Protein 3BY6 (pdb70)

Foldseek 3Di:
DPDDDDDPDPVLVVVLVVLLVCLLVVVADAFAADDALVVCCVVVVNPSVSSVVSLVVCVVVPQWDADVPPHITGHNPSVVSNVVVVVVVVVVVVVVVVVCVVVVNDPVVVVVVVVVVVD/DDDDDDDDQVLVVVLVVLLVCLLVVVADAFAADDALVVVCVVVVHDSVSPVSNLVVCVVVQQWDADVPPHITGHNPSVVSNVVVVVVVVVVVVVVVVVCVVVPNDPVRVVVVVVVVVD/DPPDDDDDDDDPLVVVLVVLLVCLLVVVFDAFAADDDLVVCCVVVVHPSVSSVSNLVVCVVVQQWDQDVPPHITGHNPSVVSNVVVVVVVVVVVVVVLVVVVVVPQDVVNVVVVVVVVVD/DPDDDDDPDQVLVVVLVVLLVCLLVVVADAFAFDDQLVVVCVVVVHDSVSSVSNLVVCVVVVQWDQDPPPGITGHNPSVVSNVVVVVVVVVVVVVVVVVCVVVVDDPVVVVVVVVVVVVDD/DDDDDDDDDPPLVVVLVVVLVCLLVVVADAFAADDALVVCCVVVVHDSVSSVVNVVVCVVVQQKAADPPPHITGHNPSVVSNVVVVVVVVVVVCVVLVVDCVVNDDDVVVVVVVVVVVVVVVVD

Secondary structure (DSSP, 8-state):
-PPPPPPPPPHHHHHHHHHHHHHHTTSS-TTPEEPPHHHHHHHHT--HHHHHHHHHHHHHTTSEEEETTTEEEE-S-HHHHHHHHHHHHHHHHHHHHHHHHHTT--HHHHHHHHHHHH-/----PPPPPHHHHHHHHHHHHHHTTSS-TTPEEPPHHHHHHHHT--HHHHHHHHHHHHHTTSEEEETTTEEEE-S-HHHHHHHHHHHHHHHHHHHHHHHHHTT--HHHHHHHHHHHH-/--SPPPPPPPPHHHHHHHHHHHHHHTTSS-TTPBPPPHHHHHHHHT--HHHHHHHHHHHHHTTSEEEETTTEEEE-S-HHHHHHHHHHHHHHHHHHHHHHHHHTT--HHHHHHHHHHHH-/--PPPP----HHHHHHHHHHHHHHTTSS-TTPEEPPHHHHHHHHT--HHHHHHHHHHHHHTTSEEEETTTEEEE-S-HHHHHHHHHHHHHHHHHHHHHHHHHTT--HHHHHHHHHHHHT--/-PPP---PPPHHHHHHHHHHHHHHTTSS-TTPEEPPHHHHHHHTT--HHHHHHHHHHHHHTTSEEEETTTEEEE-S-HHHHHHHHHHHHHHHHHHHHHHHHTTT--HHHHHHHHHHHHHHHHH-

B-factor: mean 49.29, std 12.26, range [20.0, 86.79]

Sequence (602 aa):
QAMAITQKRPVYLQLVDRIKNEVATDVLSANDQLPSVRETALQEKINPNTVAKAYKELEAQKVIRTIPGKGTFITGNTASVKNSNQNRLLADLSQVIAELIKSGVKGERIKKIVNDILGAMAITQKRPVYLQLVDRIKNEVATDVLSANDQLPSVRETALQEKINPNTVAKAYKELEAQKVIRTIPGKGTFITGNTASVKNSNQNRLLADLSQVIAELIKSGVKGERIKKIVNDILGFQAMAITQKRPVYLQLVDRIKNEVATDVLSANDQLPSVRETALQEKINPNTVAKAYKELEAQKVIRTIPGKGTFITGNTASVKNSNQNRLLADLSQVIAELIKSGVKGERIKKIVNDILGQAMAITQKRPVYLQLVDRIKNEVATDVLSANDQLPSVRETALQEKINPNTVAKAYKELEAQKVIRTIPGKGTFITGNTASVKNSNQNRLLADLSQVIAELIKSGVKGERIKKIVNDILGGKQAMAITQKRPVYLQLVDRIKNEVATDVLSANDQLPSVRETALQEKINPNTVAKAYKELEAQKVIRTIPGKGTFITGNTASVKNSNQNRLLADLSQVIAELIKSGVKGERIKKIVNDILGGKNAE

InterPro domains:
  IPR000524 Transcription regulator HTH, GntR [PF00392] (10-72)
  IPR000524 Transcription regulator HTH, GntR [PS50949] (7-75)
  IPR000524 Transcription regulator HTH, GntR [SM00345] (13-72)
  IPR000524 Transcription regulator HTH, GntR [cd07377] (8-73)
  IPR036388 Winged helix-like DNA-binding domain superfamily [G3DSA:1.10.10.10] (1-74)
  IPR036390 Winged helix DNA-binding domain superfamily [SSF46785] (3-76)

Organism: Oenococcus oeni (strain ATCC BAA-331 / PSU-1) (NCBI:txid203123)

CATH classification: 1.10.10.10 (+1 more: 1.10.287.100)

Nearest PDB structures (foldseek):
  3by6-assembly3_C  TM=9.643E-01  e=1.400E-19  Oenococcus oeni PSU-1
  4r1h-assembly1_B  TM=8.173E-01  e=7.525E-10  Listeria monocytogenes EGD-e
  3neu-assembly1_A-2  TM=8.366E-01  e=7.215E-09  Listeria innocua
  4ham-assembly1_A-2  TM=6.621E-01  e=4.239E-09  Listeria monocytogenes EGD-e
  3tqn-assembly2_B  TM=8.151E-01  e=7.575E-07  Coxiella burnetii

Solvent-accessible surface area: 38820 Å² total; per-residue (Å²): 197,36,20,89,50,88,122,82,104,62,35,40,36,11,4,1,52,84,8,55,51,40,0,6,34,84,104,28,40,42,84,54,117,7,41,48,47,160,69,7,10,108,93,26,161,13,86,67,110,29,0,45,112,0,14,162,53,0,61,67,72,129,3,4,105,73,51,128,94,140,34,17,26,0,8,45,70,19,49,31,10,73,13,60,12,32,26,107,2,12,61,56,0,23,117,10,4,58,51,0,90,132,27,62,4,158,20,112,97,0,78,147,7,2,69,49,29,38,70,161,169,86,128,132,146,152,108,64,59,58,38,81,5,2,56,125,12,52,65,40,0,19,79,82,104,34,52,18,32,54,112,8,60,58,46,201,105,7,6,144,124,52,183,35,95,70,111,22,0,48,96,0,11,162,54,0,55,68,70,136,3,4,100,65,44,137,86,113,30,16,36,0,3,1,35,8,4,31,11,51,10,62,19,82,25,119,82,49,62,73,90,35,115,71,62,36,103,62,92,168,82,61,43,144,44,92,124,14,155,116,82,58,103,108,137,149,96,246,176,78,159,92,112,129,148,148,112,66,55,55,40,77,8,3,56,118,10,65,82,30,0,18,76,86,101,31,56,16,38,53,109,12,44,50,34,128,72,8,10,103,109,57,174,32,83,48,73,18,0,27,106,0,13,161,62,0,63,62,70,140,4,3,107,77,49,48,25,152,30,15,31,0,16,10,22,12,9,26,13,69,9,60,34,90,26,133,77,49,62,67,91,43,112,72,61,55,113,65,96,184,82,47,13,148,30,125,142,12,137,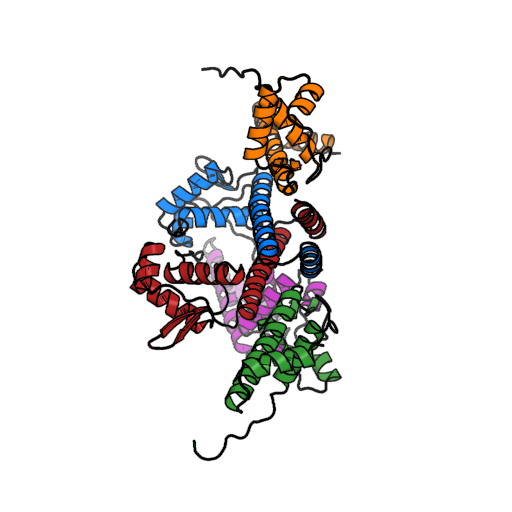112,63,54,86,100,136,144,103,226,44,23,86,54,86,120,79,111,63,33,51,36,13,0,2,59,85,10,57,46,44,0,7,33,88,100,35,43,42,93,55,106,9,64,60,49,198,98,9,8,148,79,16,175,21,89,66,107,26,0,42,108,0,18,155,52,0,63,73,69,146,4,4,117,67,82,121,100,157,24,19,45,1,3,37,56,18,50,33,12,75,14,57,13,21,23,101,2,0,56,50,0,33,120,11,1,59,56,0,83,153,13,66,15,174,22,145,91,0,79,134,8,2,50,45,23,28,52,39,172,238,101,157,94,112,134,153,158,116,65,55,55,36,85,10,3,59,153,11,65,60,50,0,14,74,86,104,28,50,34,79,53,102,5,42,38,29,134,80,4,11,154,113,73,198,37,80,45,86,14,0,27,98,0,15,157,51,0,72,75,67,155,5,4,82,77,65,49,26,159,29,16,21,0,7,44,104,39,65,81,8,52,81,73,18,93,91,117,84,108,53,70,88,63,120,82,52,44,107,76,88,170,90,58,39,169,38,150,156,12,139,116,56,53,95,94,103,106,38,40,119,131,94,159

Structure (mmCIF, N/CA/C/O backbone):
data_3BY6
#
_entry.id   3BY6
#
_cell.length_a   83.434
_cell.length_b   103.893
_cell.length_c   131.393
_cell.angle_alpha   90.00
_cell.angle_beta   102.85
_cell.angle_gamma   90.00
#
_symmetry.space_group_name_H-M   'C 1 2 1'
#
loop_
_entity.id
_entity.type
_entity.pdbx_description
1 polymer 'Predicted transcriptional regulator'
2 non-polymer 'CALCIUM ION'
3 water water
#
loop_
_atom_site.group_PDB
_atom_site.id
_atom_site.type_symbol
_atom_site.label_atom_id
_atom_site.label_alt_id
_atom_site.label_comp_id
_atom_site.label_asym_id
_atom_site.label_entity_id
_atom_site.label_seq_id
_atom_site.pdbx_PDB_ins_code
_atom_site.Cartn_x
_atom_site.Cartn_y
_atom_site.Cartn_z
_atom_site.occupancy
_atom_site.B_iso_or_equiv
_atom_site.auth_seq_id
_atom_site.auth_comp_id
_atom_site.auth_asym_id
_atom_site.auth_atom_id
_atom_site.pdbx_PDB_model_num
ATOM 1 N N . GLN A 1 2 ? 2.372 85.802 36.126 1.00 52.45 -1 GLN A N 1
ATOM 2 C CA . GLN A 1 2 ? 3.448 85.260 37.009 1.00 51.48 -1 GLN A CA 1
ATOM 3 C C . GLN A 1 2 ? 3.233 83.802 37.461 1.00 50.80 -1 GLN A C 1
ATOM 4 O O . GLN A 1 2 ? 4.167 83.187 38.012 1.00 50.89 -1 GLN A O 1
ATOM 10 N N . ALA A 1 3 ? 2.027 83.252 37.256 1.00 49.07 0 ALA A N 1
ATOM 11 C CA . ALA A 1 3 ? 1.746 81.865 37.624 1.00 48.08 0 ALA A CA 1
ATOM 12 C C . ALA A 1 3 ? 2.663 80.952 36.789 1.00 48.04 0 ALA A C 1
ATOM 13 O O . ALA A 1 3 ? 3.109 81.340 35.708 1.00 48.02 0 ALA A O 1
ATOM 15 N N . MET A 1 4 ? 2.983 79.769 37.303 1.00 47.49 1 MET A N 1
ATOM 16 C CA . MET A 1 4 ? 3.963 78.920 36.644 1.00 46.89 1 MET A CA 1
ATOM 17 C C . MET A 1 4 ? 3.388 78.415 35.336 1.00 47.91 1 MET A C 1
ATOM 18 O O . MET A 1 4 ? 2.163 78.243 35.201 1.00 47.76 1 MET A O 1
ATOM 23 N N . ALA A 1 5 ? 4.288 78.176 34.382 1.00 48.61 2 ALA A N 1
ATOM 24 C CA . ALA A 1 5 ? 3.932 77.577 33.095 1.00 48.80 2 ALA A CA 1
ATOM 25 C C . ALA A 1 5 ? 3.838 76.069 33.303 1.00 48.90 2 ALA A C 1
ATOM 26 O O . ALA A 1 5 ? 4.661 75.482 33.987 1.00 50.07 2 ALA A O 1
ATOM 28 N N . ILE A 1 6 ? 2.806 75.450 32.767 1.00 48.58 3 ILE A N 1
ATOM 29 C CA . ILE A 1 6 ? 2.643 74.021 32.877 1.00 48.26 3 ILE A CA 1
ATOM 30 C C . ILE A 1 6 ? 3.049 73.418 31.528 1.00 48.32 3 ILE A C 1
ATOM 31 O O . ILE A 1 6 ? 2.627 73.891 30.475 1.00 48.23 3 ILE A O 1
ATOM 36 N N . THR A 1 7 ? 3.876 72.380 31.561 1.00 48.28 4 THR A N 1
ATOM 37 C CA . THR A 1 7 ? 4.287 71.701 30.342 1.00 48.00 4 THR A CA 1
ATOM 38 C C . THR A 1 7 ? 3.263 70.607 30.050 1.00 48.03 4 THR A C 1
ATOM 39 O O . THR A 1 7 ? 2.906 69.806 30.927 1.00 47.93 4 THR A O 1
ATOM 43 N N . GLN A 1 8 ? 2.771 70.587 28.812 1.00 48.79 5 GLN A N 1
ATOM 44 C CA . GLN A 1 8 ? 1.758 69.633 28.420 1.00 48.54 5 GLN A CA 1
ATOM 45 C C . GLN A 1 8 ? 2.425 68.388 27.834 1.00 48.17 5 GLN A C 1
ATOM 46 O O . GLN A 1 8 ? 3.631 68.382 27.564 1.00 46.32 5 GLN A O 1
ATOM 52 N N . LYS A 1 9 ? 1.624 67.336 27.650 1.00 48.30 6 LYS A N 1
ATOM 53 C CA . LYS A 1 9 ? 2.033 66.165 26.851 1.00 48.30 6 LYS A CA 1
ATOM 54 C C . LYS A 1 9 ? 2.670 66.649 25.532 1.00 47.83 6 LYS A C 1
ATOM 55 O O . LYS A 1 9 ? 2.220 67.635 24.932 1.00 47.31 6 LYS A O 1
ATOM 61 N N . ARG A 1 10 ? 3.767 66.012 25.123 1.00 46.92 7 ARG A N 1
ATOM 62 C CA . ARG A 1 10 ? 4.311 66.275 23.806 1.00 46.34 7 ARG A CA 1
ATOM 63 C C . ARG A 1 10 ? 3.365 65.576 22.813 1.00 45.00 7 ARG A C 1
ATOM 64 O O . ARG A 1 10 ? 3.055 64.408 23.006 1.00 45.16 7 ARG A O 1
ATOM 72 N N . PRO A 1 11 ? 2.915 66.271 21.752 1.00 44.76 8 PRO A N 1
ATOM 73 C CA . PRO A 1 11 ? 1.882 65.577 20.930 1.00 43.70 8 PRO A CA 1
ATOM 74 C C . PRO A 1 11 ? 2.433 64.244 20.430 1.00 42.31 8 PRO A C 1
ATOM 75 O O . PRO A 1 11 ? 3.629 64.127 20.155 1.00 41.89 8 PRO A O 1
ATOM 79 N N . VAL A 1 12 ? 1.581 63.232 20.382 1.00 40.70 9 VAL A N 1
ATOM 80 C CA . VAL A 1 12 ? 2.024 61.900 19.999 1.00 39.88 9 VAL A CA 1
ATOM 81 C C . VAL A 1 12 ? 2.712 61.915 18.631 1.00 38.92 9 VAL A C 1
ATOM 82 O O . VAL A 1 12 ? 3.666 61.186 18.423 1.00 38.75 9 VAL A O 1
ATOM 86 N N . TYR A 1 13 ? 2.253 62.766 17.716 1.00 38.13 10 TYR A N 1
ATOM 87 C CA . TYR A 1 13 ? 2.801 62.761 16.357 1.00 37.49 10 TYR A CA 1
ATOM 88 C C . TYR A 1 13 ? 4.226 63.298 16.349 1.00 36.68 10 TYR A C 1
ATOM 89 O O . TYR A 1 13 ? 5.038 62.947 15.461 1.00 35.24 10 TYR A O 1
ATOM 98 N N . LEU A 1 14 ? 4.518 64.177 17.319 1.00 36.54 11 LEU A N 1
ATOM 99 C CA . LEU A 1 14 ? 5.884 64.716 17.463 1.00 36.64 11 LEU A CA 1
ATOM 100 C C . LEU A 1 14 ? 6.793 63.739 18.189 1.00 35.49 11 LEU A C 1
ATOM 101 O O . LEU A 1 14 ? 7.976 63.714 17.938 1.00 34.76 11 LEU A O 1
ATOM 106 N N . GLN A 1 15 ? 6.232 62.907 19.049 1.00 36.03 12 GLN A N 1
ATOM 107 C CA . GLN A 1 15 ? 6.992 61.809 19.663 1.00 36.70 12 GLN A CA 1
ATOM 108 C C . GLN A 1 15 ? 7.467 60.773 18.619 1.00 36.47 12 GLN A C 1
ATOM 109 O O . GLN A 1 15 ? 8.563 60.188 18.708 1.00 35.59 12 GLN A O 1
ATOM 115 N N . LEU A 1 16 ? 6.626 60.553 17.618 1.00 35.48 13 LEU A N 1
ATOM 116 C CA . LEU A 1 16 ? 6.958 59.607 16.549 1.00 35.30 13 LEU A CA 1
ATOM 117 C C . LEU A 1 16 ? 7.962 60.246 15.605 1.00 35.01 13 LEU A C 1
ATOM 118 O O . LEU A 1 16 ? 8.893 59.600 15.164 1.00 35.02 13 LEU A O 1
ATOM 123 N N . VAL A 1 17 ? 7.787 61.524 15.307 1.00 36.07 14 VAL A N 1
ATOM 124 C CA . VAL A 1 17 ? 8.810 62.276 14.549 1.00 36.26 14 VAL A CA 1
ATOM 125 C C . VAL A 1 17 ? 10.142 62.118 15.274 1.00 37.14 14 VAL A C 1
ATOM 126 O O . VAL A 1 17 ? 11.150 61.734 14.660 1.00 36.79 14 VAL A O 1
ATOM 130 N N . ASP A 1 18 ? 10.141 62.356 16.590 1.00 37.66 15 ASP A N 1
ATOM 131 C CA . ASP A 1 18 ? 11.374 62.241 17.378 1.00 38.05 15 ASP A CA 1
ATOM 132 C C . ASP A 1 18 ? 12.045 60.872 17.235 1.00 38.96 15 ASP A C 1
ATOM 133 O O . ASP A 1 18 ? 13.252 60.778 17.028 1.00 38.95 15 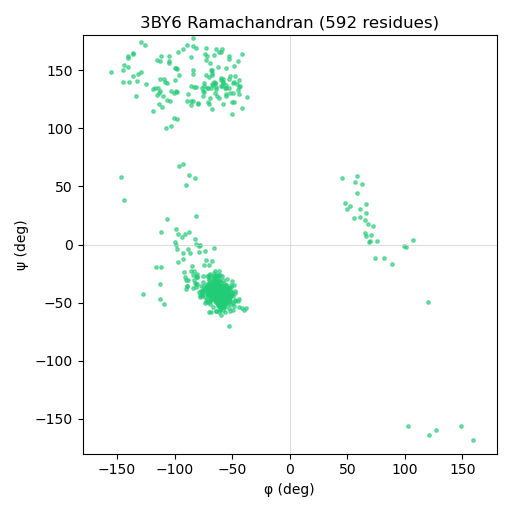ASP A O 1
ATOM 138 N N . ARG A 1 19 ? 11.240 59.823 17.382 1.00 39.62 16 ARG A N 1
ATOM 139 C CA . ARG A 1 19 ? 11.685 58.428 17.269 1.00 41.06 16 ARG A CA 1
ATOM 140 C C . ARG A 1 19 ? 12.308 58.116 15.926 1.00 40.00 16 ARG A C 1
ATOM 141 O O . ARG A 1 19 ? 13.426 57.618 15.856 1.00 40.21 16 ARG A O 1
ATOM 149 N N . ILE A 1 20 ? 11.612 58.429 14.849 1.00 39.07 17 ILE A N 1
ATOM 150 C CA . ILE A 1 20 ? 12.154 58.148 13.519 1.00 38.68 17 ILE A CA 1
ATOM 151 C C . ILE A 1 20 ? 13.419 58.942 13.260 1.00 39.50 17 ILE A C 1
ATOM 152 O O . ILE A 1 20 ? 14.388 58.420 12.713 1.00 38.34 17 ILE A O 1
ATOM 157 N N . LYS A 1 21 ? 13.409 60.195 13.697 1.00 40.79 18 LYS A N 1
ATOM 158 C CA . LYS A 1 21 ? 14.546 61.103 13.515 1.00 42.57 18 LYS A CA 1
ATOM 159 C C . LYS A 1 21 ? 15.775 60.594 14.218 1.00 43.82 18 LYS A C 1
ATOM 160 O O . LYS A 1 21 ? 16.873 60.696 13.677 1.00 45.55 18 LYS A O 1
ATOM 166 N N . ASN A 1 22 ? 15.587 60.055 15.433 1.00 44.11 19 ASN A N 1
ATOM 167 C CA . ASN A 1 22 ? 16.692 59.567 16.240 1.00 44.51 19 ASN A CA 1
ATOM 168 C C . ASN A 1 22 ? 17.202 58.245 15.707 1.00 44.06 19 ASN A C 1
ATOM 169 O O . ASN A 1 22 ? 18.410 57.984 15.661 1.00 44.57 19 ASN A O 1
ATOM 174 N N . GLU A 1 23 ? 16.276 57.409 15.286 1.00 42.96 20 GLU A N 1
ATOM 175 C CA . GLU A 1 23 ? 16.641 56.219 14.591 1.00 42.99 20 GLU A CA 1
ATOM 176 C C . GLU A 1 23 ? 17.462 56.463 13.350 1.00 43.15 20 GLU A C 1
ATOM 177 O O . GLU A 1 23 ? 18.377 55.688 13.082 1.00 43.53 20 GLU A O 1
ATOM 183 N N . VAL A 1 24 ? 17.134 57.506 12.577 1.00 43.23 21 VAL A N 1
ATOM 184 C CA . VAL A 1 24 ? 18.008 57.930 11.464 1.00 43.56 21 VAL A CA 1
ATOM 185 C C . VAL A 1 24 ? 19.383 58.394 11.953 1.00 44.90 21 VAL A C 1
ATOM 186 O O . VAL A 1 24 ? 20.403 57.956 11.424 1.00 45.28 21 VAL A O 1
ATOM 190 N N . ALA A 1 25 ? 19.402 59.271 12.958 1.00 46.28 22 ALA A N 1
ATOM 191 C CA . ALA A 1 25 ? 20.656 59.766 13.553 1.00 47.42 22 ALA A CA 1
ATOM 192 C C . ALA A 1 25 ? 21.560 58.660 14.116 1.00 48.56 22 ALA A C 1
ATOM 193 O O . ALA A 1 25 ? 22.780 58.768 14.053 1.00 50.61 22 ALA A O 1
ATOM 195 N N . THR A 1 26 ? 20.979 57.604 14.677 1.00 49.06 23 THR A N 1
ATOM 196 C CA . THR A 1 26 ? 21.760 56.515 15.253 1.00 48.89 23 THR A CA 1
ATOM 197 C C . THR A 1 26 ? 21.962 55.294 14.326 1.00 49.58 23 THR A C 1
ATOM 198 O O . THR A 1 26 ? 22.463 54.262 14.777 1.00 50.29 23 THR A O 1
ATOM 202 N N . ASP A 1 27 ? 21.573 55.433 13.051 1.00 50.20 24 ASP A N 1
ATOM 203 C CA . ASP A 1 27 ? 21.666 54.410 11.982 1.00 49.25 24 ASP A CA 1
ATOM 204 C C . ASP A 1 27 ? 20.899 53.145 12.239 1.00 47.82 24 ASP A C 1
ATOM 205 O O . ASP A 1 27 ? 21.201 52.137 11.658 1.00 47.25 24 ASP A O 1
ATOM 210 N N . VAL A 1 28 ? 19.876 53.184 13.075 1.00 47.04 25 VAL A N 1
ATOM 211 C CA . VAL A 1 28 ? 18.896 52.122 13.030 1.00 46.21 25 VAL A CA 1
ATOM 212 C C . VAL A 1 28 ? 18.266 52.197 11.619 1.00 46.38 25 VAL A C 1
ATOM 213 O O . VAL A 1 28 ? 18.190 51.162 10.904 1.00 46.42 25 VAL A O 1
ATOM 217 N N . LEU A 1 29 ? 17.894 53.419 11.198 1.00 44.85 26 LEU A N 1
ATOM 218 C CA . LEU A 1 29 ? 17.385 53.657 9.835 1.00 44.19 26 LEU A CA 1
ATOM 219 C C . LEU A 1 29 ? 18.433 54.375 8.993 1.00 44.14 26 LEU A C 1
ATOM 220 O O . LEU A 1 29 ? 18.903 55.437 9.353 1.00 44.08 26 LEU A O 1
ATOM 225 N N . SER A 1 30 ? 18.783 53.774 7.859 1.00 44.17 27 SER A N 1
ATOM 226 C CA . SER A 1 30 ? 19.806 54.301 6.967 1.00 44.05 27 SER A CA 1
ATOM 227 C C . SER A 1 30 ? 19.177 55.103 5.839 1.00 43.21 27 SER A C 1
ATOM 228 O O . SER A 1 30 ? 17.965 55.046 5.616 1.00 42.97 27 SER A O 1
ATOM 231 N N . ALA A 1 31 ? 20.026 55.858 5.157 1.00 42.02 28 ALA A N 1
ATOM 232 C CA . ALA A 1 31 ? 19.654 56.611 3.986 1.00 41.50 28 ALA A CA 1
ATOM 233 C C . ALA A 1 31 ? 19.015 55.702 2.930 1.00 41.79 28 ALA A C 1
ATOM 234 O O . ALA A 1 31 ? 19.553 54.660 2.545 1.00 41.90 28 ALA A O 1
ATOM 236 N N . ASN A 1 32 ? 17.841 56.124 2.483 1.00 41.73 29 ASN A N 1
ATOM 237 C CA . ASN A 1 32 ? 17.092 55.491 1.406 1.00 41.23 29 ASN A CA 1
ATOM 238 C C . ASN A 1 32 ? 16.392 54.214 1.811 1.00 40.95 29 ASN A C 1
ATOM 239 O O . ASN A 1 32 ? 15.731 53.627 0.984 1.00 40.57 29 ASN A O 1
ATOM 244 N N . ASP A 1 33 ? 16.464 53.839 3.084 1.00 40.80 30 ASP A N 1
ATOM 245 C CA . ASP A 1 33 ? 15.702 52.712 3.588 1.00 41.41 30 ASP A CA 1
ATOM 246 C C . ASP A 1 33 ? 14.202 52.986 3.376 1.00 41.72 30 ASP A C 1
ATOM 247 O O . ASP A 1 33 ? 13.736 54.108 3.594 1.00 41.27 30 ASP A O 1
ATOM 252 N N . GLN A 1 34 ? 13.451 51.954 3.023 1.00 41.68 31 GLN A N 1
ATOM 253 C CA . GLN A 1 34 ? 12.005 52.055 2.954 1.00 43.19 31 GLN A CA 1
ATOM 254 C C . GLN A 1 34 ? 11.504 52.124 4.369 1.00 41.60 31 GLN A C 1
ATOM 255 O O . GLN A 1 34 ? 11.946 51.396 5.220 1.00 42.71 31 GLN A O 1
ATOM 261 N N . LEU A 1 35 ? 10.586 53.033 4.613 1.00 39.82 32 LEU A N 1
ATOM 262 C CA . LEU A 1 35 ? 9.978 53.204 5.881 1.00 38.56 32 LEU A CA 1
ATOM 263 C C . LEU A 1 35 ? 8.647 52.473 5.756 1.00 37.65 32 LEU A C 1
ATOM 264 O O . LEU A 1 35 ? 8.140 52.327 4.653 1.00 37.95 32 LEU A O 1
ATOM 269 N N . PRO A 1 36 ? 8.097 51.945 6.860 1.00 36.45 33 PRO A N 1
ATOM 270 C CA . PRO A 1 36 ? 6.779 51.324 6.683 1.00 35.79 33 PRO A CA 1
ATOM 271 C C . PRO A 1 36 ? 5.714 52.343 6.256 1.00 35.02 33 PRO A C 1
ATOM 272 O O . PRO A 1 36 ? 5.927 53.546 6.372 1.00 35.73 33 PRO A O 1
ATOM 276 N N . SER A 1 37 ? 4.554 51.857 5.830 1.00 34.20 34 SER A N 1
ATOM 277 C CA . SER A 1 37 ? 3.468 52.714 5.444 1.00 32.23 34 SER A CA 1
ATOM 278 C C . SER A 1 37 ? 2.844 53.344 6.682 1.00 32.10 34 SER A C 1
ATOM 279 O O . SER A 1 37 ? 3.128 52.922 7.823 1.00 31.83 34 SER A O 1
ATOM 282 N N . VAL A 1 38 ? 1.979 54.333 6.478 1.00 31.25 35 VAL A N 1
ATOM 283 C CA . VAL A 1 38 ? 1.210 54.913 7.569 1.00 30.91 35 VAL A CA 1
ATOM 284 C C . VAL A 1 38 ? 0.447 53.791 8.242 1.00 30.85 35 VAL A C 1
ATOM 285 O O . VAL A 1 38 ? 0.460 53.701 9.463 1.00 29.55 35 VAL A O 1
ATOM 289 N N . ARG A 1 39 ? -0.240 52.940 7.456 1.00 31.46 36 ARG A N 1
ATOM 290 C CA . ARG A 1 39 ? -0.953 51.778 8.015 1.00 32.09 36 ARG A CA 1
ATOM 291 C C . ARG A 1 39 ? -0.059 50.876 8.936 1.00 32.28 36 ARG A C 1
ATOM 292 O O . ARG A 1 39 ? -0.411 50.606 10.082 1.00 29.65 36 ARG A O 1
ATOM 300 N N . GLU A 1 40 ? 1.051 50.380 8.374 1.00 32.33 37 GLU A N 1
ATOM 301 C CA . GLU A 1 40 ? 1.976 49.520 9.073 1.00 33.99 37 GLU A CA 1
ATOM 302 C C . GLU A 1 40 ? 2.506 50.176 10.345 1.00 34.04 37 GLU A C 1
ATOM 303 O O . GLU A 1 40 ? 2.534 49.555 11.420 1.00 35.22 37 GLU A O 1
ATOM 309 N N . THR A 1 41 ? 2.931 51.426 10.250 1.00 34.40 38 THR A N 1
ATOM 310 C CA . THR A 1 41 ? 3.319 52.167 11.442 1.00 33.86 38 THR A CA 1
ATOM 311 C C . THR A 1 41 ? 2.174 52.281 12.454 1.00 34.13 38 THR A C 1
ATOM 312 O O . THR A 1 41 ? 2.360 51.992 13.630 1.00 35.34 38 THR A O 1
ATOM 316 N N . ALA A 1 42 ? 0.998 52.686 12.026 1.00 33.97 39 ALA A N 1
ATOM 317 C CA . ALA A 1 42 ? -0.141 52.807 12.936 1.00 34.57 39 ALA A CA 1
ATOM 318 C C . ALA A 1 42 ? -0.389 51.459 13.641 1.00 36.40 39 ALA A C 1
ATOM 319 O O . ALA A 1 42 ? -0.710 51.427 14.820 1.00 36.57 39 ALA A O 1
ATOM 321 N N . LEU A 1 43 ? -0.181 50.361 12.915 1.00 37.97 40 LEU A N 1
ATOM 322 C CA . LEU A 1 43 ? -0.514 49.004 13.367 1.00 39.16 40 LEU A CA 1
ATOM 323 C C . LEU A 1 43 ? 0.558 48.509 14.339 1.00 41.40 40 LEU A C 1
ATOM 324 O O . LEU A 1 43 ? 0.218 47.993 15.391 1.00 42.30 40 LEU A O 1
ATOM 329 N N . GLN A 1 44 ? 1.835 48.722 13.995 1.00 42.98 41 GLN A N 1
ATOM 330 C CA . GLN A 1 44 ? 2.983 48.399 14.841 1.00 44.67 41 GLN A CA 1
ATOM 331 C C . GLN A 1 44 ? 3.122 49.262 16.108 1.00 44.47 41 GLN A C 1
ATOM 332 O O . GLN A 1 44 ? 3.564 48.787 17.160 1.00 44.71 41 GLN A O 1
ATOM 338 N N . GLU A 1 45 ? 2.793 50.540 16.020 1.00 44.24 42 GLU A N 1
ATOM 339 C CA . GLU A 1 45 ? 2.961 51.411 17.156 1.00 43.97 42 GLU A CA 1
ATOM 340 C C . GLU A 1 45 ? 1.688 51.670 17.926 1.00 43.96 42 GLU A C 1
ATOM 341 O O . GLU A 1 45 ? 1.713 52.404 18.887 1.00 44.35 42 GLU A O 1
ATOM 347 N N . LYS A 1 46 ? 0.583 51.074 17.537 1.00 44.75 43 LYS A N 1
ATOM 348 C CA . LYS A 1 46 ? -0.737 51.423 18.093 1.00 45.54 43 LYS A CA 1
ATOM 349 C C . LYS A 1 46 ? -0.979 52.934 18.196 1.00 45.44 43 LYS A C 1
ATOM 350 O O . LYS A 1 46 ? -1.251 53.461 19.291 1.00 46.03 43 LYS A O 1
ATOM 356 N N . ILE A 1 47 ? -0.878 53.625 17.056 1.00 44.83 44 ILE A N 1
ATOM 357 C CA . ILE A 1 47 ? -1.109 55.068 16.940 1.00 44.49 44 ILE A CA 1
ATOM 358 C C . ILE A 1 47 ? -2.164 55.223 15.857 1.00 44.38 44 ILE A C 1
ATOM 359 O O . ILE A 1 47 ? -2.097 54.497 14.875 1.00 44.74 44 ILE A O 1
ATOM 364 N N . ASN A 1 48 ? -3.154 56.104 16.039 1.00 44.37 45 ASN A N 1
ATOM 365 C CA . ASN A 1 48 ? -4.148 56.442 14.983 1.00 43.93 45 ASN A CA 1
ATOM 366 C C . ASN A 1 48 ? -3.429 56.834 13.675 1.00 42.82 45 ASN A C 1
ATOM 367 O O . ASN A 1 48 ? -2.500 57.652 13.703 1.00 42.81 45 ASN A O 1
ATOM 372 N N . PRO A 1 49 ? -3.827 56.244 12.523 1.00 41.77 46 PRO A N 1
ATOM 373 C CA . PRO A 1 49 ? -3.200 56.562 11.241 1.00 40.59 46 PRO A CA 1
ATOM 374 C C . PRO A 1 49 ? -3.092 58.034 10.889 1.00 39.71 46 PRO A C 1
ATOM 375 O O . PRO A 1 49 ? -2.116 58.415 10.273 1.00 39.48 46 PRO A O 1
ATOM 379 N N . ASN A 1 50 ? -4.095 58.829 11.255 1.00 38.61 47 ASN A N 1
ATOM 380 C CA . ASN A 1 50 ? -4.065 60.265 11.105 1.00 38.57 47 ASN A CA 1
ATOM 381 C C . ASN A 1 50 ? -2.870 60.902 11.820 1.00 37.24 47 ASN A C 1
ATOM 382 O O . ASN A 1 50 ? -2.218 61.796 11.283 1.00 36.74 47 ASN A O 1
ATOM 387 N N . THR A 1 51 ? -2.609 60.462 13.048 1.00 36.70 48 THR A N 1
ATOM 388 C CA . THR A 1 51 ? -1.449 60.917 13.795 1.00 35.89 48 THR A CA 1
ATOM 389 C C . THR A 1 51 ? -0.197 60.456 13.080 1.00 34.82 48 THR A C 1
ATOM 390 O O . THR A 1 51 ? 0.728 61.227 12.938 1.00 35.44 48 THR A O 1
ATOM 394 N N . VAL A 1 52 ? -0.143 59.209 12.621 1.00 33.68 49 VAL A N 1
ATOM 395 C CA . VAL A 1 52 ? 1.055 58.755 11.834 1.00 32.84 49 VAL A CA 1
ATOM 396 C C . VAL A 1 52 ? 1.269 59.595 10.546 1.00 32.53 49 VAL A C 1
ATOM 397 O O . VAL A 1 52 ? 2.395 59.893 10.169 1.00 32.85 49 VAL A O 1
ATOM 401 N N . ALA A 1 53 ? 0.186 59.970 9.888 1.00 32.15 50 ALA A N 1
ATOM 402 C CA . ALA A 1 53 ? 0.240 60.726 8.650 1.00 32.36 50 ALA A CA 1
ATOM 403 C C . ALA A 1 53 ? 0.715 62.134 8.960 1.00 33.21 50 ALA A C 1
ATOM 404 O O . ALA A 1 53 ? 1.516 62.726 8.234 1.00 33.14 50 ALA A O 1
ATOM 406 N N . LYS A 1 54 ? 0.230 62.658 10.076 1.00 34.33 51 LYS A N 1
ATOM 407 C CA . LYS A 1 54 ? 0.724 63.929 10.616 1.00 34.83 51 LYS A CA 1
ATOM 408 C C . LYS A 1 54 ? 2.218 63.860 10.965 1.00 34.33 51 LYS A C 1
ATOM 409 O O . LYS A 1 54 ? 2.988 64.681 10.528 1.00 33.71 51 LYS A O 1
ATOM 415 N N . ALA A 1 55 ? 2.643 62.854 11.720 1.00 33.96 52 ALA A N 1
ATOM 416 C CA . ALA A 1 55 ? 4.073 62.568 11.805 1.00 33.96 52 ALA A CA 1
ATOM 417 C C . ALA A 1 55 ? 4.858 62.589 10.489 1.00 34.24 52 ALA A C 1
ATOM 418 O O . ALA A 1 55 ? 5.875 63.258 10.380 1.00 34.87 52 ALA A O 1
ATOM 420 N N . TYR A 1 56 ? 4.413 61.832 9.491 1.00 35.41 53 TYR A N 1
ATOM 421 C CA . TYR A 1 56 ? 5.144 61.608 8.245 1.00 35.40 53 TYR A CA 1
ATOM 422 C C . TYR A 1 56 ? 5.245 62.920 7.425 1.00 35.85 53 TYR A C 1
ATOM 423 O O . TYR A 1 56 ? 6.279 63.238 6.788 1.00 33.39 53 TYR A O 1
ATOM 432 N N . LYS A 1 57 ? 4.162 63.676 7.469 1.00 36.42 54 LYS A N 1
ATOM 433 C CA . LYS A 1 57 ? 4.142 65.022 6.925 1.00 39.64 54 LYS A CA 1
ATOM 434 C C . LYS A 1 57 ? 5.176 65.929 7.579 1.00 38.88 54 LYS A C 1
ATOM 435 O O . LYS A 1 57 ? 5.994 66.522 6.897 1.00 39.19 54 LYS A O 1
ATOM 441 N N . GLU A 1 58 ? 5.156 66.016 8.898 1.00 38.86 55 GLU A N 1
ATOM 442 C CA . GLU A 1 58 ? 6.204 66.743 9.619 1.00 39.18 55 GLU A CA 1
ATOM 443 C C . GLU A 1 58 ? 7.630 66.293 9.239 1.00 38.68 55 GLU A C 1
ATOM 444 O O . GLU A 1 58 ? 8.447 67.126 8.819 1.00 39.63 55 GLU A O 1
ATOM 450 N N . LEU A 1 59 ? 7.906 64.991 9.352 1.00 37.39 56 LEU A N 1
ATOM 451 C CA . LEU A 1 59 ? 9.193 64.410 8.944 1.00 36.43 56 LEU A CA 1
ATOM 452 C C . LEU A 1 59 ? 9.588 64.771 7.516 1.00 36.99 56 LEU A C 1
ATOM 453 O O . LEU A 1 59 ? 10.780 64.985 7.208 1.00 36.76 56 LEU A O 1
ATOM 458 N N . GLU A 1 60 ? 8.613 64.832 6.619 1.00 37.21 57 GLU A N 1
ATOM 459 C CA . GLU A 1 60 ? 8.930 65.211 5.257 1.00 39.41 57 GLU A CA 1
ATOM 460 C C . GLU A 1 60 ? 9.307 66.710 5.126 1.00 40.12 57 GLU A C 1
ATOM 461 O O . GLU A 1 60 ? 10.284 67.046 4.449 1.00 39.77 57 GLU A O 1
ATOM 467 N N . ALA A 1 61 ? 8.544 67.571 5.813 1.00 41.06 58 ALA A N 1
ATOM 468 C CA . ALA A 1 61 ? 8.820 69.010 5.951 1.00 41.04 58 ALA A CA 1
ATOM 469 C C . ALA A 1 61 ? 10.230 69.261 6.478 1.00 41.20 58 ALA A C 1
ATOM 470 O O . ALA A 1 61 ? 10.941 70.137 6.006 1.00 42.26 58 ALA A O 1
ATOM 472 N N . GLN A 1 62 ? 10.652 68.482 7.458 1.00 41.29 59 GLN A N 1
ATOM 473 C CA . GLN A 1 62 ? 12.017 68.565 7.983 1.00 40.45 59 GLN A CA 1
ATOM 474 C C . GLN A 1 62 ? 13.067 67.834 7.165 1.00 40.29 59 GLN A C 1
ATOM 475 O O . GLN A 1 62 ? 14.232 67.806 7.573 1.00 40.12 59 GLN A O 1
ATOM 481 N N . LYS A 1 63 ? 12.634 67.208 6.054 1.00 40.21 60 LYS A N 1
ATOM 482 C CA . LYS A 1 63 ? 13.460 66.472 5.080 1.00 40.05 60 LYS A CA 1
ATOM 483 C C . LYS A 1 63 ? 14.090 65.214 5.649 1.00 39.24 60 LYS A C 1
ATOM 484 O O . LYS A 1 63 ? 15.214 64.848 5.295 1.00 39.57 60 LYS A O 1
ATOM 490 N N . VAL A 1 64 ? 13.381 64.542 6.542 1.00 38.33 61 VAL A N 1
ATOM 49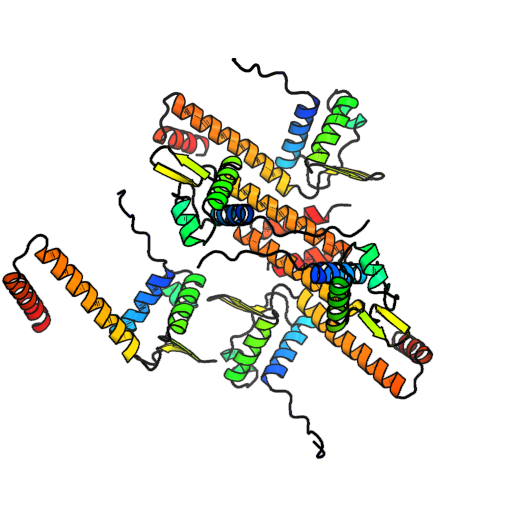1 C CA . VAL A 1 64 ? 13.906 63.312 7.109 1.00 37.28 61 VAL A CA 1
ATOM 492 C C . VAL A 1 64 ? 13.437 62.123 6.251 1.00 37.59 61 VAL A C 1
ATOM 493 O O . VAL A 1 64 ? 14.082 61.063 6.176 1.00 37.63 61 VAL A O 1
ATOM 497 N N . ILE A 1 65 ? 12.290 62.303 5.623 1.00 37.35 62 ILE A N 1
ATOM 498 C CA . ILE A 1 65 ? 11.753 61.295 4.734 1.00 36.39 62 ILE A CA 1
ATOM 499 C C . ILE A 1 65 ? 11.216 61.919 3.456 1.00 37.15 62 ILE A C 1
ATOM 500 O O . ILE A 1 65 ? 11.030 63.134 3.370 1.00 36.04 62 ILE A O 1
ATOM 505 N N . ARG A 1 66 ? 11.016 61.059 2.456 1.00 38.43 63 ARG A N 1
ATOM 506 C CA . ARG A 1 66 ? 10.349 61.423 1.211 1.00 39.88 63 ARG A CA 1
ATOM 507 C C . ARG A 1 66 ? 9.497 60.285 0.654 1.00 39.15 63 ARG A C 1
ATOM 508 O O . ARG A 1 66 ? 9.761 59.122 0.879 1.00 37.40 63 ARG A O 1
ATOM 516 N N . THR A 1 67 ? 8.497 60.652 -0.124 1.00 39.58 64 THR A N 1
ATOM 517 C CA . THR A 1 67 ? 7.660 59.682 -0.798 1.00 40.36 64 THR A CA 1
ATOM 518 C C . THR A 1 67 ? 7.949 59.613 -2.299 1.00 40.01 64 THR A C 1
ATOM 519 O O . THR A 1 67 ? 8.178 60.630 -2.955 1.00 40.97 64 THR A O 1
ATOM 523 N N . ILE A 1 68 ? 7.957 58.397 -2.830 1.00 39.37 65 ILE A N 1
ATOM 524 C CA . ILE A 1 68 ? 8.099 58.166 -4.262 1.00 38.68 65 ILE A CA 1
ATOM 525 C C . ILE A 1 68 ? 6.763 57.579 -4.713 1.00 37.58 65 ILE A C 1
ATOM 526 O O . ILE A 1 68 ? 6.336 56.561 -4.184 1.00 36.01 65 ILE A O 1
ATOM 531 N N . PRO A 1 69 ? 6.084 58.255 -5.654 1.00 37.23 66 PRO A N 1
ATOM 532 C CA . PRO A 1 69 ? 4.795 57.827 -6.198 1.00 36.35 66 PRO A CA 1
ATOM 533 C C . PRO A 1 69 ? 4.809 56.360 -6.601 1.00 35.35 66 PRO A C 1
ATOM 534 O O . PRO A 1 69 ? 5.664 55.956 -7.361 1.00 34.18 66 PRO A O 1
ATOM 538 N N . GLY A 1 70 ? 3.909 55.567 -6.031 1.00 34.75 67 GLY A N 1
ATOM 539 C CA . GLY A 1 70 ? 3.869 54.141 -6.327 1.00 35.97 67 GLY A CA 1
ATOM 540 C C . GLY A 1 70 ? 4.839 53.204 -5.595 1.00 36.53 67 GLY A C 1
ATOM 541 O O . GLY A 1 70 ? 4.686 51.985 -5.636 1.00 36.56 67 GLY A O 1
ATOM 542 N N . LYS A 1 71 ? 5.809 53.783 -4.906 1.00 37.42 68 LYS A N 1
ATOM 543 C CA . LYS A 1 71 ? 6.924 53.045 -4.313 1.00 38.32 68 LYS A CA 1
ATOM 544 C C . LYS A 1 71 ? 6.939 53.142 -2.786 1.00 37.07 68 LYS A C 1
ATOM 545 O O . LYS A 1 71 ? 7.578 52.309 -2.131 1.00 38.61 68 LYS A O 1
ATOM 551 N N . GLY A 1 72 ? 6.262 54.139 -2.220 1.00 34.49 69 GLY A N 1
ATOM 552 C CA . GLY A 1 72 ? 6.231 54.332 -0.770 1.00 34.50 69 GLY A CA 1
ATOM 553 C C . GLY A 1 72 ? 7.115 55.453 -0.183 1.00 33.45 69 GLY A C 1
ATOM 554 O O . GLY A 1 72 ? 7.532 56.398 -0.868 1.00 32.36 69 GLY A O 1
ATOM 555 N N . THR A 1 73 ? 7.444 55.292 1.092 1.00 33.85 70 THR A N 1
ATOM 556 C CA . THR A 1 73 ? 8.105 56.309 1.893 1.00 33.76 70 THR A CA 1
ATOM 557 C C . THR A 1 73 ? 9.454 55.787 2.319 1.00 34.73 70 THR A C 1
ATOM 558 O O . THR A 1 73 ? 9.548 54.637 2.747 1.00 35.37 70 THR A O 1
ATOM 562 N N . PHE A 1 74 ? 10.466 56.651 2.175 1.00 34.16 71 PHE A N 1
ATOM 563 C CA . PHE A 1 74 ? 11.874 56.348 2.289 1.00 34.61 71 PHE A CA 1
ATOM 564 C C . PHE A 1 74 ? 12.570 57.364 3.203 1.00 34.99 71 PHE A C 1
ATOM 565 O O . PHE A 1 74 ? 12.174 58.531 3.295 1.00 34.49 71 PHE A O 1
ATOM 573 N N . ILE A 1 75 ? 13.578 56.894 3.921 1.00 34.46 72 ILE A N 1
ATOM 574 C CA . ILE A 1 75 ? 14.481 57.794 4.643 1.00 34.00 72 ILE A CA 1
ATOM 575 C C . ILE A 1 75 ? 15.173 58.597 3.546 1.00 33.49 72 ILE A C 1
ATOM 576 O O . ILE A 1 75 ? 15.481 58.075 2.511 1.00 32.21 72 ILE A O 1
ATOM 581 N N . THR A 1 76 ? 15.286 59.895 3.742 1.00 34.94 73 THR A N 1
ATOM 582 C CA . THR A 1 76 ? 16.080 60.772 2.891 1.00 35.32 73 THR A CA 1
ATOM 583 C C . THR A 1 76 ? 17.463 60.186 2.572 1.00 36.07 73 THR A C 1
ATOM 584 O O . THR A 1 76 ? 17.970 59.309 3.271 1.00 34.37 73 THR A O 1
ATOM 588 N N . GLY A 1 77 ? 18.041 60.674 1.482 1.00 36.77 74 GLY A N 1
ATOM 589 C CA . GLY A 1 77 ? 19.442 60.460 1.176 1.00 38.27 74 GLY A CA 1
ATOM 590 C C . GLY A 1 77 ? 20.293 61.492 1.866 1.00 39.22 74 GLY A C 1
ATOM 591 O O . GLY A 1 77 ? 21.494 61.301 2.012 1.00 39.39 74 GLY A O 1
ATOM 592 N N . ASN A 1 78 ? 19.659 62.593 2.292 1.00 40.49 75 ASN A N 1
ATOM 593 C CA . ASN A 1 78 ? 20.340 63.707 2.966 1.00 41.23 75 ASN A CA 1
ATOM 594 C C . ASN A 1 78 ? 20.398 63.448 4.483 1.00 41.38 75 ASN A C 1
ATOM 595 O O . ASN A 1 78 ? 19.903 64.241 5.312 1.00 40.38 75 ASN A O 1
ATOM 600 N N . THR A 1 79 ? 21.033 62.345 4.816 1.00 41.96 76 THR A N 1
ATOM 601 C CA . THR A 1 79 ? 21.043 61.783 6.146 1.00 43.19 76 THR A CA 1
ATOM 602 C C . THR A 1 79 ? 22.115 62.453 7.079 1.00 43.56 76 THR A C 1
ATOM 603 O O . THR A 1 79 ? 21.926 62.602 8.301 1.00 44.36 76 THR A O 1
ATOM 607 N N . ALA A 1 80 ? 23.218 62.918 6.505 1.00 43.14 77 ALA A N 1
ATOM 608 C CA . ALA A 1 80 ? 24.215 63.663 7.266 1.00 42.12 77 ALA A CA 1
ATOM 609 C C . ALA A 1 80 ? 23.598 64.943 7.825 1.00 42.15 77 ALA A C 1
ATOM 610 O O . ALA A 1 80 ? 23.929 65.359 8.925 1.00 42.29 77 ALA A O 1
ATOM 612 N N . SER A 1 81 ? 22.690 65.571 7.076 1.00 42.29 78 SER A N 1
ATOM 613 C CA . SER A 1 81 ? 22.027 66.771 7.575 1.00 42.35 78 SER A CA 1
ATOM 614 C C . SER A 1 81 ? 21.112 66.479 8.776 1.00 42.14 78 SER A C 1
ATOM 615 O O . SER A 1 81 ? 21.010 67.306 9.697 1.00 43.11 78 SER A O 1
ATOM 618 N N . VAL A 1 82 ? 20.493 65.297 8.794 1.00 41.12 79 VAL A N 1
ATOM 619 C CA . VAL A 1 82 ? 19.639 64.871 9.921 1.00 39.95 79 VAL A CA 1
ATOM 620 C C . VAL A 1 82 ? 20.453 64.636 11.223 1.00 40.12 79 VAL A C 1
ATOM 621 O O . VAL A 1 82 ? 20.012 64.983 12.315 1.00 39.79 79 VAL A O 1
ATOM 625 N N . LYS A 1 83 ? 21.600 63.989 11.075 1.00 40.72 80 LYS A N 1
ATOM 626 C CA . LYS A 1 83 ? 22.535 63.734 12.141 1.00 42.41 80 LYS A CA 1
ATOM 627 C C . LYS A 1 83 ? 23.053 65.043 12.774 1.00 43.00 80 LYS A C 1
ATOM 628 O O . LYS A 1 83 ? 23.154 65.130 14.010 1.00 41.70 80 LYS A O 1
ATOM 634 N N . ASN A 1 84 ? 23.375 66.043 11.929 1.00 43.00 81 ASN A N 1
ATOM 635 C CA . ASN A 1 84 ? 23.882 67.332 12.422 1.00 43.11 81 ASN A CA 1
ATOM 636 C C . ASN A 1 84 ? 22.813 68.083 13.168 1.00 43.06 81 ASN A C 1
ATOM 637 O O . ASN A 1 84 ? 23.076 68.666 14.202 1.00 43.04 81 ASN A O 1
ATOM 642 N N . SER A 1 85 ? 21.602 68.098 12.629 1.00 43.04 82 SER A N 1
ATOM 643 C CA . SER A 1 85 ? 20.495 68.710 13.357 1.00 43.28 82 SER A CA 1
ATOM 644 C C . SER A 1 85 ? 20.250 67.998 14.710 1.00 43.39 82 SER A C 1
ATOM 645 O O . SER A 1 85 ? 19.810 68.623 15.684 1.00 42.66 82 SER A O 1
ATOM 648 N N . ASN A 1 86 ? 20.513 66.693 14.750 1.00 43.62 83 ASN A N 1
ATOM 649 C CA . ASN A 1 86 ? 20.301 65.916 15.980 1.00 43.71 83 ASN A CA 1
ATOM 650 C C . ASN A 1 86 ? 21.308 66.306 17.046 1.00 43.04 83 ASN A C 1
ATOM 651 O O . ASN A 1 86 ? 20.949 66.627 18.187 1.00 42.96 83 ASN A O 1
ATOM 656 N N . GLN A 1 87 ? 22.578 66.288 16.645 1.00 42.49 84 GLN A N 1
ATOM 657 C CA . GLN A 1 87 ? 23.673 66.815 17.471 1.00 41.85 84 GLN A CA 1
ATOM 658 C C . GLN A 1 87 ? 23.413 68.201 17.980 1.00 40.57 84 GLN A C 1
ATOM 659 O O . GLN A 1 87 ? 23.821 68.520 19.095 1.00 40.69 84 GLN A O 1
ATOM 665 N N . ASN A 1 88 ? 22.746 69.031 17.193 1.00 39.16 85 ASN A N 1
ATOM 666 C CA . ASN A 1 88 ? 22.445 70.398 17.632 1.00 39.38 85 ASN A CA 1
ATOM 667 C C . ASN A 1 88 ? 21.409 70.429 18.726 1.00 39.59 85 ASN A C 1
ATOM 668 O O . ASN A 1 88 ? 21.530 71.213 19.667 1.00 38.59 85 ASN A O 1
ATOM 673 N N . ARG A 1 89 ? 20.390 69.581 18.599 1.00 40.25 86 ARG A N 1
ATOM 674 C CA . ARG A 1 89 ? 19.397 69.410 19.658 1.00 40.40 86 ARG A CA 1
ATOM 675 C C . ARG A 1 89 ? 20.104 69.040 20.962 1.00 39.94 86 ARG A C 1
ATOM 676 O O . ARG A 1 89 ? 19.792 69.560 22.007 1.00 40.26 86 ARG A O 1
ATOM 684 N N . LEU A 1 90 ? 21.054 68.125 20.849 1.00 39.60 87 LEU A N 1
ATOM 685 C CA . LEU A 1 90 ? 21.802 67.562 21.955 1.00 39.22 87 LEU A CA 1
ATOM 686 C C . LEU A 1 90 ? 22.771 68.566 22.587 1.00 39.44 87 LEU A C 1
ATOM 687 O O . LEU A 1 90 ? 22.954 68.595 23.801 1.00 39.14 87 LEU A O 1
ATOM 692 N N . LEU A 1 91 ? 23.435 69.336 21.725 1.00 39.36 88 LEU A N 1
ATOM 693 C CA . LEU A 1 91 ? 24.315 70.413 22.124 1.00 38.65 88 LEU A CA 1
ATOM 694 C C . LEU A 1 91 ? 23.540 71.505 22.828 1.00 38.51 88 LEU A C 1
ATOM 695 O O . LEU A 1 91 ? 24.041 72.091 23.774 1.00 38.62 88 LEU A O 1
ATOM 700 N N . ALA A 1 92 ? 22.338 71.802 22.374 1.00 37.53 89 ALA A N 1
ATOM 701 C CA . ALA A 1 92 ? 21.504 72.751 23.090 1.00 38.17 89 ALA A CA 1
ATOM 702 C C . ALA A 1 92 ? 21.236 72.243 24.516 1.00 38.98 89 ALA A C 1
ATOM 703 O O . ALA A 1 92 ? 21.228 73.021 25.492 1.00 39.63 89 ALA A O 1
ATOM 705 N N . ASP A 1 93 ? 20.991 70.932 24.636 1.00 39.37 90 ASP A N 1
ATOM 706 C CA . ASP A 1 93 ? 20.697 70.316 25.946 1.00 38.75 90 ASP A CA 1
ATOM 707 C C . ASP A 1 93 ? 21.934 70.354 26.808 1.00 37.69 90 ASP A C 1
ATOM 708 O O . ASP A 1 93 ? 21.844 70.716 27.951 1.00 36.97 90 ASP A O 1
ATOM 713 N N . LEU A 1 94 ? 23.074 69.944 26.248 1.00 36.08 91 LEU A N 1
ATOM 714 C CA . LEU A 1 94 ? 24.362 70.088 26.938 1.00 36.06 91 LEU A CA 1
ATOM 715 C C . LEU A 1 94 ? 24.552 71.487 27.516 1.00 36.95 91 LEU A C 1
ATOM 716 O O . LEU A 1 94 ? 24.963 71.632 28.657 1.00 37.42 91 LEU A O 1
ATOM 721 N N . SER A 1 95 ? 24.289 72.499 26.695 1.00 37.55 92 SER A N 1
ATOM 722 C CA . SER A 1 95 ? 24.473 73.886 27.070 1.00 38.69 92 SER A CA 1
ATOM 723 C C . SER A 1 95 ? 23.572 74.239 28.244 1.00 39.11 92 SER A C 1
ATOM 724 O O . SER A 1 95 ? 23.997 74.838 29.206 1.00 38.27 92 SER A O 1
ATOM 727 N N . GLN A 1 96 ? 22.318 73.827 28.159 1.00 40.57 93 GLN A N 1
ATOM 728 C CA . GLN A 1 96 ? 21.329 74.084 29.201 1.00 41.69 93 GLN A CA 1
ATOM 729 C C . GLN A 1 96 ? 21.606 73.392 30.561 1.00 41.25 93 GLN A C 1
ATOM 730 O O . GLN A 1 96 ? 21.384 73.988 31.601 1.00 40.66 93 GLN A O 1
ATOM 736 N N . VAL A 1 97 ? 22.048 72.138 30.559 1.00 40.81 94 VAL A N 1
ATOM 737 C CA . VAL A 1 97 ? 22.388 71.445 31.812 1.00 40.86 94 VAL A CA 1
ATOM 738 C C . VAL A 1 97 ? 23.599 72.102 32.490 1.00 40.46 94 VAL A C 1
ATOM 739 O O . VAL A 1 97 ? 23.600 72.325 33.708 1.00 39.06 94 VAL A O 1
ATOM 743 N N . ILE A 1 98 ? 24.610 72.436 31.696 1.00 40.14 95 ILE A N 1
ATOM 744 C CA . ILE A 1 98 ? 25.780 73.100 32.223 1.00 40.06 95 ILE A CA 1
ATOM 745 C C . ILE A 1 98 ? 25.392 74.471 32.803 1.00 41.20 95 ILE A C 1
ATOM 746 O O . ILE A 1 98 ? 25.809 74.818 33.921 1.00 39.61 95 ILE A O 1
ATOM 751 N N . ALA A 1 99 ? 24.568 75.230 32.077 1.00 40.51 96 ALA A N 1
ATOM 752 C CA . ALA A 1 99 ? 24.097 76.500 32.644 1.00 40.89 96 ALA A CA 1
ATOM 753 C C . ALA A 1 99 ? 23.408 76.318 34.004 1.00 40.32 96 ALA A C 1
ATOM 754 O O . ALA A 1 99 ? 23.595 77.111 34.903 1.00 40.03 96 ALA A O 1
ATOM 756 N N . GLU A 1 100 ? 22.598 75.276 34.134 1.00 41.36 97 GLU A N 1
ATOM 757 C CA . GLU A 1 100 ? 21.790 75.068 35.329 1.00 41.29 97 GLU A CA 1
ATOM 758 C C . GLU A 1 100 ? 22.662 74.553 36.483 1.00 41.36 97 GLU A C 1
ATOM 759 O O . GLU A 1 100 ? 22.442 74.876 37.647 1.00 40.10 97 GLU A O 1
ATOM 765 N N . LEU A 1 101 ? 23.684 73.786 36.124 1.00 41.94 98 LEU A N 1
ATOM 766 C CA . LEU A 1 101 ? 24.745 73.404 37.036 1.00 41.77 98 LEU A CA 1
ATOM 767 C C . LEU A 1 101 ? 25.533 74.609 37.556 1.00 43.98 98 LEU A C 1
ATOM 768 O O . LEU A 1 101 ? 25.693 74.733 38.756 1.00 44.17 98 LEU A O 1
ATOM 773 N N . ILE A 1 102 ? 26.066 75.485 36.705 1.00 46.64 99 ILE A N 1
ATOM 774 C CA . ILE A 1 102 ? 26.803 76.607 37.293 1.00 49.57 99 ILE A CA 1
ATOM 775 C C . ILE A 1 102 ? 25.827 77.465 38.101 1.00 50.82 99 ILE A C 1
ATOM 776 O O . ILE A 1 102 ? 26.189 77.994 39.131 1.00 51.52 99 ILE A O 1
ATOM 781 N N . LYS A 1 103 ? 24.577 77.539 37.675 1.00 52.63 100 LYS A N 1
ATOM 782 C CA . LYS A 1 103 ? 23.561 78.251 38.457 1.00 54.05 100 LYS A CA 1
ATOM 783 C C . LYS A 1 103 ? 23.242 77.559 39.805 1.00 54.48 100 LYS A C 1
ATOM 784 O O . LYS A 1 103 ? 22.849 78.201 40.780 1.00 55.60 100 LYS A O 1
ATOM 790 N N . SER A 1 104 ? 23.429 76.247 39.867 1.00 54.57 101 SER A N 1
ATOM 791 C CA . SER A 1 104 ? 23.199 75.490 41.092 1.00 53.81 101 SER A CA 1
ATOM 792 C C . SER A 1 104 ? 24.367 75.666 42.065 1.00 54.05 101 SER A C 1
ATOM 793 O O . SER A 1 104 ? 24.368 75.085 43.162 1.00 53.46 101 SER A O 1
ATOM 796 N N . GLY A 1 105 ? 25.365 76.445 41.664 1.00 53.95 102 GLY A N 1
ATOM 797 C CA . GLY A 1 105 ? 26.549 76.654 42.492 1.00 53.35 102 GLY A CA 1
ATOM 798 C C . GLY A 1 105 ? 27.760 75.828 42.085 1.00 53.19 102 GLY A C 1
ATOM 799 O O . GLY A 1 105 ? 28.802 75.976 42.700 1.00 52.67 102 GLY A O 1
ATOM 800 N N . VAL A 1 106 ? 27.661 74.965 41.060 1.00 52.75 103 VAL A N 1
ATOM 801 C CA . VAL A 1 106 ? 28.851 74.209 40.619 1.00 52.20 103 VAL A CA 1
ATOM 802 C C . VAL A 1 106 ? 29.719 75.135 39.747 1.00 52.32 103 VAL A C 1
ATOM 803 O O . VAL A 1 106 ? 29.261 75.641 38.714 1.00 53.13 103 VAL A O 1
ATOM 807 N N . LYS A 1 107 ? 30.958 75.348 40.163 1.00 51.93 104 LYS A N 1
ATOM 808 C CA . LYS A 1 107 ? 31.928 76.136 39.407 1.00 52.07 104 LYS A CA 1
ATOM 809 C C . LYS A 1 107 ? 32.328 75.439 38.123 1.00 50.62 104 LYS A C 1
ATOM 810 O O . LYS A 1 107 ? 32.407 74.229 38.084 1.00 49.65 104 LYS A O 1
ATOM 816 N N . GLY A 1 108 ? 32.674 76.230 37.111 1.00 49.96 105 GLY A N 1
ATOM 817 C CA . GLY A 1 108 ? 33.058 75.719 35.792 1.00 50.04 105 GLY A CA 1
ATOM 818 C C . GLY A 1 108 ? 34.262 74.798 35.762 1.00 49.88 105 GLY A C 1
ATOM 819 O O . GLY A 1 108 ? 34.298 73.810 35.024 1.00 48.95 105 GLY A O 1
ATOM 820 N N . GLU A 1 109 ? 35.242 75.114 36.588 1.00 50.22 106 GLU A N 1
ATOM 821 C CA . GLU A 1 109 ? 36.497 74.360 36.608 1.00 51.26 106 GLU A CA 1
ATOM 822 C C . GLU A 1 109 ? 36.231 72.926 37.090 1.00 50.05 106 GLU A C 1
ATOM 823 O O . GLU A 1 109 ? 36.970 72.005 36.728 1.00 50.35 106 GLU A O 1
ATOM 829 N N . ARG A 1 110 ? 35.186 72.770 37.918 1.00 48.73 107 ARG A N 1
ATOM 830 C CA . ARG A 1 110 ? 34.769 71.475 38.463 1.00 47.96 107 ARG A CA 1
ATOM 831 C C . ARG A 1 110 ? 33.875 70.737 37.487 1.00 45.55 107 ARG A C 1
ATOM 832 O O . ARG A 1 110 ? 33.970 69.519 37.388 1.00 44.39 107 ARG A O 1
ATOM 840 N N . ILE A 1 111 ? 33.010 71.469 36.773 1.00 43.79 108 ILE A N 1
ATOM 841 C CA . ILE A 1 111 ? 32.275 70.891 35.641 1.00 41.44 108 ILE A CA 1
ATOM 842 C C . ILE A 1 111 ? 33.295 70.314 34.632 1.00 42.15 108 ILE A C 1
ATOM 843 O O . ILE A 1 111 ? 33.083 69.239 34.094 1.00 41.54 108 ILE A O 1
ATOM 848 N N . LYS A 1 112 ? 34.410 71.009 34.393 1.00 42.90 109 LYS A N 1
ATOM 849 C CA . LYS A 1 112 ? 35.436 70.498 33.491 1.00 44.27 109 LYS A CA 1
ATOM 850 C C . LYS A 1 112 ? 35.956 69.160 33.973 1.00 43.90 109 LYS A C 1
ATOM 851 O O . LYS A 1 112 ? 35.996 68.188 33.214 1.00 43.93 109 LYS A O 1
ATOM 857 N N . LYS A 1 113 ? 36.346 69.124 35.245 1.00 44.98 110 LYS A N 1
ATOM 858 C CA . LYS A 1 113 ? 36.831 67.896 35.921 1.00 45.44 110 LYS A CA 1
ATOM 859 C C . LYS A 1 113 ? 35.825 66.745 35.825 1.00 43.58 110 LYS A C 1
ATOM 860 O O . LYS A 1 113 ? 36.167 65.653 35.408 1.00 43.56 110 LYS A O 1
ATOM 866 N N . ILE A 1 114 ? 34.576 67.028 36.176 1.00 42.65 111 ILE A N 1
ATOM 867 C CA . ILE A 1 114 ? 33.498 66.052 36.157 1.00 41.51 111 ILE A CA 1
ATOM 868 C C . ILE A 1 114 ? 33.298 65.484 34.767 1.00 42.27 111 ILE A C 1
ATOM 869 O O . ILE A 1 114 ? 33.209 64.281 34.589 1.00 42.74 111 ILE A O 1
ATOM 874 N N . VAL A 1 115 ? 33.225 66.364 33.772 1.00 42.27 112 VAL A N 1
ATOM 875 C CA . VAL A 1 115 ? 33.077 65.971 32.398 1.00 41.14 112 VAL A CA 1
ATOM 876 C C . VAL A 1 115 ? 34.252 65.088 31.965 1.00 42.05 112 VAL A C 1
ATOM 877 O O . VAL A 1 115 ? 34.060 64.062 31.314 1.00 41.53 112 VAL A O 1
ATOM 881 N N . ASN A 1 116 ? 35.464 65.463 32.338 1.00 43.39 113 ASN A N 1
ATOM 882 C CA . ASN A 1 116 ? 36.629 64.631 32.014 1.00 45.09 113 ASN A CA 1
ATOM 883 C C . ASN A 1 116 ? 36.552 63.214 32.623 1.00 45.94 113 ASN A C 1
ATOM 884 O O . ASN A 1 116 ? 36.904 62.231 31.964 1.00 46.86 113 ASN A O 1
ATOM 889 N N . ASP A 1 117 ? 36.082 63.125 33.873 1.00 46.20 114 ASP A N 1
ATOM 890 C CA . ASP A 1 117 ? 35.766 61.843 34.526 1.00 46.40 114 ASP A CA 1
ATOM 891 C C . ASP A 1 117 ? 34.701 61.063 33.785 1.00 46.22 114 ASP A C 1
ATOM 892 O O . ASP A 1 117 ? 34.868 59.883 33.556 1.00 46.71 114 ASP A O 1
ATOM 897 N N . ILE A 1 118 ? 33.588 61.718 33.450 1.00 46.00 115 ILE A N 1
ATOM 898 C CA . ILE A 1 118 ? 32.493 61.073 32.710 1.00 45.34 115 ILE A CA 1
ATOM 899 C C . ILE A 1 118 ? 32.968 60.519 31.373 1.00 46.54 115 ILE A C 1
ATOM 900 O O . ILE A 1 118 ? 32.413 59.532 30.905 1.00 46.57 115 ILE A O 1
ATOM 905 N N . LEU A 1 119 ? 33.972 61.152 30.761 1.00 47.61 116 LEU A N 1
ATOM 906 C CA . LEU A 1 119 ? 34.481 60.765 29.436 1.00 48.33 116 LEU A CA 1
ATOM 907 C C . LEU A 1 119 ? 35.666 59.769 29.480 1.00 48.82 116 LEU A C 1
ATOM 908 O O . LEU A 1 119 ? 36.049 59.204 28.433 1.00 48.76 116 LEU A O 1
ATOM 913 N N . GLY A 1 120 ? 36.267 59.568 30.656 1.00 48.43 117 GLY A N 1
ATOM 914 C CA . GLY A 1 120 ? 37.435 58.679 30.791 1.00 48.31 117 GLY A CA 1
ATOM 915 C C . GLY A 1 120 ? 37.163 57.180 30.665 1.00 48.35 117 GLY A C 1
ATOM 916 O O . GLY A 1 120 ? 36.009 56.717 30.725 1.00 47.88 117 GLY A O 1
ATOM 917 N N . ALA B 1 3 ? 6.222 84.702 -13.817 1.00 63.72 0 ALA B N 1
ATOM 918 C CA . ALA B 1 3 ? 6.313 83.481 -12.959 1.00 63.79 0 ALA B CA 1
ATOM 919 C C . ALA B 1 3 ? 7.770 83.180 -12.623 1.00 63.83 0 ALA B C 1
ATOM 920 O O . ALA B 1 3 ? 8.055 82.605 -11.558 1.00 64.64 0 ALA B O 1
ATOM 922 N N . MET B 1 4 ? 8.692 83.557 -13.513 1.00 63.34 1 MET B N 1
ATOM 923 C CA . MET B 1 4 ? 10.124 83.392 -13.229 1.00 62.83 1 MET B CA 1
ATOM 924 C C . MET B 1 4 ? 10.484 84.229 -11.997 1.00 62.00 1 MET B C 1
ATOM 925 O O . MET B 1 4 ? 10.175 85.416 -11.943 1.00 62.11 1 MET B O 1
ATOM 930 N N . ALA B 1 5 ? 11.098 83.597 -10.999 1.00 61.08 2 ALA B N 1
ATOM 931 C CA . ALA B 1 5 ? 11.554 84.310 -9.809 1.00 60.43 2 ALA B CA 1
ATOM 932 C C . ALA B 1 5 ? 12.825 85.116 -10.089 1.00 59.58 2 ALA B C 1
ATOM 933 O O . ALA B 1 5 ? 13.793 84.597 -10.670 1.00 58.80 2 ALA B O 1
ATOM 935 N N . ILE B 1 6 ? 12.805 86.382 -9.662 1.00 58.99 3 ILE B N 1
ATOM 936 C CA . ILE B 1 6 ? 13.952 87.287 -9.792 1.00 58.41 3 ILE B CA 1
ATOM 937 C C . ILE B 1 6 ? 14.685 87.366 -8.463 1.00 57.97 3 ILE B C 1
ATOM 938 O O . ILE B 1 6 ? 14.178 87.973 -7.509 1.00 58.32 3 ILE B O 1
ATOM 943 N N . THR B 1 7 ? 15.877 86.765 -8.419 1.00 56.61 4 THR B N 1
ATOM 944 C CA . THR B 1 7 ? 16.764 86.859 -7.279 1.00 55.32 4 THR B CA 1
ATOM 945 C C . THR B 1 7 ? 17.297 88.299 -7.122 1.00 53.95 4 THR B C 1
ATOM 946 O O . THR B 1 7 ? 18.002 88.815 -7.990 1.00 53.64 4 THR B O 1
ATOM 950 N N . GLN B 1 8 ? 16.952 88.937 -6.006 1.00 52.46 5 GLN B N 1
ATOM 951 C CA . GLN B 1 8 ? 17.423 90.290 -5.709 1.00 51.33 5 GLN B CA 1
ATOM 952 C C . GLN B 1 8 ? 18.825 90.289 -5.058 1.00 49.45 5 GLN B C 1
ATOM 953 O O . GLN B 1 8 ? 19.380 89.235 -4.712 1.00 48.05 5 GLN B O 1
ATOM 959 N N . LYS B 1 9 ? 19.400 91.476 -4.927 1.00 47.48 6 LYS B N 1
ATOM 960 C CA . LYS B 1 9 ? 20.679 91.623 -4.249 1.00 46.86 6 LYS B CA 1
ATOM 961 C C . LYS B 1 9 ? 20.515 91.119 -2.821 1.00 45.64 6 LYS B C 1
ATOM 962 O O . LYS B 1 9 ? 19.500 91.403 -2.173 1.00 45.90 6 LYS B O 1
ATOM 968 N N . ARG B 1 10 ? 21.477 90.345 -2.329 1.00 44.13 7 ARG B N 1
ATOM 969 C CA . ARG B 1 10 ? 21.396 89.914 -0.941 1.00 43.03 7 ARG B CA 1
ATOM 970 C C . ARG B 1 10 ? 21.675 91.131 -0.083 1.00 41.97 7 ARG B C 1
ATOM 971 O O . ARG B 1 10 ? 22.730 91.742 -0.238 1.00 41.44 7 ARG B O 1
ATOM 979 N N . PRO B 1 11 ? 20.727 91.490 0.810 1.00 41.35 8 PRO B N 1
ATOM 980 C CA . PRO B 1 11 ? 20.871 92.672 1.656 1.00 41.00 8 PRO B CA 1
ATOM 981 C C . PRO B 1 11 ? 22.232 92.694 2.316 1.00 40.74 8 PRO B C 1
ATOM 982 O O . PRO B 1 11 ? 22.746 91.645 2.713 1.00 40.76 8 PRO B O 1
ATOM 986 N N . VAL B 1 12 ? 22.842 93.867 2.394 1.00 40.57 9 VAL B N 1
ATOM 987 C CA . VAL B 1 12 ? 24.225 93.939 2.858 1.00 39.93 9 VAL B CA 1
ATOM 988 C C . VAL B 1 12 ? 24.353 93.403 4.280 1.00 40.29 9 VAL B C 1
ATOM 989 O O . VAL B 1 12 ? 25.323 92.694 4.598 1.00 40.57 9 VAL B O 1
ATOM 993 N N . TYR B 1 13 ? 23.351 93.674 5.116 1.00 40.13 10 TYR B N 1
ATOM 994 C CA . TYR B 1 13 ? 23.410 93.263 6.521 1.00 40.12 10 TYR B CA 1
ATOM 995 C C . TYR B 1 13 ? 23.494 91.765 6.636 1.00 38.88 10 TYR B C 1
ATOM 996 O O . TYR B 1 13 ? 24.146 91.246 7.525 1.00 38.73 10 TYR B O 1
ATOM 1005 N N . LEU B 1 14 ? 22.826 91.076 5.711 1.00 38.57 11 LEU B N 1
ATOM 1006 C CA . LEU B 1 14 ? 22.757 89.604 5.692 1.00 37.52 11 LEU B CA 1
ATOM 1007 C C . LEU B 1 14 ? 24.024 88.999 5.075 1.00 36.78 11 LEU B C 1
ATOM 1008 O O . LEU B 1 14 ? 24.432 87.910 5.435 1.00 36.86 11 LEU B O 1
ATOM 1013 N N . GLN B 1 15 ? 24.598 89.682 4.096 1.00 36.46 12 GLN B N 1
ATOM 1014 C CA . GLN B 1 15 ? 25.963 89.388 3.640 1.00 36.04 12 GLN B CA 1
ATOM 1015 C C . GLN B 1 15 ? 26.988 89.484 4.768 1.00 35.48 12 GLN B C 1
ATOM 1016 O O . GLN B 1 15 ? 27.976 88.750 4.757 1.00 35.65 12 GLN B O 1
ATOM 1022 N N . LEU B 1 16 ? 26.780 90.387 5.728 1.00 34.99 13 LEU B N 1
ATOM 1023 C CA . LEU B 1 16 ? 27.692 90.476 6.890 1.00 34.41 13 LEU B CA 1
ATOM 1024 C C . LEU B 1 16 ? 27.419 89.336 7.875 1.00 34.33 13 LEU B C 1
ATOM 1025 O O . LEU B 1 16 ? 28.359 88.753 8.419 1.00 34.05 13 LEU B O 1
ATOM 1030 N N . VAL B 1 17 ? 26.144 89.026 8.111 1.00 34.36 14 VAL B N 1
ATOM 1031 C CA . VAL B 1 17 ? 25.788 87.840 8.875 1.00 34.77 14 VAL B CA 1
ATOM 1032 C C . VAL B 1 17 ? 26.490 86.596 8.303 1.00 35.09 14 VAL B C 1
ATOM 1033 O O . VAL B 1 17 ? 27.078 85.811 9.042 1.00 35.26 14 VAL B O 1
ATOM 1037 N N . ASP B 1 18 ? 26.407 86.415 6.990 1.00 35.37 15 ASP B N 1
ATOM 1038 C CA . ASP B 1 18 ? 27.056 85.291 6.325 1.00 35.80 15 ASP B CA 1
ATOM 1039 C C . ASP B 1 18 ? 28.541 85.266 6.625 1.00 35.68 15 ASP B C 1
ATOM 1040 O O . ASP B 1 18 ? 29.118 84.232 6.969 1.00 34.81 15 ASP B O 1
ATOM 1045 N N . ARG B 1 19 ? 29.166 86.418 6.462 1.00 36.38 16 ARG B N 1
ATOM 1046 C CA . ARG B 1 19 ? 30.615 86.534 6.643 1.00 37.53 16 ARG B CA 1
ATOM 1047 C C . ARG B 1 19 ? 31.028 86.100 8.043 1.00 37.23 16 ARG B C 1
ATOM 1048 O O . ARG B 1 19 ? 31.899 85.230 8.208 1.00 36.56 16 ARG B O 1
ATOM 1056 N N . ILE B 1 20 ? 30.391 86.711 9.042 1.00 37.68 17 ILE B N 1
ATOM 1057 C CA . ILE B 1 20 ? 30.717 86.448 10.438 1.00 38.55 17 ILE B CA 1
ATOM 1058 C C . ILE B 1 20 ? 30.433 84.998 10.808 1.00 39.09 17 ILE B C 1
ATOM 1059 O O . ILE B 1 20 ? 31.253 84.381 11.450 1.00 39.29 17 ILE B O 1
ATOM 1064 N N . LYS B 1 21 ? 29.310 84.441 10.344 1.00 40.17 18 LYS B N 1
ATOM 1065 C CA . LYS B 1 21 ? 29.024 83.004 10.495 1.00 41.10 18 LYS B CA 1
ATOM 1066 C C . LYS B 1 21 ? 30.056 82.109 9.829 1.00 41.65 18 LYS B C 1
ATOM 1067 O O . LYS B 1 21 ? 30.478 81.129 10.392 1.00 42.02 18 LYS B O 1
ATOM 1073 N N . ASN B 1 22 ? 30.464 82.416 8.619 1.00 42.48 19 ASN B N 1
ATOM 1074 C CA . ASN B 1 22 ? 31.523 81.607 8.028 1.00 43.41 19 ASN B CA 1
ATOM 1075 C C . ASN B 1 22 ? 32.843 81.702 8.808 1.00 43.17 19 ASN B C 1
ATOM 1076 O O . ASN B 1 22 ? 33.626 80.743 8.863 1.00 43.45 19 ASN B O 1
ATOM 1081 N N . GLU B 1 23 ? 33.104 82.862 9.397 1.00 42.66 20 GLU B N 1
ATOM 1082 C CA . GLU B 1 23 ? 34.347 83.048 10.129 1.00 42.34 20 GLU B CA 1
ATOM 1083 C C . GLU B 1 23 ? 34.386 82.204 11.417 1.00 41.83 20 GLU B C 1
ATOM 1084 O O . GLU B 1 23 ? 35.398 81.565 11.727 1.00 40.95 20 GLU B O 1
ATOM 1090 N N . VAL B 1 24 ? 33.264 82.159 12.120 1.00 41.79 21 VAL B N 1
ATOM 1091 C CA . VAL B 1 24 ? 33.096 81.228 13.224 1.00 42.37 21 VAL B CA 1
ATOM 1092 C C . VAL B 1 24 ? 33.271 79.757 12.734 1.00 43.32 21 VAL B C 1
ATOM 1093 O O . VAL B 1 24 ? 34.085 79.014 13.251 1.00 42.96 21 VAL B O 1
ATOM 1097 N N . ALA B 1 25 ? 32.528 79.356 11.710 1.00 44.64 22 ALA B N 1
ATOM 1098 C CA . ALA B 1 25 ? 32.647 78.007 11.161 1.00 45.64 22 ALA B CA 1
ATOM 1099 C C . ALA B 1 25 ? 34.101 77.648 10.784 1.00 46.53 22 ALA B C 1
ATOM 1100 O O . ALA B 1 25 ? 34.557 76.539 10.990 1.00 47.76 22 ALA B O 1
ATOM 1102 N N . THR B 1 26 ? 34.828 78.590 10.226 1.00 47.69 23 THR B N 1
ATOM 1103 C CA . THR B 1 26 ? 36.213 78.351 9.810 1.00 48.05 23 THR B CA 1
ATOM 1104 C C . THR B 1 26 ? 37.256 78.688 10.898 1.00 48.27 23 THR B C 1
ATOM 1105 O O . THR B 1 26 ? 38.458 78.707 10.601 1.00 49.69 23 THR B O 1
ATOM 1109 N N . ASP B 1 27 ? 36.816 78.977 12.128 1.00 47.64 24 ASP B N 1
ATOM 1110 C CA . ASP B 1 27 ? 37.724 79.345 13.249 1.00 47.30 24 ASP B CA 1
ATOM 1111 C C . ASP B 1 27 ? 38.679 80.535 13.028 1.00 46.05 24 ASP B C 1
ATOM 1112 O O . ASP B 1 27 ? 39.729 80.635 13.691 1.00 44.88 24 ASP B O 1
ATOM 1117 N N . VAL B 1 28 ? 38.330 81.424 12.097 1.00 44.12 25 VAL B N 1
ATOM 1118 C CA . VAL B 1 28 ? 38.914 82.757 12.084 1.00 42.87 25 VAL B CA 1
ATOM 1119 C C . VAL B 1 28 ? 38.458 83.465 13.371 1.00 41.92 25 VAL B C 1
ATOM 1120 O O . VAL B 1 28 ? 39.216 84.205 13.984 1.00 41.71 25 VAL B O 1
ATOM 1124 N N . LEU B 1 29 ? 37.207 83.225 13.752 1.00 40.47 26 LEU B N 1
ATOM 1125 C CA . LEU B 1 29 ? 36.643 83.695 14.997 1.00 39.98 26 LEU B CA 1
ATOM 1126 C C . LEU B 1 29 ? 36.339 82.458 15.847 1.00 39.63 26 LEU B C 1
ATOM 1127 O O . LEU B 1 29 ? 35.827 81.476 15.349 1.00 40.77 26 LEU B O 1
ATOM 1132 N N . SER B 1 30 ? 36.698 82.512 17.116 1.00 39.60 27 SER B N 1
ATOM 1133 C CA . SER B 1 30 ? 36.585 81.395 18.032 1.00 39.09 27 SER B CA 1
ATOM 1134 C C . SER B 1 30 ? 35.510 81.702 19.075 1.00 38.72 27 SER B C 1
ATOM 1135 O O . SER B 1 30 ? 35.123 82.864 19.266 1.00 37.86 27 SER B O 1
ATOM 1138 N N . ALA B 1 31 ? 35.038 80.649 19.757 1.00 38.55 28 ALA B N 1
ATOM 1139 C CA . ALA B 1 31 ? 34.062 80.783 20.862 1.00 37.22 28 ALA B CA 1
ATOM 1140 C C . ALA B 1 31 ? 34.474 81.837 21.876 1.00 36.53 28 ALA B C 1
ATOM 1141 O O . ALA B 1 31 ? 35.618 81.856 22.334 1.00 35.81 28 ALA B O 1
ATOM 1143 N N . ASN B 1 32 ? 33.527 82.725 22.191 1.00 35.93 29 ASN B N 1
ATOM 1144 C CA . ASN B 1 32 ? 33.659 83.752 23.226 1.00 36.10 29 ASN B CA 1
ATOM 1145 C C . ASN B 1 32 ? 34.647 84.884 22.896 1.00 36.83 29 ASN B C 1
ATOM 1146 O O . ASN B 1 32 ? 34.824 85.750 23.732 1.00 35.72 29 ASN B O 1
ATOM 1151 N N . ASP B 1 33 ? 35.255 84.890 21.696 1.00 37.33 30 ASP B N 1
ATOM 1152 C CA . ASP B 1 33 ? 36.000 86.061 21.215 1.00 37.42 30 ASP B CA 1
ATOM 1153 C C . ASP B 1 33 ? 35.087 87.268 21.246 1.00 37.88 30 ASP B C 1
ATOM 1154 O O . ASP B 1 33 ? 33.929 87.187 20.810 1.00 37.49 30 ASP B O 1
ATOM 1159 N N . GLN B 1 34 ? 35.626 88.394 21.709 1.00 38.14 31 GLN B N 1
ATOM 1160 C CA . GLN B 1 34 ? 34.929 89.668 21.625 1.00 38.86 31 GLN B CA 1
ATOM 1161 C C . GLN B 1 34 ? 34.965 90.185 20.202 1.00 38.76 31 GLN B C 1
ATOM 1162 O O . GLN B 1 34 ? 35.974 90.079 19.493 1.00 39.24 31 GLN B O 1
ATOM 1168 N N . LEU B 1 35 ? 33.825 90.716 19.794 1.00 38.69 32 LEU B N 1
ATOM 1169 C CA . LEU B 1 35 ? 33.639 91.314 18.479 1.00 38.00 32 LEU B CA 1
ATOM 1170 C C . LEU B 1 35 ? 33.807 92.806 18.700 1.00 37.17 32 LEU B C 1
ATOM 1171 O O . LEU B 1 35 ? 33.539 93.280 19.809 1.00 36.05 32 LEU B O 1
ATOM 1176 N N . PRO B 1 36 ? 34.276 93.547 17.674 1.00 36.73 33 PRO B N 1
ATOM 1177 C CA . PRO B 1 36 ? 34.259 95.005 17.773 1.00 36.29 33 PRO B CA 1
ATOM 1178 C C . PRO B 1 36 ? 32.850 95.552 17.988 1.00 36.46 33 PRO B C 1
ATOM 1179 O O . PRO B 1 36 ? 31.865 94.845 17.847 1.00 36.50 33 PRO B O 1
ATOM 1183 N N . SER B 1 37 ? 32.752 96.814 18.327 1.00 36.93 34 SER B N 1
ATOM 1184 C CA . SER B 1 37 ? 31.455 97.437 18.472 1.00 37.37 34 SER B CA 1
ATOM 1185 C C . SER B 1 37 ? 30.886 97.641 17.097 1.00 37.25 34 SER B C 1
ATOM 1186 O O . SER B 1 37 ? 31.625 97.581 16.134 1.00 37.78 34 SER B O 1
ATOM 1189 N N . VAL B 1 38 ? 29.578 97.889 17.011 1.00 37.08 35 VAL B N 1
ATOM 1190 C CA . VAL B 1 38 ? 28.908 98.237 15.757 1.00 36.26 35 VAL B CA 1
ATOM 1191 C C . VAL B 1 38 ? 29.662 99.286 14.925 1.00 35.97 35 VAL B C 1
ATOM 1192 O O . VAL B 1 38 ? 29.864 99.112 13.732 1.00 35.77 35 VAL B O 1
ATOM 1196 N N . ARG B 1 39 ? 30.068 100.372 15.570 1.00 35.13 36 ARG B N 1
ATOM 1197 C CA . ARG B 1 39 ? 30.844 101.436 14.937 1.00 35.00 36 ARG B CA 1
ATOM 1198 C C . ARG B 1 39 ? 32.207 100.941 14.434 1.00 32.61 36 ARG B C 1
ATOM 1199 O O . ARG B 1 39 ? 32.618 101.326 13.358 1.00 33.04 36 ARG B O 1
ATOM 1207 N N . GLU B 1 40 ? 32.895 100.098 15.199 1.00 31.10 37 GLU B N 1
ATOM 1208 C CA . GLU B 1 40 ? 34.173 99.525 14.787 1.00 30.73 37 GLU B CA 1
ATOM 1209 C C . GLU B 1 40 ? 34.071 98.588 13.588 1.00 29.65 37 GLU B C 1
ATOM 1210 O O . GLU B 1 40 ? 34.867 98.693 12.646 1.00 28.72 37 GLU B O 1
ATOM 1216 N N . THR B 1 41 ? 33.042 97.737 13.571 1.00 29.52 38 THR B N 1
ATOM 1217 C CA . THR B 1 41 ? 32.792 96.839 12.445 1.00 28.73 38 THR B CA 1
ATOM 1218 C C . THR B 1 41 ? 32.319 97.586 11.193 1.00 29.24 38 THR B C 1
ATOM 1219 O O . THR B 1 41 ? 32.579 97.156 10.063 1.00 29.87 38 THR B O 1
ATOM 1223 N N . ALA B 1 42 ? 31.627 98.706 11.387 1.00 28.99 39 ALA B N 1
ATOM 1224 C CA . ALA B 1 42 ? 31.130 99.491 10.284 1.00 28.73 39 ALA B CA 1
ATOM 1225 C C . ALA B 1 42 ? 32.326 100.167 9.581 1.00 28.53 39 ALA B C 1
ATOM 1226 O O . ALA B 1 42 ? 32.335 100.341 8.369 1.00 29.10 39 ALA B O 1
ATOM 1228 N N . LEU B 1 43 ? 33.327 100.535 10.348 1.00 28.50 40 LEU B N 1
ATOM 1229 C CA . LEU B 1 43 ? 34.583 101.046 9.796 1.00 28.68 40 LEU B CA 1
ATOM 1230 C C . LEU B 1 43 ? 35.429 99.942 9.152 1.00 28.79 40 LEU B C 1
ATOM 1231 O O . LEU B 1 43 ? 35.905 100.104 8.041 1.00 29.13 40 LEU B O 1
ATOM 1236 N N . GLN B 1 44 ? 35.611 98.831 9.862 1.00 28.70 41 GLN B N 1
ATOM 1237 C CA . GLN B 1 44 ? 36.168 97.593 9.303 1.00 28.70 41 GLN B CA 1
ATOM 1238 C C . GLN B 1 44 ? 35.634 97.278 7.905 1.00 29.10 41 GLN B C 1
ATOM 1239 O O . GLN B 1 44 ? 36.400 97.097 6.974 1.00 27.82 41 GLN B O 1
ATOM 1245 N N . GLU B 1 45 ? 34.308 97.215 7.762 1.00 30.40 42 GLU B N 1
ATOM 1246 C CA . GLU B 1 45 ? 33.693 96.734 6.553 1.00 30.59 42 GLU B CA 1
ATOM 1247 C C . GLU B 1 45 ? 33.246 97.837 5.614 1.00 31.61 42 GLU B C 1
ATOM 1248 O O . GLU B 1 45 ? 32.789 97.528 4.511 1.00 29.78 42 GLU B O 1
ATOM 1254 N N . LYS B 1 46 ? 33.398 99.091 6.052 1.00 32.98 43 LYS B N 1
ATOM 1255 C CA . LYS B 1 46 ? 33.031 100.308 5.303 1.00 34.85 43 LYS B CA 1
ATOM 1256 C C . LYS B 1 46 ? 31.545 100.271 4.920 1.00 36.59 43 LYS B C 1
ATOM 1257 O O . LYS B 1 46 ? 31.169 100.443 3.791 1.00 36.72 43 LYS B O 1
ATOM 1263 N N . ILE B 1 47 ? 30.746 100.065 5.953 1.00 39.57 44 ILE B N 1
ATOM 1264 C CA . ILE B 1 47 ? 29.314 99.789 5.916 1.00 41.88 44 ILE B CA 1
ATOM 1265 C C . ILE B 1 47 ? 28.734 100.876 6.832 1.00 43.19 44 ILE B C 1
ATOM 1266 O O . ILE B 1 47 ? 29.496 101.593 7.545 1.00 42.32 44 ILE B O 1
ATOM 1271 N N . ASN B 1 48 ? 27.407 100.991 6.862 1.00 44.01 45 ASN B N 1
ATOM 1272 C CA . ASN B 1 48 ? 26.780 101.906 7.807 1.00 44.82 45 ASN B CA 1
ATOM 1273 C C . ASN B 1 48 ? 26.610 101.248 9.166 1.00 44.34 45 ASN B C 1
ATOM 1274 O O . ASN B 1 48 ? 26.470 100.033 9.254 1.00 45.22 45 ASN B O 1
ATOM 1279 N N . PRO B 1 49 ? 26.645 102.045 10.239 1.00 43.82 46 PRO B N 1
ATOM 1280 C CA . PRO B 1 49 ? 26.394 101.479 11.544 1.00 43.72 46 PRO B CA 1
ATOM 1281 C C . PRO B 1 49 ? 25.016 100.845 11.641 1.00 43.48 46 PRO B C 1
ATOM 1282 O O . PRO B 1 49 ? 24.902 99.784 12.210 1.00 44.54 46 PRO B O 1
ATOM 1286 N N . ASN B 1 50 ? 23.995 101.495 11.093 1.00 43.35 47 ASN B N 1
ATOM 1287 C CA . ASN B 1 50 ? 22.676 100.904 10.860 1.00 43.69 47 ASN B CA 1
ATOM 1288 C C . ASN B 1 50 ? 22.687 99.457 10.403 1.00 42.70 47 ASN B C 1
ATOM 1289 O O . ASN B 1 50 ? 22.022 98.609 10.983 1.00 43.03 47 ASN B O 1
ATOM 1294 N N . THR B 1 51 ? 23.422 99.211 9.325 1.00 41.77 48 THR B N 1
ATOM 1295 C CA . THR B 1 51 ? 23.477 97.918 8.667 1.00 41.52 48 THR B CA 1
ATOM 1296 C C . THR B 1 51 ? 24.164 96.901 9.560 1.00 41.53 48 THR B C 1
ATOM 1297 O O . THR B 1 51 ? 23.703 95.769 9.690 1.00 41.48 48 THR B O 1
ATOM 1301 N N . VAL B 1 52 ? 25.266 97.308 10.185 1.00 41.48 49 VAL B N 1
ATOM 1302 C CA . VAL B 1 52 ? 25.937 96.441 11.144 1.00 41.25 49 VAL B CA 1
ATOM 1303 C C . VAL B 1 52 ? 25.041 96.112 12.357 1.00 42.18 49 VAL B C 1
ATOM 1304 O O . VAL B 1 52 ? 25.050 94.976 12.850 1.00 41.15 49 VAL B O 1
ATOM 1308 N N . ALA B 1 53 ? 24.287 97.100 12.841 1.00 43.18 50 ALA B N 1
ATOM 1309 C CA . ALA B 1 53 ? 23.377 96.857 13.961 1.00 44.10 50 ALA B CA 1
ATOM 1310 C C . ALA B 1 53 ? 22.275 95.895 13.525 1.00 44.78 50 ALA B C 1
ATOM 1311 O O . ALA B 1 53 ? 21.855 95.074 14.308 1.00 45.12 50 ALA B O 1
ATOM 1313 N N . LYS B 1 54 ? 21.823 95.976 12.268 1.00 46.17 51 LYS B N 1
ATOM 1314 C CA . LYS B 1 54 ? 20.952 94.923 11.716 1.00 46.81 51 LYS B CA 1
ATOM 1315 C C . LYS B 1 54 ? 21.618 93.524 11.702 1.00 46.41 51 LYS B C 1
ATOM 1316 O O . LYS B 1 54 ? 20.995 92.523 12.100 1.00 46.76 51 LYS B O 1
ATOM 1322 N N . ALA B 1 55 ? 22.874 93.461 11.251 1.00 45.59 52 ALA B N 1
ATOM 1323 C CA . ALA B 1 55 ? 23.620 92.200 11.188 1.00 44.76 52 ALA B CA 1
ATOM 1324 C C . ALA B 1 55 ? 23.810 91.620 12.582 1.00 44.58 52 ALA B C 1
ATOM 1325 O O . ALA B 1 55 ? 23.632 90.411 12.809 1.00 44.63 52 ALA B O 1
ATOM 1327 N N . TYR B 1 56 ? 24.165 92.493 13.524 1.00 43.76 53 TYR B N 1
ATOM 1328 C CA . TYR B 1 56 ? 24.402 92.083 14.904 1.00 43.27 53 TYR B CA 1
ATOM 1329 C C . TYR B 1 56 ? 23.115 91.557 15.541 1.00 43.75 53 TYR B C 1
ATOM 1330 O O . TYR B 1 56 ? 23.134 90.543 16.257 1.00 42.67 53 TYR B O 1
ATOM 1339 N N . LYS B 1 57 ? 22.004 92.242 15.272 1.00 44.74 54 LYS B N 1
ATOM 1340 C CA . LYS B 1 57 ? 20.695 91.792 15.763 1.00 46.00 54 LYS B CA 1
ATOM 1341 C C . LYS B 1 57 ? 20.298 90.412 15.206 1.00 46.32 54 LYS B C 1
ATOM 1342 O O . LYS B 1 57 ? 19.872 89.530 15.956 1.00 46.59 54 LYS B O 1
ATOM 1348 N N . GLU B 1 58 ? 20.462 90.223 13.897 1.00 46.49 55 GLU B N 1
ATOM 1349 C CA . GLU B 1 58 ? 20.200 88.940 13.267 1.00 47.06 55 GLU B CA 1
ATOM 1350 C C . GLU B 1 58 ? 21.116 87.808 13.736 1.00 47.08 55 GLU B C 1
ATOM 1351 O O . GLU B 1 58 ? 20.634 86.690 13.990 1.00 46.85 55 GLU B O 1
ATOM 1357 N N . LEU B 1 59 ? 22.424 88.058 13.829 1.00 46.89 56 LEU B N 1
ATOM 1358 C CA . LEU B 1 59 ? 23.352 87.024 14.327 1.00 47.06 56 LEU B CA 1
ATOM 1359 C C . LEU B 1 59 ? 23.055 86.651 15.801 1.00 47.92 56 LEU B C 1
ATOM 1360 O O . LEU B 1 59 ? 23.306 85.518 16.224 1.00 47.11 56 LEU B O 1
ATOM 1365 N N . GLU B 1 60 ? 22.565 87.613 16.583 1.00 48.76 57 GLU B N 1
ATOM 1366 C CA . GLU B 1 60 ? 22.183 87.332 17.965 1.00 50.13 57 GLU B CA 1
ATOM 1367 C C . GLU B 1 60 ? 20.938 86.430 18.016 1.00 50.57 57 GLU B C 1
ATOM 1368 O O . GLU B 1 60 ? 20.937 85.430 18.747 1.00 51.42 57 GLU B O 1
ATOM 1374 N N . ALA B 1 61 ? 19.909 86.774 17.236 1.00 49.85 58 ALA B N 1
ATOM 1375 C CA . ALA B 1 61 ? 18.716 85.931 17.085 1.00 49.75 58 ALA B CA 1
ATOM 1376 C C . ALA B 1 61 ? 19.062 84.490 16.698 1.00 49.37 58 ALA B C 1
ATOM 1377 O O . ALA B 1 61 ? 18.424 83.559 17.157 1.00 49.86 58 ALA B O 1
ATOM 1379 N N . GLN B 1 62 ? 20.075 84.323 15.848 1.00 48.85 59 GLN B N 1
ATOM 1380 C CA . GLN B 1 62 ? 20.546 83.011 15.395 1.00 47.64 59 GLN B CA 1
ATOM 1381 C C . GLN B 1 62 ? 21.492 82.320 16.351 1.00 47.05 59 GLN B C 1
ATOM 1382 O O . GLN B 1 62 ? 22.020 81.266 16.011 1.00 46.38 59 GLN B O 1
ATOM 1388 N N . LYS B 1 63 ? 21.718 82.920 17.524 1.00 47.28 60 LYS B N 1
ATOM 1389 C CA . LYS B 1 63 ? 22.632 82.395 18.564 1.00 47.47 60 LYS B CA 1
ATOM 1390 C C . LYS B 1 63 ? 24.112 82.260 18.143 1.00 46.40 60 LYS B C 1
ATOM 1391 O O . LYS B 1 63 ? 24.830 81.367 18.633 1.00 45.87 60 LYS B O 1
ATOM 1397 N N . VAL B 1 64 ? 24.554 83.132 17.235 1.00 45.18 61 VAL B N 1
ATOM 1398 C CA . VAL B 1 64 ? 25.938 83.126 16.743 1.00 43.99 61 VAL B CA 1
ATOM 1399 C C . VAL B 1 64 ? 26.784 84.032 17.619 1.00 44.12 61 VAL B C 1
ATOM 1400 O O . VAL B 1 64 ? 27.991 83.820 17.768 1.00 43.37 61 VAL B O 1
ATOM 1404 N N . ILE B 1 65 ? 26.147 85.066 18.164 1.00 44.71 62 ILE B N 1
ATOM 1405 C CA . ILE B 1 65 ? 26.809 86.025 19.035 1.00 46.08 62 ILE B CA 1
ATOM 1406 C C . ILE B 1 65 ? 25.868 86.406 20.186 1.00 47.96 62 ILE B C 1
ATOM 1407 O O . ILE B 1 65 ? 24.660 86.182 20.109 1.00 46.65 62 ILE B O 1
ATOM 1412 N N . ARG B 1 66 ? 26.436 86.978 21.250 1.00 50.82 63 ARG B N 1
ATOM 1413 C CA . ARG B 1 66 ? 25.636 87.553 22.344 1.00 53.64 63 ARG B CA 1
ATOM 1414 C C . ARG B 1 66 ? 26.210 88.865 22.864 1.00 55.23 63 ARG B C 1
ATOM 1415 O O . ARG B 1 66 ? 27.421 89.012 22.981 1.00 54.87 63 ARG B O 1
ATOM 1423 N N . THR B 1 67 ? 25.326 89.818 23.153 1.00 58.15 64 THR B N 1
ATOM 1424 C CA . THR B 1 67 ? 25.709 91.063 23.827 1.00 60.51 64 THR B CA 1
ATOM 1425 C C . THR B 1 67 ? 25.433 91.007 25.346 1.00 62.37 64 THR B C 1
ATOM 1426 O O . THR B 1 67 ? 24.345 90.615 25.783 1.00 62.68 64 THR B O 1
ATOM 1430 N N . ILE B 1 68 ? 26.444 91.397 26.132 1.00 64.28 65 ILE B N 1
ATOM 1431 C CA . ILE B 1 68 ? 26.358 91.547 27.592 1.00 65.28 65 ILE B CA 1
ATOM 1432 C C . ILE B 1 68 ? 26.352 93.054 27.933 1.00 66.10 65 ILE B C 1
ATOM 1433 O O . ILE B 1 68 ? 27.421 93.685 27.928 1.00 66.24 65 ILE B O 1
ATOM 1438 N N . PRO B 1 69 ? 25.162 93.644 28.217 1.00 66.72 66 PRO B N 1
ATOM 1439 C CA . PRO B 1 69 ? 25.175 95.098 28.495 1.00 66.68 66 PRO B CA 1
ATOM 1440 C C . PRO B 1 69 ? 26.235 95.418 29.538 1.00 66.23 66 PRO B C 1
ATOM 1441 O O . PRO B 1 69 ? 26.129 94.961 30.680 1.00 66.65 66 PRO B O 1
ATOM 1445 N N . GLY B 1 70 ? 27.281 96.134 29.130 1.00 65.54 67 GLY B N 1
ATOM 1446 C CA . GLY B 1 70 ? 28.412 96.401 30.020 1.00 64.86 67 GLY B CA 1
ATOM 1447 C C . GLY B 1 70 ? 29.758 95.888 29.529 1.00 64.12 67 GLY B C 1
ATOM 1448 O O . GLY B 1 70 ? 30.736 96.640 29.538 1.00 64.40 67 GLY B O 1
ATOM 1449 N N . LYS B 1 71 ? 29.823 94.619 29.113 1.00 62.76 68 LYS B N 1
ATOM 1450 C CA . LYS B 1 71 ? 31.088 94.010 28.638 1.00 61.72 68 LYS B CA 1
ATOM 1451 C C . LYS B 1 71 ? 31.312 94.166 27.108 1.00 59.59 68 LYS B C 1
ATOM 1452 O O . LYS B 1 71 ? 32.448 94.380 26.665 1.00 59.40 68 LYS B O 1
ATOM 1458 N N . GLY B 1 72 ? 30.241 94.054 26.316 1.00 56.81 69 GLY B N 1
ATOM 1459 C CA . GLY B 1 72 ? 30.342 94.106 24.851 1.00 54.40 69 GLY B CA 1
ATOM 1460 C C . GLY B 1 72 ? 29.702 92.921 24.140 1.00 52.29 69 GLY B C 1
ATOM 1461 O O . GLY B 1 72 ? 28.842 92.244 24.697 1.00 52.02 69 GLY B O 1
ATOM 1462 N N . THR B 1 73 ? 30.111 92.695 22.887 1.00 49.95 70 THR B N 1
ATOM 1463 C CA . THR B 1 73 ? 29.511 91.673 22.020 1.00 47.39 70 THR B CA 1
ATOM 1464 C C . THR B 1 73 ? 30.528 90.584 21.754 1.00 45.19 70 THR B C 1
ATOM 1465 O O . THR B 1 73 ? 31.671 90.859 21.400 1.00 44.70 70 THR B O 1
ATOM 1469 N N . PHE B 1 74 ? 30.088 89.347 21.961 1.00 42.85 71 PHE B N 1
ATOM 1470 C CA . PHE B 1 74 ? 30.956 88.197 22.001 1.00 40.79 71 PHE B CA 1
ATOM 1471 C C . PHE B 1 74 ? 30.436 87.121 21.083 1.00 39.65 71 PHE B C 1
ATOM 1472 O O . PHE B 1 74 ? 29.225 86.957 20.914 1.00 38.51 71 PHE B O 1
ATOM 1480 N N . ILE B 1 75 ? 31.367 86.361 20.521 1.00 38.74 72 ILE B N 1
ATOM 1481 C CA . ILE B 1 75 ? 31.020 85.151 19.799 1.00 38.14 72 ILE B CA 1
ATOM 1482 C C . ILE B 1 75 ? 30.436 84.185 20.819 1.00 38.38 72 ILE B C 1
ATOM 1483 O O . ILE B 1 75 ? 30.895 84.108 21.927 1.00 38.43 72 ILE B O 1
ATOM 1488 N N . THR B 1 76 ? 29.392 83.467 20.450 1.00 39.30 73 THR B N 1
ATOM 1489 C CA . THR B 1 76 ? 28.780 82.466 21.326 1.00 38.87 73 THR B CA 1
ATOM 1490 C C . THR B 1 76 ? 29.803 81.401 21.817 1.00 39.21 73 THR B C 1
ATOM 1491 O O . THR B 1 76 ? 30.809 81.126 21.160 1.00 38.96 73 THR B O 1
ATOM 1495 N N . GLY B 1 77 ? 29.556 80.831 22.994 1.00 39.64 74 GLY B N 1
ATOM 1496 C CA . GLY B 1 77 ? 30.213 79.571 23.396 1.00 40.33 74 GLY B CA 1
ATOM 1497 C C . GLY B 1 77 ? 29.734 78.359 22.606 1.00 41.00 74 GLY B C 1
ATOM 1498 O O . GLY B 1 77 ? 30.484 77.394 22.428 1.00 41.02 74 GLY B O 1
ATOM 1499 N N . ASN B 1 78 ? 28.491 78.440 22.099 1.00 42.08 75 ASN B N 1
ATOM 1500 C CA . ASN B 1 78 ? 27.842 77.381 21.285 1.00 42.41 75 ASN B CA 1
ATOM 1501 C C . ASN B 1 78 ? 28.226 77.416 19.804 1.00 42.31 75 ASN B C 1
ATOM 1502 O O . ASN B 1 78 ? 27.387 77.442 18.860 1.00 41.61 75 ASN B O 1
ATOM 1507 N N . THR B 1 79 ? 29.532 77.312 19.641 1.00 42.39 76 THR B N 1
ATOM 1508 C CA . THR B 1 79 ? 30.215 77.384 18.372 1.00 42.24 76 THR B CA 1
ATOM 1509 C C . THR B 1 79 ? 30.030 76.116 17.511 1.00 41.73 76 THR B C 1
ATOM 1510 O O . THR B 1 79 ? 29.787 76.197 16.312 1.00 41.60 76 THR B O 1
ATOM 1514 N N . ALA B 1 80 ? 30.169 74.956 18.135 1.00 41.66 77 ALA B N 1
ATOM 1515 C CA . ALA B 1 80 ? 29.895 73.634 17.517 1.00 41.00 77 ALA B CA 1
ATOM 1516 C C . ALA B 1 80 ? 28.554 73.549 16.789 1.00 40.16 77 ALA B C 1
ATOM 1517 O O . ALA B 1 80 ? 28.430 72.900 15.767 1.00 40.37 77 ALA B O 1
ATOM 1519 N N . SER B 1 81 ? 27.565 74.235 17.331 1.00 39.96 78 SER B N 1
ATOM 1520 C CA . SER B 1 81 ? 26.228 74.280 16.802 1.00 39.87 78 SER B CA 1
ATOM 1521 C C . SER B 1 81 ? 26.125 75.199 15.586 1.00 40.06 78 SER B C 1
ATOM 1522 O O . SER B 1 81 ? 25.389 74.918 14.632 1.00 40.07 78 SER B O 1
ATOM 1525 N N . VAL B 1 82 ? 26.819 76.328 15.646 1.00 40.17 79 VAL B N 1
ATOM 1526 C CA . VAL B 1 82 ? 27.004 77.199 14.477 1.00 40.08 79 VAL B CA 1
ATOM 1527 C C . VAL B 1 82 ? 27.681 76.413 13.324 1.00 40.36 79 VAL B C 1
ATOM 1528 O O . VAL B 1 82 ? 27.239 76.478 12.160 1.00 40.50 79 VAL B O 1
ATOM 1532 N N . LYS B 1 83 ? 28.745 75.674 13.662 1.00 40.64 80 LYS B N 1
ATOM 1533 C CA . LYS B 1 83 ? 29.466 74.854 12.687 1.00 41.26 80 LYS B CA 1
ATOM 1534 C C . LYS B 1 83 ? 28.543 73.818 12.056 1.00 41.57 80 LYS B C 1
ATOM 1535 O O . LYS B 1 83 ? 28.697 73.481 10.896 1.00 41.09 80 LYS B O 1
ATOM 1541 N N . ASN B 1 84 ? 27.613 73.275 12.844 1.00 41.91 81 ASN B N 1
ATOM 1542 C CA . ASN B 1 84 ? 26.785 72.193 12.341 1.00 42.26 81 ASN B CA 1
ATOM 1543 C C . ASN B 1 84 ? 25.748 72.733 11.379 1.00 42.53 81 ASN B C 1
ATOM 1544 O O . ASN B 1 84 ? 25.480 72.113 10.356 1.00 41.66 81 ASN B O 1
ATOM 1549 N N . SER B 1 85 ? 25.160 73.877 11.748 1.00 42.89 82 SER B N 1
ATOM 1550 C CA . SER B 1 85 ? 24.180 74.567 10.934 1.00 43.86 82 SER B CA 1
ATOM 1551 C C . SER B 1 85 ? 24.765 75.043 9.599 1.00 44.30 82 SER B C 1
ATOM 1552 O O . SER B 1 85 ? 24.052 75.157 8.603 1.00 44.91 82 SER B O 1
ATOM 1555 N N . ASN B 1 86 ? 26.062 75.337 9.602 1.00 45.20 83 ASN B N 1
ATOM 1556 C CA . ASN B 1 86 ? 26.764 75.781 8.417 1.00 45.44 83 ASN B CA 1
ATOM 1557 C C . ASN B 1 86 ? 27.060 74.593 7.536 1.00 45.79 83 ASN B C 1
ATOM 1558 O O . ASN B 1 86 ? 26.863 74.672 6.325 1.00 46.06 83 ASN B O 1
ATOM 1563 N N . GLN B 1 87 ? 27.513 73.471 8.089 1.00 46.23 84 GLN B N 1
ATOM 1564 C CA . GLN B 1 87 ? 27.685 72.322 7.185 1.00 47.34 84 GLN B CA 1
ATOM 1565 C C . GLN B 1 87 ? 26.328 71.808 6.627 1.00 46.21 84 GLN B C 1
ATOM 1566 O O . GLN B 1 87 ? 26.246 71.406 5.458 1.00 45.68 84 GLN B O 1
ATOM 1572 N N . ASN B 1 88 ? 25.257 71.917 7.403 1.00 45.45 85 ASN B N 1
ATOM 1573 C CA . ASN B 1 88 ? 23.924 71.659 6.838 1.00 45.37 85 ASN B CA 1
ATOM 1574 C C . ASN B 1 88 ? 23.549 72.592 5.665 1.00 45.66 85 ASN B C 1
ATOM 1575 O O . ASN B 1 88 ? 22.958 72.130 4.692 1.00 45.27 85 ASN B O 1
ATOM 1580 N N . ARG B 1 89 ? 23.904 73.880 5.750 1.00 46.00 86 ARG B N 1
ATOM 1581 C CA . ARG B 1 89 ? 23.746 74.809 4.599 1.00 46.23 86 ARG B CA 1
ATOM 1582 C C . ARG B 1 89 ? 24.482 74.316 3.337 1.00 45.31 86 ARG B C 1
ATOM 1583 O O . ARG B 1 89 ? 23.904 74.223 2.258 1.00 45.91 86 ARG B O 1
ATOM 1591 N N . LEU B 1 90 ? 25.764 74.034 3.490 1.00 44.89 87 LEU B N 1
ATOM 1592 C CA . LEU B 1 90 ? 26.567 73.368 2.466 1.00 44.28 87 LEU B CA 1
ATOM 1593 C C . LEU B 1 90 ? 25.977 72.063 1.983 1.00 43.85 87 LEU B C 1
ATOM 1594 O O . LEU B 1 90 ? 25.962 71.790 0.815 1.00 44.48 87 LEU B O 1
ATOM 1599 N N . LEU B 1 91 ? 25.530 71.223 2.896 1.00 44.30 88 LEU B N 1
ATOM 1600 C CA . LEU B 1 91 ? 25.004 69.908 2.515 1.00 44.01 88 LEU B CA 1
ATOM 1601 C C . LEU B 1 91 ? 23.818 70.060 1.595 1.00 43.63 88 LEU B C 1
ATOM 1602 O O . LEU B 1 91 ? 23.644 69.248 0.700 1.00 43.60 88 LEU B O 1
ATOM 1607 N N . ALA B 1 92 ? 23.020 71.102 1.832 1.00 44.07 89 ALA B N 1
ATOM 1608 C CA . ALA B 1 92 ? 21.853 71.426 1.027 1.00 45.34 89 ALA B CA 1
ATOM 1609 C C . ALA B 1 92 ? 22.266 71.935 -0.374 1.00 46.57 89 ALA B C 1
ATOM 1610 O O . ALA B 1 92 ? 21.615 71.599 -1.376 1.00 46.05 89 ALA B O 1
ATOM 1612 N N . ASP B 1 93 ? 23.349 72.722 -0.423 1.00 47.53 90 ASP B N 1
ATOM 1613 C CA . ASP B 1 93 ? 23.987 73.117 -1.680 1.00 48.49 90 ASP B CA 1
ATOM 1614 C C . ASP B 1 93 ? 24.484 71.885 -2.435 1.00 49.15 90 ASP B C 1
ATOM 1615 O O . ASP B 1 93 ? 24.265 71.783 -3.622 1.00 48.93 90 ASP B O 1
ATOM 1620 N N . LEU B 1 94 ? 25.181 70.967 -1.769 1.00 50.22 91 LEU B N 1
ATOM 1621 C CA . LEU B 1 94 ? 25.667 69.762 -2.459 1.00 50.91 91 LEU B CA 1
ATOM 1622 C C . LEU B 1 94 ? 24.516 68.964 -3.095 1.00 51.87 91 LEU B C 1
ATOM 1623 O O . LEU B 1 94 ? 24.608 68.552 -4.257 1.00 52.06 91 LEU B O 1
ATOM 1628 N N . SER B 1 95 ? 23.442 68.733 -2.349 1.00 52.19 92 SER B N 1
ATOM 1629 C CA . SER B 1 95 ? 22.366 67.908 -2.885 1.00 53.24 92 SER B CA 1
ATOM 1630 C C . SER B 1 95 ? 21.682 68.589 -4.084 1.00 53.18 92 SER B C 1
ATOM 1631 O O . SER B 1 95 ? 21.206 67.917 -4.990 1.00 52.86 92 SER B O 1
ATOM 1634 N N . GLN B 1 96 ? 21.628 69.915 -4.057 1.00 53.84 93 GLN B N 1
ATOM 1635 C CA . GLN B 1 96 ? 21.108 70.718 -5.156 1.00 54.41 93 GLN B CA 1
ATOM 1636 C C . GLN B 1 96 ? 21.955 70.604 -6.421 1.00 54.22 93 GLN B C 1
ATOM 1637 O O . GLN B 1 96 ? 21.418 70.485 -7.530 1.00 53.83 93 GLN B O 1
ATOM 1643 N N . VAL B 1 97 ? 23.272 70.623 -6.254 1.00 53.84 94 VAL B N 1
ATOM 1644 C CA . VAL B 1 97 ? 24.173 70.495 -7.392 1.00 53.89 94 VAL B CA 1
ATOM 1645 C C . VAL B 1 97 ? 24.144 69.076 -7.976 1.00 53.84 94 VAL B C 1
ATOM 1646 O O . VAL B 1 97 ? 24.242 68.907 -9.199 1.00 53.88 94 VAL B O 1
ATOM 1650 N N . ILE B 1 98 ? 24.013 68.063 -7.121 1.00 53.33 95 ILE B N 1
ATOM 1651 C CA . ILE B 1 98 ? 23.858 66.684 -7.599 1.00 53.03 95 ILE B CA 1
ATOM 1652 C C . ILE B 1 98 ? 22.520 66.482 -8.367 1.00 53.30 95 ILE B C 1
ATOM 1653 O O . ILE B 1 98 ? 22.487 65.784 -9.382 1.00 52.05 95 ILE B O 1
ATOM 1658 N N . ALA B 1 99 ? 21.442 67.101 -7.889 1.00 53.87 96 ALA B N 1
ATOM 1659 C CA . ALA B 1 99 ? 20.140 67.023 -8.557 1.00 54.87 96 ALA B CA 1
ATOM 1660 C C . ALA B 1 99 ? 20.211 67.676 -9.946 1.00 56.08 96 ALA B C 1
ATOM 1661 O O . ALA B 1 99 ? 19.670 67.170 -10.911 1.00 56.10 96 ALA B O 1
ATOM 1663 N N . GLU B 1 100 ? 20.895 68.812 -10.020 1.00 57.77 97 GLU B N 1
ATOM 1664 C CA . GLU B 1 100 ? 21.115 69.539 -11.265 1.00 59.02 97 GLU B CA 1
ATOM 1665 C C . GLU B 1 100 ? 22.028 68.786 -12.231 1.00 58.79 97 GLU B C 1
ATOM 1666 O O . GLU B 1 100 ? 21.808 68.808 -13.440 1.00 58.59 97 GLU B O 1
ATOM 1672 N N . LEU B 1 101 ? 23.051 68.129 -11.699 1.00 58.87 98 LEU B N 1
ATOM 1673 C CA . LEU B 1 101 ? 23.940 67.302 -12.514 1.00 59.32 98 LEU B CA 1
ATOM 1674 C C . LEU B 1 101 ? 23.187 66.143 -13.191 1.00 59.94 98 LEU B C 1
ATOM 1675 O O . LEU B 1 101 ? 23.379 65.896 -14.386 1.00 60.38 98 LEU B O 1
ATOM 1680 N N . ILE B 1 102 ? 22.304 65.455 -12.470 1.00 60.27 99 ILE B N 1
ATOM 1681 C CA . ILE B 1 102 ? 21.539 64.391 -13.120 1.00 60.86 99 ILE B CA 1
ATOM 1682 C C . ILE B 1 102 ? 20.465 64.940 -14.115 1.00 60.80 99 ILE B C 1
ATOM 1683 O O . ILE B 1 102 ? 20.250 64.332 -15.150 1.00 60.40 99 ILE B O 1
ATOM 1688 N N . LYS B 1 103 ? 19.833 66.080 -13.813 1.00 61.10 100 LYS B N 1
ATOM 1689 C CA . LYS B 1 103 ? 18.904 66.754 -14.748 1.00 61.81 100 LYS B CA 1
ATOM 1690 C C . LYS B 1 103 ? 19.595 67.251 -16.044 1.00 62.51 100 LYS B C 1
ATOM 1691 O O . LYS B 1 103 ? 18.961 67.377 -17.108 1.00 62.44 100 LYS B O 1
ATOM 1697 N N . SER B 1 104 ? 20.892 67.541 -15.933 1.00 63.28 101 SER B N 1
ATOM 1698 C CA . SER B 1 104 ? 21.733 67.926 -17.066 1.00 63.61 101 SER B CA 1
ATOM 1699 C C . SER B 1 104 ? 22.178 66.728 -17.901 1.00 64.13 101 SER B C 1
ATOM 1700 O O . SER B 1 104 ? 22.829 66.906 -18.931 1.00 64.98 101 SER B O 1
ATOM 1703 N N . GLY B 1 105 ? 21.871 65.518 -17.452 1.00 64.45 102 GLY B N 1
ATOM 1704 C CA . GLY B 1 105 ? 22.199 64.314 -18.208 1.00 64.86 102 GLY B CA 1
ATOM 1705 C C . GLY B 1 105 ? 23.452 63.567 -17.774 1.00 65.25 102 GLY B C 1
ATOM 1706 O O . GLY B 1 105 ? 23.767 62.518 -18.364 1.00 64.90 102 GLY B O 1
ATOM 1707 N N . VAL B 1 106 ? 24.157 64.084 -16.753 1.00 65.78 103 VAL B N 1
ATOM 1708 C CA . VAL B 1 106 ? 25.296 63.369 -16.140 1.00 66.09 103 VAL B CA 1
ATOM 1709 C C . VAL B 1 106 ? 24.737 62.270 -15.251 1.00 66.53 103 VAL B C 1
ATOM 1710 O O . VAL B 1 106 ? 23.814 62.515 -14.498 1.00 66.65 103 VAL B O 1
ATOM 1714 N N . LYS B 1 107 ? 25.292 61.068 -15.341 1.00 67.37 104 LYS B N 1
ATOM 1715 C CA . LYS B 1 107 ? 24.763 59.910 -14.617 1.00 68.29 104 LYS B CA 1
ATOM 1716 C C . LYS B 1 107 ? 25.366 59.766 -13.227 1.00 68.74 104 LYS B C 1
ATOM 1717 O O . LYS B 1 107 ? 26.301 60.471 -12.872 1.00 69.04 104 LYS B O 1
ATOM 1723 N N . GLY B 1 108 ? 24.818 58.851 -12.439 1.00 69.48 105 GLY B N 1
ATOM 1724 C CA . GLY B 1 108 ? 25.247 58.659 -11.058 1.00 70.12 105 GLY B CA 1
ATOM 1725 C C . GLY B 1 108 ? 26.603 57.992 -10.931 1.00 70.94 105 GLY B C 1
ATOM 1726 O O . GLY B 1 108 ? 27.360 58.308 -10.011 1.00 71.06 105 GLY B O 1
ATOM 1727 N N . GLU B 1 109 ? 26.889 57.049 -11.833 1.00 71.93 106 GLU B N 1
ATOM 1728 C CA . GLU B 1 109 ? 28.214 56.437 -11.957 1.00 72.39 106 GLU B CA 1
ATOM 1729 C C . GLU B 1 109 ? 29.269 57.526 -12.059 1.00 72.67 106 GLU B C 1
ATOM 1730 O O . GLU B 1 109 ? 30.259 57.531 -11.324 1.00 72.92 106 GLU B O 1
ATOM 1736 N N . ARG B 1 110 ? 29.031 58.445 -12.987 1.00 73.00 107 ARG B N 1
ATOM 1737 C CA . ARG B 1 110 ? 29.987 59.481 -13.327 1.00 73.28 107 ARG B CA 1
ATOM 1738 C C . ARG B 1 110 ? 30.132 60.451 -12.197 1.00 72.85 107 ARG B C 1
ATOM 1739 O O . ARG B 1 110 ? 31.246 60.785 -11.834 1.00 73.08 107 ARG B O 1
ATOM 1747 N N . ILE B 1 111 ? 29.010 60.902 -11.639 1.00 72.60 108 ILE B N 1
ATOM 1748 C CA . ILE B 1 111 ? 29.045 61.832 -10.506 1.00 72.18 108 ILE B CA 1
ATOM 1749 C C . ILE B 1 111 ? 29.961 61.303 -9.385 1.00 72.21 108 ILE B C 1
ATOM 1750 O O . ILE B 1 111 ? 30.724 62.067 -8.800 1.00 71.30 108 ILE B O 1
ATOM 1755 N N . LYS B 1 112 ? 29.910 59.996 -9.131 1.00 72.65 109 LYS B N 1
ATOM 1756 C CA . LYS B 1 112 ? 30.767 59.378 -8.110 1.00 73.60 109 LYS B CA 1
ATOM 1757 C C . LYS B 1 112 ? 32.241 59.522 -8.456 1.00 73.76 109 LYS B C 1
ATOM 1758 O O . LYS B 1 112 ? 33.033 59.977 -7.624 1.00 73.73 109 LYS B O 1
ATOM 1764 N N . LYS B 1 113 ? 32.592 59.142 -9.685 1.00 73.95 110 LYS B N 1
ATOM 1765 C CA . LYS B 1 113 ? 33.983 59.188 -10.154 1.00 74.14 110 LYS B CA 1
ATOM 1766 C C . LYS B 1 113 ? 34.533 60.605 -10.109 1.00 73.98 110 LYS B C 1
ATOM 1767 O O . LYS B 1 113 ? 35.633 60.849 -9.598 1.00 73.72 110 LYS B O 1
ATOM 1773 N N . ILE B 1 114 ? 33.745 61.540 -10.626 1.00 73.87 111 ILE B N 1
ATOM 1774 C CA . ILE B 1 114 ? 34.101 62.950 -10.582 1.00 74.02 111 ILE B CA 1
ATOM 1775 C C . ILE B 1 114 ? 34.381 63.389 -9.135 1.00 74.31 111 ILE B C 1
ATOM 1776 O O . ILE B 1 114 ? 35.308 64.156 -8.887 1.00 74.07 111 ILE B O 1
ATOM 1781 N N . VAL B 1 115 ? 33.580 62.889 -8.191 1.00 74.72 112 VAL B N 1
ATOM 1782 C CA . VAL B 1 115 ? 33.744 63.210 -6.767 1.00 75.07 112 VAL B CA 1
ATOM 1783 C C . VAL B 1 115 ? 34.943 62.474 -6.175 1.00 75.38 112 VAL B C 1
ATOM 1784 O O . VAL B 1 115 ? 35.666 63.026 -5.345 1.00 75.25 112 VAL B O 1
ATOM 1788 N N . ASN B 1 116 ? 35.139 61.229 -6.595 1.00 75.78 113 ASN B N 1
ATOM 1789 C CA . ASN B 1 116 ? 36.356 60.494 -6.266 1.00 76.28 113 ASN B CA 1
ATOM 1790 C C . ASN B 1 116 ? 37.614 61.284 -6.603 1.00 76.38 113 ASN B C 1
ATOM 1791 O O . ASN B 1 116 ? 38.562 61.334 -5.825 1.00 76.26 113 ASN B O 1
ATOM 1796 N N . ASP B 1 117 ? 37.608 61.906 -7.772 1.00 76.59 114 ASP B N 1
ATOM 1797 C CA . ASP B 1 117 ? 38.795 62.577 -8.271 1.00 76.94 114 ASP B CA 1
ATOM 1798 C C . ASP B 1 117 ? 38.946 63.959 -7.662 1.00 77.11 114 ASP B C 1
ATOM 1799 O O . ASP B 1 117 ? 40.068 64.386 -7.367 1.00 77.63 114 ASP B O 1
ATOM 1804 N N . ILE B 1 118 ? 37.836 64.660 -7.451 1.00 77.03 115 ILE B N 1
ATOM 1805 C CA . ILE B 1 118 ? 37.915 65.939 -6.752 1.00 77.12 115 ILE B CA 1
ATOM 1806 C C . ILE B 1 118 ? 38.566 65.672 -5.376 1.00 77.19 115 ILE B C 1
ATOM 1807 O O . ILE B 1 118 ? 39.513 66.368 -4.981 1.00 76.79 115 ILE B O 1
ATOM 1812 N N . LEU B 1 119 ? 38.084 64.629 -4.691 1.00 77.24 116 LEU B N 1
ATOM 1813 C CA . LEU B 1 119 ? 38.604 64.214 -3.373 1.00 77.27 116 LEU B CA 1
ATOM 1814 C C . LEU B 1 119 ? 39.994 63.557 -3.428 1.00 77.23 116 LEU B C 1
ATOM 1815 O O . LEU B 1 119 ? 40.813 63.764 -2.531 1.00 76.89 116 LEU B O 1
ATOM 1820 N N . GLY B 1 120 ? 40.238 62.750 -4.462 1.00 77.26 117 GLY B N 1
ATOM 1821 C CA . GLY B 1 120 ? 41.497 62.017 -4.600 1.00 77.13 117 GLY B CA 1
ATOM 1822 C C . GLY B 1 120 ? 42.662 62.912 -4.972 1.00 76.96 117 GLY B C 1
ATOM 1823 O O . GLY B 1 120 ? 43.794 62.445 -5.065 1.00 76.74 117 GLY B O 1
ATOM 1824 N N . PHE C 1 1 ? 8.009 44.255 69.780 1.00 73.81 -2 PHE C N 1
ATOM 1825 C CA . PHE C 1 1 ? 7.739 43.153 70.748 1.00 73.93 -2 PHE C CA 1
ATOM 1826 C C . PHE C 1 1 ? 7.805 43.697 72.220 1.00 73.64 -2 PHE C C 1
ATOM 1827 O O . PHE C 1 1 ? 7.290 44.802 72.495 1.00 74.00 -2 PHE C O 1
ATOM 1835 N N . GLN C 1 2 ? 8.375 42.923 73.157 1.00 72.62 -1 GLN C N 1
ATOM 1836 C CA . GLN C 1 2 ? 8.812 43.458 74.465 1.00 71.55 -1 GLN C CA 1
ATOM 1837 C C . GLN C 1 2 ? 10.299 43.094 74.763 1.00 70.41 -1 GLN C C 1
ATOM 1838 O O . GLN C 1 2 ? 11.049 43.954 75.249 1.00 70.26 -1 GLN C O 1
ATOM 1844 N N . ALA C 1 3 ? 10.736 41.832 74.479 1.00 20.00 0 ALA C N 1
ATOM 1845 C CA . ALA C 1 3 ? 12.142 41.450 74.526 1.00 20.00 0 ALA C CA 1
ATOM 1846 C C . ALA C 1 3 ? 12.985 42.339 73.618 1.00 20.00 0 ALA C C 1
ATOM 1847 O O . ALA C 1 3 ? 12.535 42.618 72.482 1.00 65.12 0 ALA C O 1
ATOM 1849 N N . MET C 1 4 ? 14.137 42.822 74.079 1.00 62.79 1 MET C N 1
ATOM 1850 C CA . MET C 1 4 ? 14.889 43.873 73.337 1.00 60.67 1 MET C CA 1
ATOM 1851 C C . MET C 1 4 ? 15.464 43.362 71.998 1.00 59.35 1 MET C C 1
ATOM 1852 O O . MET C 1 4 ? 15.968 42.231 71.915 1.00 58.30 1 MET C O 1
ATOM 1857 N N . ALA C 1 5 ? 15.355 44.199 70.958 1.00 57.95 2 ALA C N 1
ATOM 1858 C CA . ALA C 1 5 ? 15.910 43.877 69.651 1.00 57.63 2 ALA C CA 1
ATOM 1859 C C . ALA C 1 5 ? 17.412 43.785 69.790 1.00 57.16 2 ALA C C 1
ATOM 1860 O O . ALA C 1 5 ? 18.028 44.644 70.446 1.00 58.03 2 ALA C O 1
ATOM 1862 N N . ILE C 1 6 ? 18.002 42.738 69.219 1.00 56.06 3 ILE C N 1
ATOM 1863 C CA . ILE C 1 6 ? 19.450 42.627 69.151 1.00 55.49 3 ILE C CA 1
ATOM 1864 C C . ILE C 1 6 ? 19.851 43.034 67.741 1.00 54.82 3 ILE C C 1
ATOM 1865 O O . ILE C 1 6 ? 19.264 42.569 66.758 1.00 54.70 3 ILE C O 1
ATOM 1870 N N . THR C 1 7 ? 20.821 43.936 67.641 1.00 53.82 4 THR C N 1
ATOM 1871 C CA . THR C 1 7 ? 21.291 44.381 66.342 1.00 52.78 4 THR C CA 1
ATOM 1872 C C . THR C 1 7 ? 22.331 43.353 65.879 1.00 51.86 4 THR C C 1
ATOM 1873 O O . THR C 1 7 ? 23.295 43.048 66.562 1.00 51.21 4 THR C O 1
ATOM 1877 N N . GLN C 1 8 ? 22.085 42.798 64.710 1.00 51.24 5 GLN C N 1
ATOM 1878 C CA . GLN C 1 8 ? 22.945 41.795 64.126 1.00 50.66 5 GLN C CA 1
ATOM 1879 C C . GLN C 1 8 ? 24.129 42.490 63.451 1.00 49.43 5 GLN C C 1
ATOM 1880 O O . GLN C 1 8 ? 24.157 43.708 63.304 1.00 48.39 5 GLN C O 1
ATOM 1886 N N . LYS C 1 9 ? 25.111 41.696 63.063 1.00 48.63 6 LYS C N 1
ATOM 1887 C CA . LYS C 1 9 ? 26.248 42.168 62.299 1.00 48.02 6 LYS C CA 1
ATOM 1888 C C . LYS C 1 9 ? 25.741 42.760 60.981 1.00 47.30 6 LYS C C 1
ATOM 1889 O O . LYS C 1 9 ? 24.746 42.286 60.421 1.00 47.71 6 LYS C O 1
ATOM 1895 N N . ARG C 1 10 ? 26.378 43.830 60.511 1.00 46.21 7 ARG C N 1
ATOM 1896 C CA . ARG C 1 10 ? 26.061 44.363 59.200 1.00 45.38 7 ARG C CA 1
ATOM 1897 C C . ARG C 1 10 ? 26.421 43.281 58.192 1.00 44.47 7 ARG C C 1
ATOM 1898 O O . ARG C 1 10 ? 27.527 42.759 58.221 1.00 44.36 7 ARG C O 1
ATOM 1906 N N . PRO C 1 11 ? 25.484 42.916 57.307 1.00 44.16 8 PRO C N 1
ATOM 1907 C CA . PRO C 1 11 ? 25.846 41.861 56.358 1.00 43.31 8 PRO C CA 1
ATOM 1908 C C . PRO C 1 11 ? 27.143 42.154 55.597 1.00 42.47 8 PRO C C 1
ATOM 1909 O O . PRO C 1 11 ? 27.413 43.305 55.242 1.00 42.02 8 PRO C O 1
ATOM 1913 N N . VAL C 1 12 ? 27.941 41.111 55.354 1.00 42.25 9 VAL C N 1
ATOM 1914 C CA . VAL C 1 12 ? 29.275 41.274 54.764 1.00 41.47 9 VAL C CA 1
ATOM 1915 C C . VAL C 1 12 ? 29.224 41.961 53.391 1.00 41.99 9 VAL C C 1
ATOM 1916 O O . VAL C 1 12 ? 30.092 42.780 53.090 1.00 42.21 9 VAL C O 1
ATOM 1920 N N . TYR C 1 13 ? 28.207 41.663 52.574 1.00 42.06 10 TYR C N 1
ATOM 1921 C CA . TYR C 1 13 ? 28.087 42.295 51.243 1.00 42.09 10 TYR C CA 1
ATOM 1922 C C . TYR C 1 13 ? 27.884 43.817 51.319 1.00 41.27 10 TYR C C 1
ATOM 1923 O O . TYR C 1 13 ? 28.434 44.538 50.522 1.00 40.67 10 TYR C O 1
ATOM 1932 N N . LEU C 1 14 ? 27.133 44.289 52.321 1.00 40.93 11 LEU C N 1
ATOM 1933 C CA . LEU C 1 14 ? 26.952 45.716 52.580 1.00 39.59 11 LEU C CA 1
ATOM 1934 C C . LEU C 1 14 ? 28.222 46.353 53.159 1.00 39.42 11 LEU C C 1
ATOM 1935 O O . LEU C 1 14 ? 28.511 47.514 52.901 1.00 38.85 11 LEU C O 1
ATOM 1940 N N . GLN C 1 15 ? 28.970 45.609 53.964 1.00 38.79 12 GLN C N 1
ATOM 1941 C CA . GLN C 1 15 ? 30.255 46.095 54.421 1.00 38.95 12 GLN C CA 1
ATOM 1942 C C . GLN C 1 15 ? 31.213 46.295 53.238 1.00 38.54 12 GLN C C 1
ATOM 1943 O O . GLN C 1 15 ? 32.005 47.236 53.231 1.00 38.85 12 GLN C O 1
ATOM 1949 N N . LEU C 1 16 ? 31.144 45.406 52.257 1.00 38.48 13 LEU C N 1
ATOM 1950 C CA . LEU C 1 16 ? 31.880 45.561 51.000 1.00 38.15 13 LEU C CA 1
ATOM 1951 C C . LEU C 1 16 ? 31.390 46.746 50.166 1.00 37.29 13 LEU C C 1
ATOM 1952 O O . LEU C 1 16 ? 32.212 47.526 49.652 1.00 35.81 13 LEU C O 1
ATOM 1957 N N . VAL C 1 17 ? 30.066 46.882 50.047 1.00 36.92 14 VAL C N 1
ATOM 1958 C CA . VAL C 1 17 ? 29.458 48.049 49.414 1.00 37.64 14 VAL C CA 1
ATOM 1959 C C . VAL C 1 17 ? 29.999 49.320 50.081 1.00 38.90 14 VAL C C 1
ATOM 1960 O O . VAL C 1 17 ? 30.488 50.231 49.384 1.00 38.48 14 VAL C O 1
ATOM 1964 N N . ASP C 1 18 ? 29.933 49.357 51.421 1.00 39.96 15 ASP C N 1
ATOM 1965 C CA . ASP C 1 18 ? 30.400 50.494 52.206 1.00 40.64 15 ASP C CA 1
ATOM 1966 C C . ASP C 1 18 ? 31.856 50.799 51.862 1.00 41.23 15 ASP C C 1
ATOM 1967 O O . ASP C 1 18 ? 32.240 51.961 51.680 1.00 40.97 15 ASP C O 1
ATOM 1972 N N . ARG C 1 19 ? 32.679 49.758 51.838 1.00 41.36 16 ARG C N 1
ATOM 1973 C CA . ARG C 1 19 ? 34.116 49.966 51.703 1.00 41.96 16 ARG C CA 1
ATOM 1974 C C . ARG C 1 19 ? 34.414 50.579 50.355 1.00 41.69 16 ARG C C 1
ATOM 1975 O O . ARG C 1 19 ? 35.149 51.555 50.276 1.00 42.33 16 ARG C O 1
ATOM 1983 N N . ILE C 1 20 ? 33.851 50.011 49.284 1.00 41.82 17 ILE C N 1
ATOM 1984 C CA . ILE C 1 20 ? 34.066 50.564 47.938 1.00 41.42 17 ILE C CA 1
ATOM 1985 C C . ILE C 1 20 ? 33.534 52.007 47.827 1.00 40.92 17 ILE C C 1
ATOM 1986 O O . ILE C 1 20 ? 34.251 52.885 47.388 1.00 40.36 17 ILE C O 1
ATOM 1991 N N . LYS C 1 21 ? 32.298 52.266 48.222 1.00 40.64 18 LYS C N 1
ATOM 1992 C CA . LYS C 1 21 ? 31.791 53.645 48.229 1.00 41.29 18 LYS C CA 1
ATOM 1993 C C . LYS C 1 21 ? 32.698 54.637 48.989 1.00 41.56 18 LYS C C 1
ATOM 1994 O O . LYS C 1 21 ? 32.937 55.752 48.538 1.00 41.46 18 LYS C O 1
ATOM 2000 N N . ASN C 1 22 ? 33.182 54.246 50.152 1.00 41.12 19 ASN C N 1
ATOM 2001 C CA . ASN C 1 22 ? 34.089 55.105 50.921 1.00 42.05 19 ASN C CA 1
ATOM 2002 C C . ASN C 1 22 ? 35.427 55.373 50.253 1.00 41.82 19 ASN C C 1
ATOM 2003 O O . ASN C 1 22 ? 35.970 56.489 50.398 1.00 40.98 19 ASN C O 1
ATOM 2008 N N . GLU C 1 23 ? 35.978 54.343 49.595 1.00 42.03 20 GLU C N 1
ATOM 2009 C CA . GLU C 1 23 ? 37.206 54.478 48.814 1.00 43.05 20 GLU C CA 1
ATOM 2010 C C . GLU C 1 23 ? 36.998 55.434 47.642 1.00 43.63 20 GLU C C 1
ATOM 2011 O O . GLU C 1 23 ? 37.894 56.183 47.302 1.00 43.85 20 GLU C O 1
ATOM 2017 N N . VAL C 1 24 ? 35.793 55.454 47.082 1.00 44.70 21 VAL C N 1
ATOM 2018 C CA . VAL C 1 24 ? 35.461 56.368 45.996 1.00 46.27 21 VAL C CA 1
ATOM 2019 C C . VAL C 1 24 ? 35.347 57.787 46.534 1.00 48.08 21 VAL C C 1
ATOM 2020 O O . VAL C 1 24 ? 35.969 58.728 45.997 1.00 48.55 21 VAL C O 1
ATOM 2024 N N . ALA C 1 25 ? 34.586 57.922 47.615 1.00 49.31 22 ALA C N 1
ATOM 2025 C CA . ALA C 1 25 ? 34.342 59.224 48.256 1.00 50.25 22 ALA C CA 1
ATOM 2026 C C . ALA C 1 25 ? 35.598 59.930 48.763 1.00 50.87 22 ALA C C 1
ATOM 2027 O O . ALA C 1 25 ? 35.609 61.165 48.911 1.00 51.45 22 ALA C O 1
ATOM 2029 N N . THR C 1 26 ? 36.625 59.139 49.064 1.00 51.38 23 THR C N 1
ATOM 2030 C CA . THR C 1 26 ? 37.881 59.632 49.599 1.00 51.13 23 THR C CA 1
ATOM 2031 C C . THR C 1 26 ? 39.005 59.471 48.584 1.00 51.12 23 THR C C 1
ATOM 2032 O O . THR C 1 26 ? 40.179 59.634 48.912 1.00 52.15 23 THR C O 1
ATOM 2036 N N . ASP C 1 27 ? 38.658 59.138 47.351 1.00 50.40 24 ASP C N 1
ATOM 2037 C CA . ASP C 1 27 ? 39.634 59.132 46.286 1.00 50.17 24 ASP C CA 1
ATOM 2038 C C . ASP C 1 27 ? 40.727 58.083 46.449 1.00 49.26 24 ASP C C 1
ATOM 2039 O O . ASP C 1 27 ? 41.780 58.205 45.820 1.00 49.22 24 ASP C O 1
ATOM 2044 N N . VAL C 1 28 ? 40.474 57.048 47.248 1.00 47.26 25 VAL C N 1
ATOM 2045 C CA . VAL C 1 28 ? 41.299 55.845 47.174 1.00 46.39 25 VAL C CA 1
ATOM 2046 C C . VAL C 1 28 ? 41.062 55.167 45.829 1.00 45.53 25 VAL C C 1
ATOM 2047 O O . VAL C 1 28 ? 41.975 54.655 45.218 1.00 44.87 25 VAL C O 1
ATOM 2051 N N . LEU C 1 29 ? 39.813 55.175 45.375 1.00 44.92 26 LEU C N 1
ATOM 2052 C CA . LEU C 1 29 ? 39.469 54.706 44.044 1.00 44.24 26 LEU C CA 1
ATOM 2053 C C . LEU C 1 29 ? 39.012 55.914 43.236 1.00 44.13 26 LEU C C 1
ATOM 2054 O O . LEU C 1 29 ? 38.379 56.819 43.774 1.00 44.91 26 LEU C O 1
ATOM 2059 N N . SER C 1 30 ? 39.368 55.956 41.962 1.00 43.41 27 SER C N 1
ATOM 2060 C CA . SER C 1 30 ? 38.994 57.089 41.117 1.00 43.54 27 SER C CA 1
ATOM 2061 C C . SER C 1 30 ? 38.019 56.702 40.051 1.00 42.49 27 SER C C 1
ATOM 2062 O O . SER C 1 30 ? 37.935 55.523 39.676 1.00 42.72 27 SER C O 1
ATOM 2065 N N . ALA C 1 31 ? 37.289 57.705 39.555 1.00 41.51 28 ALA C N 1
ATOM 2066 C CA . ALA C 1 31 ? 36.449 57.541 38.347 1.00 40.11 28 ALA C CA 1
ATOM 2067 C C . ALA C 1 31 ? 37.140 56.625 37.333 1.00 39.46 28 ALA C C 1
ATOM 2068 O O . ALA C 1 31 ? 38.306 56.834 36.982 1.00 38.99 28 ALA C O 1
ATOM 2070 N N . ASN C 1 32 ? 36.426 55.601 36.895 1.00 38.71 29 ASN C N 1
ATOM 2071 C CA . ASN C 1 32 ? 36.913 54.692 35.863 1.00 39.18 29 ASN C CA 1
ATOM 2072 C C . ASN C 1 32 ? 38.066 53.738 36.255 1.00 39.24 29 ASN C C 1
ATOM 2073 O O . ASN C 1 32 ? 38.570 53.027 35.402 1.00 39.61 29 ASN C O 1
ATOM 2078 N N . ASP C 1 33 ? 38.440 53.663 37.533 1.00 39.54 30 ASP C N 1
ATOM 2079 C CA . ASP C 1 33 ? 39.405 52.635 37.968 1.00 39.37 30 ASP C CA 1
ATOM 2080 C C . ASP C 1 33 ? 38.766 51.282 37.814 1.00 39.42 30 ASP C C 1
ATOM 2081 O O . ASP C 1 33 ? 37.590 51.117 38.122 1.00 38.52 30 ASP C O 1
ATOM 2086 N N . GLN C 1 34 ? 39.547 50.332 37.296 1.00 40.17 31 GLN C N 1
ATOM 2087 C CA . GLN C 1 34 ? 39.116 48.946 37.181 1.00 41.01 31 GLN C CA 1
ATOM 2088 C C . GLN C 1 34 ? 39.158 48.271 38.548 1.00 40.20 31 GLN C C 1
ATOM 2089 O O . GLN C 1 34 ? 40.148 48.361 39.252 1.00 40.06 31 GLN C O 1
ATOM 2095 N N . LEU C 1 35 ? 38.037 47.662 38.922 1.00 40.14 32 LEU C N 1
ATOM 2096 C CA . LEU C 1 35 ? 37.942 46.828 40.085 1.00 39.92 32 LEU C CA 1
ATOM 2097 C C . LEU C 1 35 ? 38.369 45.425 39.690 1.00 39.68 32 LEU C C 1
ATOM 2098 O O . LEU C 1 35 ? 38.382 45.095 38.502 1.00 39.83 32 LEU C O 1
ATOM 2103 N N . PRO C 1 36 ? 38.728 44.592 40.681 1.00 39.33 33 PRO C N 1
ATOM 2104 C CA . PRO C 1 36 ? 38.943 43.211 40.362 1.00 38.95 33 PRO C CA 1
ATOM 2105 C C . PRO C 1 36 ? 37.624 42.516 40.070 1.00 39.17 33 PRO C C 1
ATOM 2106 O O . PRO C 1 36 ? 36.543 43.007 40.424 1.00 40.35 33 PRO C O 1
ATOM 2110 N N . SER C 1 37 ? 37.721 41.368 39.429 1.00 38.69 34 SER C N 1
ATOM 2111 C CA . SER C 1 37 ? 36.600 40.477 39.242 1.00 38.12 34 SER C CA 1
ATOM 2112 C C . SER C 1 37 ? 36.012 40.019 40.579 1.00 37.46 34 SER C C 1
ATOM 2113 O O . SER C 1 37 ? 36.617 40.185 41.651 1.00 36.49 34 SER C O 1
ATOM 2116 N N . VAL C 1 38 ? 34.813 39.442 40.494 1.00 37.15 35 VAL C N 1
ATOM 2117 C CA . VAL C 1 38 ? 34.125 38.916 41.657 1.00 36.84 35 VAL C CA 1
ATOM 2118 C C . VAL C 1 38 ? 35.042 37.879 42.310 1.00 36.41 35 VAL C C 1
ATOM 2119 O O . VAL C 1 38 ? 35.295 37.959 43.485 1.00 35.57 35 VAL C O 1
ATOM 2123 N N . ARG C 1 39 ? 35.512 36.915 41.513 1.00 36.71 36 ARG C N 1
ATOM 2124 C CA . ARG C 1 39 ? 36.502 35.914 41.939 1.00 37.19 36 ARG C CA 1
ATOM 2125 C C . ARG C 1 39 ? 37.707 36.546 42.617 1.00 37.57 36 ARG C C 1
ATOM 2126 O O . ARG C 1 39 ? 38.013 36.201 43.722 1.00 37.00 36 ARG C O 1
ATOM 2134 N N . GLU C 1 40 ? 38.392 37.469 41.960 1.00 38.78 37 GLU C N 1
ATOM 2135 C CA . GLU C 1 40 ? 39.592 38.066 42.570 1.00 39.46 37 GLU C CA 1
ATOM 2136 C C . GLU C 1 40 ? 39.325 38.805 43.850 1.00 40.03 37 GLU C C 1
ATOM 2137 O O . GLU C 1 40 ? 40.156 38.812 44.788 1.00 40.53 37 GLU C O 1
ATOM 2143 N N . THR C 1 41 ? 38.157 39.443 43.924 1.00 40.41 38 THR C N 1
ATOM 2144 C CA . THR C 1 41 ? 37.790 40.185 45.127 1.00 39.13 38 THR C CA 1
ATOM 2145 C C . THR C 1 41 ? 37.527 39.204 46.260 1.00 39.48 38 THR C C 1
ATOM 2146 O O . THR C 1 41 ? 38.027 39.375 47.369 1.00 38.50 38 THR C O 1
ATOM 2150 N N . ALA C 1 42 ? 36.744 38.163 45.992 1.00 40.02 39 ALA C N 1
ATOM 2151 C CA . ALA C 1 42 ? 36.505 37.116 47.002 1.00 40.23 39 ALA C CA 1
ATOM 2152 C C . ALA C 1 42 ? 37.848 36.589 47.515 1.00 41.18 39 ALA C C 1
ATOM 2153 O O . ALA C 1 42 ? 38.026 36.395 48.700 1.00 40.43 39 ALA C O 1
ATOM 2155 N N . LEU C 1 43 ? 38.776 36.314 46.593 1.00 41.95 40 LEU C N 1
ATOM 2156 C CA . LEU C 1 43 ? 40.091 35.798 46.961 1.00 42.50 40 LEU C CA 1
ATOM 2157 C C . LEU C 1 43 ? 40.862 36.754 47.858 1.00 43.28 40 LEU C C 1
ATOM 2158 O O . LEU C 1 43 ? 41.243 36.374 48.968 1.00 42.50 40 LEU C O 1
ATOM 2163 N N . GLN C 1 44 ? 41.063 37.987 47.391 1.00 44.90 41 GLN C N 1
ATOM 2164 C CA . GLN C 1 44 ? 41.828 39.033 48.137 1.00 46.50 41 GLN C CA 1
ATOM 2165 C C . GLN C 1 44 ? 41.218 39.418 49.487 1.00 46.94 41 GLN C C 1
ATOM 2166 O O . GLN C 1 44 ? 41.930 39.658 50.468 1.00 47.66 41 GLN C O 1
ATOM 2172 N N . GLU C 1 45 ? 39.896 39.537 49.525 1.00 47.96 42 GLU C N 1
ATOM 2173 C CA . GLU C 1 45 ? 39.210 39.952 50.733 1.00 48.61 42 GLU C CA 1
ATOM 2174 C C . GLU C 1 45 ? 38.776 38.769 51.548 1.00 49.02 42 GLU C C 1
ATOM 2175 O O . GLU C 1 45 ? 38.280 38.967 52.645 1.00 49.79 42 GLU C O 1
ATOM 2181 N N . LYS C 1 46 ? 38.922 37.548 51.030 1.00 49.04 43 LYS C N 1
ATOM 2182 C CA . LYS C 1 46 ? 38.457 36.344 51.742 1.00 49.34 43 LYS C CA 1
ATOM 2183 C C . LYS C 1 46 ? 36.954 36.373 52.065 1.00 48.59 43 LYS C C 1
ATOM 2184 O O . LYS C 1 46 ? 36.551 36.288 53.221 1.00 48.21 43 LYS C O 1
ATOM 2190 N N . ILE C 1 47 ? 36.150 36.479 51.015 1.00 47.92 44 ILE C N 1
ATOM 2191 C CA . ILE C 1 47 ? 34.701 36.624 51.111 1.00 48.02 44 ILE C CA 1
ATOM 2192 C C . ILE C 1 47 ? 34.112 35.623 50.122 1.00 48.06 44 ILE C C 1
ATOM 2193 O O . ILE C 1 47 ? 34.646 35.450 49.027 1.00 48.19 44 ILE C O 1
ATOM 2198 N N . ASN C 1 48 ? 33.016 34.971 50.498 1.00 47.95 45 ASN C N 1
ATOM 2199 C CA . ASN C 1 48 ? 32.224 34.152 49.574 1.00 47.88 45 ASN C CA 1
ATOM 2200 C C . ASN C 1 48 ? 32.030 34.883 48.227 1.00 46.29 45 ASN C C 1
ATOM 2201 O O . ASN C 1 48 ? 31.652 36.051 48.210 1.00 45.37 45 ASN C O 1
ATOM 2206 N N . PRO C 1 49 ? 32.319 34.206 47.088 1.00 45.30 46 PRO C N 1
ATOM 2207 C CA . PRO C 1 49 ? 32.087 34.904 45.828 1.00 44.67 46 PRO C CA 1
ATOM 2208 C C . PRO C 1 49 ? 30.631 35.348 45.629 1.00 44.45 46 PRO C C 1
ATOM 2209 O O . PRO C 1 49 ? 30.388 36.318 44.904 1.00 44.12 46 PRO C O 1
ATOM 2213 N N . ASN C 1 50 ? 29.679 34.643 46.242 1.00 44.02 47 ASN C N 1
ATOM 2214 C CA . ASN C 1 50 ? 28.273 35.010 46.125 1.00 44.40 47 ASN C CA 1
ATOM 2215 C C . ASN C 1 50 ? 27.985 36.322 46.828 1.00 43.64 47 ASN C C 1
ATOM 2216 O O . ASN C 1 50 ? 27.178 37.117 46.349 1.00 44.71 47 ASN C O 1
ATOM 2221 N N . THR C 1 51 ? 28.636 36.518 47.971 1.00 42.91 48 THR C N 1
ATOM 2222 C CA . THR C 1 51 ? 28.566 37.753 48.731 1.00 42.50 48 THR C CA 1
ATOM 2223 C C . THR C 1 51 ? 29.160 38.891 47.913 1.00 41.73 48 THR C C 1
ATOM 2224 O O . THR C 1 51 ? 28.566 39.966 47.825 1.00 41.60 48 THR C O 1
ATOM 2228 N N . VAL C 1 52 ? 30.314 38.638 47.295 1.00 40.88 49 VAL C N 1
ATOM 2229 C CA . VAL C 1 52 ? 30.938 39.642 46.441 1.00 40.06 49 VAL C CA 1
ATOM 2230 C C . VAL C 1 52 ? 30.044 40.028 45.275 1.00 40.11 49 VAL C C 1
ATOM 2231 O O . VAL C 1 52 ? 29.962 41.201 44.980 1.00 40.31 49 VAL C O 1
ATOM 2235 N N . ALA C 1 53 ? 29.371 39.059 44.639 1.00 40.44 50 ALA C N 1
ATOM 2236 C CA . ALA C 1 53 ? 28.419 39.329 43.525 1.00 40.79 50 ALA C CA 1
ATOM 2237 C C . ALA C 1 53 ? 27.207 40.172 43.964 1.00 41.73 50 ALA C C 1
ATOM 2238 O O . ALA C 1 53 ? 26.714 41.034 43.228 1.00 42.11 50 ALA C O 1
ATOM 2240 N N . LYS C 1 54 ? 26.730 39.883 45.162 1.00 42.78 51 LYS C N 1
ATOM 2241 C CA . LYS C 1 54 ? 25.699 40.685 45.846 1.00 44.00 51 LYS C CA 1
ATOM 2242 C C . LYS C 1 54 ? 26.160 42.139 46.090 1.00 42.53 51 LYS C C 1
ATOM 2243 O O . LYS C 1 54 ? 25.427 43.091 45.815 1.00 43.07 51 LYS C O 1
ATOM 2249 N N . ALA C 1 55 ? 27.388 42.305 46.583 1.00 41.42 52 ALA C N 1
ATOM 2250 C CA . ALA C 1 55 ? 27.962 43.627 46.748 1.00 40.60 52 ALA C CA 1
ATOM 2251 C C . ALA C 1 55 ? 28.001 44.363 45.406 1.00 39.98 52 ALA C C 1
ATOM 2252 O O . ALA C 1 55 ? 27.469 45.460 45.259 1.00 39.88 52 ALA C O 1
ATOM 2254 N N . TYR C 1 56 ? 28.647 43.757 44.429 1.00 39.82 53 TYR C N 1
ATOM 2255 C CA . TYR C 1 56 ? 28.823 44.363 43.107 1.00 39.59 53 TYR C CA 1
ATOM 2256 C C . TYR C 1 56 ? 27.486 44.746 42.461 1.00 39.96 53 TYR C C 1
ATOM 2257 O O . TYR C 1 56 ? 27.349 45.829 41.885 1.00 38.87 53 TYR C O 1
ATOM 2266 N N . LYS C 1 57 ? 26.517 43.848 42.541 1.00 40.28 54 LYS C N 1
ATOM 2267 C CA . LYS C 1 57 ? 25.175 44.124 42.048 1.00 42.36 54 LYS C CA 1
ATOM 2268 C C . LYS C 1 57 ? 24.551 45.354 42.707 1.00 41.28 54 LYS C C 1
ATOM 2269 O O . LYS C 1 57 ? 24.055 46.199 42.022 1.00 40.86 54 LYS C O 1
ATOM 2275 N N . GLU C 1 58 ? 24.588 45.435 44.039 1.00 42.80 55 GLU C N 1
ATOM 2276 C CA . GLU C 1 58 ? 24.111 46.620 44.784 1.00 42.38 55 GLU C CA 1
ATOM 2277 C C . GLU C 1 58 ? 24.914 47.865 44.401 1.00 42.23 55 GLU C C 1
ATOM 2278 O O . GLU C 1 58 ? 24.341 48.917 44.128 1.00 42.67 55 GLU C O 1
ATOM 2284 N N . LEU C 1 59 ? 26.236 47.741 44.317 1.00 41.74 56 LEU C N 1
ATOM 2285 C CA . LEU C 1 59 ? 27.083 48.875 43.907 1.00 41.15 56 LEU C CA 1
ATOM 2286 C C . LEU C 1 59 ? 26.687 49.417 42.538 1.00 41.45 56 LEU C C 1
ATOM 2287 O O . LEU C 1 59 ? 26.665 50.628 42.325 1.00 40.85 56 LEU C O 1
ATOM 2292 N N . GLU C 1 60 ? 26.348 48.518 41.615 1.00 42.63 57 GLU C N 1
ATOM 2293 C CA . GLU C 1 60 ? 25.945 48.924 40.286 1.00 42.97 57 GLU C CA 1
ATOM 2294 C C . GLU C 1 60 ? 24.545 49.536 40.304 1.00 43.35 57 GLU C C 1
ATOM 2295 O O . GLU C 1 60 ? 24.324 50.496 39.628 1.00 43.44 57 GLU C O 1
ATOM 2301 N N . ALA C 1 61 ? 23.613 48.982 41.071 1.00 44.18 58 ALA C N 1
ATOM 2302 C CA . ALA C 1 61 ? 22.309 49.600 41.302 1.00 44.42 58 ALA C CA 1
ATOM 2303 C C . ALA C 1 61 ? 22.467 51.051 41.765 1.00 44.97 58 ALA C C 1
ATOM 2304 O O . ALA C 1 61 ? 21.733 51.922 41.322 1.00 45.41 58 ALA C O 1
ATOM 2306 N N . GLN C 1 62 ? 23.405 51.302 42.683 1.00 45.37 59 GLN C N 1
ATOM 2307 C CA . GLN C 1 62 ? 23.652 52.654 43.161 1.00 44.66 59 GLN C CA 1
ATOM 2308 C C . GLN C 1 62 ? 24.494 53.496 42.198 1.00 44.66 59 GLN C C 1
ATOM 2309 O O . GLN C 1 62 ? 24.728 54.648 42.467 1.00 45.21 59 GLN C O 1
ATOM 2315 N N . LYS C 1 63 ? 24.921 52.932 41.077 1.00 44.80 60 LYS C N 1
ATOM 2316 C CA . LYS C 1 63 ? 25.746 53.627 40.065 1.00 45.21 60 LYS C CA 1
ATOM 2317 C C . LYS C 1 63 ? 27.161 54.000 40.563 1.00 43.87 60 LYS C C 1
ATOM 2318 O O . LYS C 1 63 ? 27.804 54.937 40.070 1.00 44.04 60 LYS C O 1
ATOM 2324 N N . VAL C 1 64 ? 27.661 53.229 41.515 1.00 42.61 61 VAL C N 1
ATOM 2325 C CA . VAL C 1 64 ? 29.009 53.404 42.004 1.00 40.86 61 VAL C CA 1
ATOM 2326 C C . VAL C 1 64 ? 29.986 52.687 41.051 1.00 40.97 61 VAL C C 1
ATOM 2327 O O . VAL C 1 64 ? 31.115 53.127 40.840 1.00 40.29 61 VAL C O 1
ATOM 2331 N N . ILE C 1 65 ? 29.536 51.589 40.472 1.00 41.38 62 ILE C N 1
ATOM 2332 C CA . ILE C 1 65 ? 30.361 50.783 39.572 1.00 42.13 62 ILE C CA 1
ATOM 2333 C C . ILE C 1 65 ? 29.546 50.380 38.359 1.00 43.64 62 ILE C C 1
ATOM 2334 O O . ILE C 1 65 ? 28.329 50.481 38.367 1.00 42.89 62 ILE C O 1
ATOM 2339 N N . ARG C 1 66 ? 30.244 49.924 37.327 1.00 46.71 63 ARG C N 1
ATOM 2340 C CA . ARG C 1 66 ? 29.628 49.478 36.073 1.00 49.62 63 ARG C CA 1
ATOM 2341 C C . ARG C 1 66 ? 30.376 48.294 35.449 1.00 50.46 63 ARG C C 1
ATOM 2342 O O . ARG C 1 66 ? 31.598 48.258 35.452 1.00 50.63 63 ARG C O 1
ATOM 2350 N N . THR C 1 67 ? 29.640 47.332 34.902 1.00 52.61 64 THR C N 1
ATOM 2351 C CA . THR C 1 67 ? 30.266 46.253 34.121 1.00 53.76 64 THR C CA 1
ATOM 2352 C C . THR C 1 67 ? 30.163 46.543 32.643 1.00 54.30 64 THR C C 1
ATOM 2353 O O . THR C 1 67 ? 29.114 46.936 32.137 1.00 54.90 64 THR C O 1
ATOM 2357 N N . ILE C 1 68 ? 31.288 46.394 31.960 1.00 55.34 65 ILE C N 1
ATOM 2358 C CA . ILE C 1 68 ? 31.401 46.672 30.554 1.00 55.79 65 ILE C CA 1
ATOM 2359 C C . ILE C 1 68 ? 31.611 45.337 29.807 1.00 56.56 65 ILE C C 1
ATOM 2360 O O . ILE C 1 68 ? 32.618 44.661 30.031 1.00 56.93 65 ILE C O 1
ATOM 2365 N N . PRO C 1 69 ? 30.677 44.951 28.904 1.00 56.79 66 PRO C N 1
ATOM 2366 C CA . PRO C 1 69 ? 30.808 43.660 28.200 1.00 56.05 66 PRO C CA 1
ATOM 2367 C C . PRO C 1 69 ? 32.233 43.343 27.743 1.00 55.57 66 PRO C C 1
ATOM 2368 O O . PRO C 1 69 ? 32.823 44.106 26.962 1.00 54.69 66 PRO C O 1
ATOM 2372 N N . GLY C 1 70 ? 32.799 42.254 28.282 1.00 55.26 67 GLY C N 1
ATOM 2373 C CA . GLY C 1 70 ? 34.143 41.775 27.890 1.00 54.42 67 GLY C CA 1
ATOM 2374 C C . GLY C 1 70 ? 35.321 42.674 28.251 1.00 53.75 67 GLY C C 1
ATOM 2375 O O . GLY C 1 70 ? 36.453 42.433 27.837 1.00 53.15 67 GLY C O 1
ATOM 2376 N N . LYS C 1 71 ? 35.062 43.727 29.013 1.00 53.41 68 LYS C N 1
ATOM 2377 C CA . LYS C 1 71 ? 36.126 44.634 29.448 1.00 53.17 68 LYS C CA 1
ATOM 2378 C C . LYS C 1 71 ? 36.318 44.517 30.946 1.00 51.52 68 LYS C C 1
ATOM 2379 O O . LYS C 1 71 ? 37.446 44.613 31.419 1.00 52.24 68 LYS C O 1
ATOM 2385 N N . GLY C 1 72 ? 35.237 44.283 31.691 1.00 49.63 69 GLY C N 1
ATOM 2386 C CA . GLY C 1 72 ? 35.332 44.131 33.151 1.00 48.44 69 GLY C CA 1
ATOM 2387 C C . GLY C 1 72 ? 34.505 45.120 33.926 1.00 46.71 69 GLY C C 1
ATOM 2388 O O . GLY C 1 72 ? 33.621 45.752 33.375 1.00 46.23 69 GLY C O 1
ATOM 2389 N N . THR C 1 73 ? 34.822 45.230 35.223 1.00 46.07 70 THR C N 1
ATOM 2390 C CA . THR C 1 73 ? 34.128 46.072 36.198 1.00 43.91 70 THR C CA 1
ATOM 2391 C C . THR C 1 73 ? 34.997 47.269 36.583 1.00 42.65 70 THR C C 1
ATOM 2392 O O . THR C 1 73 ? 36.214 47.162 36.731 1.00 41.97 70 THR C O 1
ATOM 2396 N N . PHE C 1 74 ? 34.346 48.426 36.707 1.00 41.23 71 PHE C N 1
ATOM 2397 C CA . PHE C 1 74 ? 35.032 49.715 36.758 1.00 39.74 71 PHE C CA 1
ATOM 2398 C C . PHE C 1 74 ? 34.282 50.618 37.705 1.00 39.19 71 PHE C C 1
ATOM 2399 O O . PHE C 1 74 ? 33.044 50.489 37.847 1.00 38.70 71 PHE C O 1
ATOM 2407 N N . ILE C 1 75 ? 35.006 51.526 38.348 1.00 38.18 72 ILE C N 1
ATOM 2408 C CA . ILE C 1 75 ? 34.359 52.624 39.071 1.00 38.18 72 ILE C CA 1
ATOM 2409 C C . ILE C 1 75 ? 33.639 53.502 38.016 1.00 38.28 72 ILE C C 1
ATOM 2410 O O . ILE C 1 75 ? 34.151 53.738 36.903 1.00 36.52 72 ILE C O 1
ATOM 2415 N N . THR C 1 76 ? 32.430 53.942 38.365 1.00 38.49 73 THR C N 1
ATOM 2416 C CA . THR C 1 76 ? 31.652 54.850 37.534 1.00 38.12 73 THR C CA 1
ATOM 2417 C C . THR C 1 76 ? 32.463 56.077 37.158 1.00 38.56 73 THR C C 1
ATOM 2418 O O . THR C 1 76 ? 33.458 56.417 37.805 1.00 37.86 73 THR C O 1
ATOM 2422 N N . GLY C 1 77 ? 32.030 56.746 36.097 1.00 39.77 74 GLY C N 1
ATOM 2423 C CA . GLY C 1 77 ? 32.631 58.014 35.697 1.00 40.34 74 GLY C CA 1
ATOM 2424 C C . GLY C 1 77 ? 32.047 59.162 36.495 1.00 40.06 74 GLY C C 1
ATOM 2425 O O . GLY C 1 77 ? 32.659 60.211 36.604 1.00 40.01 74 GLY C O 1
ATOM 2426 N N . ASN C 1 78 ? 30.849 58.952 37.032 1.00 40.13 75 ASN C N 1
ATOM 2427 C CA . ASN C 1 78 ? 30.172 59.941 37.847 1.00 39.90 75 ASN C CA 1
ATOM 2428 C C . ASN C 1 78 ? 30.386 59.713 39.319 1.00 40.21 75 ASN C C 1
ATOM 2429 O O . ASN C 1 78 ? 29.473 59.379 40.084 1.00 38.42 75 ASN C O 1
ATOM 2434 N N . THR C 1 79 ? 31.648 59.923 39.647 1.00 39.88 76 THR C N 1
ATOM 2435 C CA . THR C 1 79 ? 32.185 60.025 40.951 1.00 41.16 76 THR C CA 1
ATOM 2436 C C . THR C 1 79 ? 31.620 61.208 41.784 1.00 40.06 76 THR C C 1
ATOM 2437 O O . THR C 1 79 ? 31.446 61.094 42.999 1.00 38.33 76 THR C O 1
ATOM 2441 N N . ALA C 1 80 ? 31.358 62.339 41.127 1.00 38.60 77 ALA C N 1
ATOM 2442 C CA . ALA C 1 80 ? 30.810 63.524 41.809 1.00 37.15 77 ALA C CA 1
ATOM 2443 C C . ALA C 1 80 ? 29.488 63.163 42.404 1.00 36.13 77 ALA C C 1
ATOM 2444 O O . ALA C 1 80 ? 29.181 63.559 43.522 1.00 35.71 77 ALA C O 1
ATOM 2446 N N . SER C 1 81 ? 28.692 62.390 41.667 1.00 35.52 78 SER C N 1
ATOM 2447 C CA . SER C 1 81 ? 27.407 61.995 42.208 1.00 34.78 78 SER C CA 1
ATOM 2448 C C . SER C 1 81 ? 27.574 61.136 43.506 1.00 34.76 78 SER C C 1
ATOM 2449 O O . SER C 1 81 ? 26.844 61.346 44.507 1.00 33.67 78 SER C O 1
ATOM 2452 N N . VAL C 1 82 ? 28.569 60.234 43.506 1.00 34.36 79 VAL C N 1
ATOM 2453 C CA . VAL C 1 82 ? 28.823 59.334 44.655 1.00 33.64 79 VAL C CA 1
ATOM 2454 C C . VAL C 1 82 ? 29.244 60.128 45.901 1.00 34.19 79 VAL C C 1
ATOM 2455 O O . VAL C 1 82 ? 28.807 59.838 47.024 1.00 35.36 79 VAL C O 1
ATOM 2459 N N . LYS C 1 83 ? 30.129 61.097 45.692 1.00 34.55 80 LYS C N 1
ATOM 2460 C CA . LYS C 1 83 ? 30.553 62.031 46.725 1.00 34.44 80 LYS C CA 1
ATOM 2461 C C . LYS C 1 83 ? 29.417 62.900 47.266 1.00 33.85 80 LYS C C 1
ATOM 2462 O O . LYS C 1 83 ? 29.348 63.132 48.467 1.00 33.14 80 LYS C O 1
ATOM 2468 N N . ASN C 1 84 ? 28.531 63.384 46.407 1.00 33.89 81 ASN C N 1
ATOM 2469 C CA . ASN C 1 84 ? 27.360 64.157 46.912 1.00 34.22 81 ASN C CA 1
ATOM 2470 C C . ASN C 1 84 ? 26.420 63.321 47.773 1.00 34.80 81 ASN C C 1
ATOM 2471 O O . ASN C 1 84 ? 25.962 63.794 48.818 1.00 36.81 81 ASN C O 1
ATOM 2476 N N . SER C 1 85 ? 26.145 62.083 47.372 1.00 35.05 82 SER C N 1
ATOM 2477 C CA . SER C 1 85 ? 25.325 61.165 48.196 1.00 35.60 82 SER C CA 1
ATOM 2478 C C . SER C 1 85 ? 25.977 60.821 49.544 1.00 36.10 82 SER C C 1
ATOM 2479 O O . SER C 1 85 ? 25.313 60.720 50.542 1.00 35.55 82 SER C O 1
ATOM 2482 N N . ASN C 1 86 ? 27.291 60.663 49.552 1.00 36.44 83 ASN C N 1
ATOM 2483 C CA . ASN C 1 86 ? 28.010 60.388 50.758 1.00 36.59 83 ASN C CA 1
ATOM 2484 C C . ASN C 1 86 ? 27.988 61.575 51.683 1.00 37.13 83 ASN C C 1
ATOM 2485 O O . ASN C 1 86 ? 27.889 61.441 52.892 1.00 36.68 83 ASN C O 1
ATOM 2490 N N . GLN C 1 87 ? 28.112 62.760 51.092 1.00 37.10 84 GLN C N 1
ATOM 2491 C CA . GLN C 1 87 ? 28.006 63.975 51.845 1.00 36.87 84 GLN C CA 1
ATOM 2492 C C . GLN C 1 87 ? 26.608 64.105 52.404 1.00 35.57 84 GLN C C 1
ATOM 2493 O O . GLN C 1 87 ? 26.421 64.607 53.487 1.00 36.11 84 GLN C O 1
ATOM 2499 N N . ASN C 1 88 ? 25.616 63.648 51.665 1.00 35.46 85 ASN C N 1
ATOM 2500 C CA . ASN C 1 88 ? 24.227 63.621 52.171 1.00 35.35 85 ASN C CA 1
ATOM 2501 C C . ASN C 1 88 ? 23.986 62.679 53.335 1.00 34.69 85 ASN C C 1
ATOM 2502 O O . ASN C 1 88 ? 23.148 62.938 54.165 1.00 33.39 85 ASN C O 1
ATOM 2507 N N . ARG C 1 89 ? 24.733 61.582 53.369 1.00 34.63 86 ARG C N 1
ATOM 2508 C CA . ARG C 1 89 ? 24.704 60.648 54.510 1.00 34.23 86 ARG C CA 1
ATOM 2509 C C . ARG C 1 89 ? 25.238 61.345 55.769 1.00 32.78 86 ARG C C 1
ATOM 2510 O O . ARG C 1 89 ? 24.626 61.285 56.841 1.00 33.13 86 ARG C O 1
ATOM 2518 N N . LEU C 1 90 ? 26.379 62.022 55.619 1.00 31.06 87 LEU C N 1
ATOM 2519 C CA . LEU C 1 90 ? 26.977 62.852 56.659 1.00 30.72 87 LEU C CA 1
ATOM 2520 C C . LEU C 1 90 ? 26.073 63.936 57.172 1.00 29.79 87 LEU C C 1
ATOM 2521 O O . LEU C 1 90 ? 26.045 64.222 58.369 1.00 32.67 87 LEU C O 1
ATOM 2526 N N . LEU C 1 91 ? 25.377 64.594 56.289 1.00 30.11 88 LEU C N 1
ATOM 2527 C CA . LEU C 1 91 ? 24.470 65.669 56.670 1.00 29.80 88 LEU C CA 1
ATOM 2528 C C . LEU C 1 91 ? 23.313 65.151 57.499 1.00 30.51 88 LEU C C 1
ATOM 2529 O O . LEU C 1 91 ? 22.778 65.845 58.380 1.00 30.13 88 LEU C O 1
ATOM 2534 N N . ALA C 1 92 ? 22.918 63.928 57.195 1.00 31.55 89 ALA C N 1
ATOM 2535 C CA . ALA C 1 92 ? 21.826 63.276 57.895 1.00 32.66 89 ALA C CA 1
ATOM 2536 C C . ALA C 1 92 ? 22.274 62.923 59.320 1.00 33.86 89 ALA C C 1
ATOM 2537 O O . ALA C 1 92 ? 21.531 63.136 60.296 1.00 34.41 89 ALA C O 1
ATOM 2539 N N . ASP C 1 93 ? 23.499 62.394 59.433 1.00 34.82 90 ASP C N 1
ATOM 2540 C CA . ASP C 1 93 ? 24.149 62.165 60.708 1.00 34.99 90 ASP C CA 1
ATOM 2541 C C . ASP C 1 93 ? 24.329 63.431 61.503 1.00 34.81 90 ASP C C 1
ATOM 2542 O O . ASP C 1 93 ? 24.153 63.433 62.700 1.00 34.89 90 ASP C O 1
ATOM 2547 N N . LEU C 1 94 ? 24.751 64.506 60.855 1.00 34.72 91 LEU C N 1
ATOM 2548 C CA . LEU C 1 94 ? 24.855 65.774 61.557 1.00 34.54 91 LEU C CA 1
ATOM 2549 C C . LEU C 1 94 ? 23.515 66.216 62.157 1.00 35.44 91 LEU C C 1
ATOM 2550 O O . LEU C 1 94 ? 23.451 66.584 63.299 1.00 34.66 91 LEU C O 1
ATOM 2555 N N . SER C 1 95 ? 22.459 66.169 61.358 1.00 36.24 92 SER C N 1
ATOM 2556 C CA . SER C 1 95 ? 21.121 66.533 61.782 1.00 38.06 92 SER C CA 1
ATOM 2557 C C . SER C 1 95 ? 20.643 65.611 62.902 1.00 38.75 92 SER C C 1
ATOM 2558 O O . SER C 1 95 ? 19.960 66.057 63.799 1.00 38.80 92 SER C O 1
ATOM 2561 N N . GLN C 1 96 ? 21.015 64.329 62.849 1.00 38.66 93 GLN C N 1
ATOM 2562 C CA . GLN C 1 96 ? 20.660 63.363 63.896 1.00 39.53 93 GLN C CA 1
ATOM 2563 C C . GLN C 1 96 ? 21.327 63.609 65.298 1.00 38.97 93 GLN C C 1
ATOM 2564 O O . GLN C 1 96 ? 20.658 63.552 66.339 1.00 38.41 93 GLN C O 1
ATOM 2570 N N . VAL C 1 97 ? 22.628 63.896 65.304 1.00 38.07 94 VAL C N 1
ATOM 2571 C CA . VAL C 1 97 ? 23.351 64.180 66.537 1.00 37.56 94 VAL C CA 1
ATOM 2572 C C . VAL C 1 97 ? 22.905 65.505 67.147 1.00 36.71 94 VAL C C 1
ATOM 2573 O O . VAL C 1 97 ? 22.825 65.641 68.386 1.00 36.30 94 VAL C O 1
ATOM 2577 N N . ILE C 1 98 ? 22.618 66.479 66.296 1.00 35.22 95 ILE C N 1
ATOM 2578 C CA . ILE C 1 98 ? 22.046 67.732 66.751 1.00 35.24 95 ILE C CA 1
ATOM 2579 C C . ILE C 1 98 ? 20.690 67.500 67.438 1.00 35.38 95 ILE C C 1
ATOM 2580 O O . ILE C 1 98 ? 20.517 67.901 68.590 1.00 35.50 95 ILE C O 1
ATOM 2585 N N . ALA C 1 99 ? 19.750 66.851 66.752 1.00 35.29 96 ALA C N 1
ATOM 2586 C CA . ALA C 1 99 ? 18.470 66.429 67.366 1.00 34.99 96 ALA C CA 1
ATOM 2587 C C . ALA C 1 99 ? 18.707 65.732 68.716 1.00 35.71 96 ALA C C 1
ATOM 2588 O O . ALA C 1 99 ? 18.079 66.027 69.722 1.00 34.75 96 ALA C O 1
ATOM 2590 N N . GLU C 1 100 ? 19.641 64.801 68.733 1.00 37.09 97 GLU C N 1
ATOM 2591 C CA . GLU C 1 100 ? 19.891 64.021 69.937 1.00 38.82 97 GLU C CA 1
ATOM 2592 C C . GLU C 1 100 ? 20.541 64.838 71.083 1.00 38.68 97 GLU C C 1
ATOM 2593 O O . GLU C 1 100 ? 20.299 64.582 72.265 1.00 38.84 97 GLU C O 1
ATOM 2599 N N . LEU C 1 101 ? 21.318 65.863 70.737 1.00 39.23 98 LEU C N 1
ATOM 2600 C CA . LEU C 1 101 ? 21.851 66.782 71.728 1.00 39.10 98 LEU C CA 1
ATOM 2601 C C . LEU C 1 101 ? 20.791 67.759 72.266 1.00 41.24 98 LEU C C 1
ATOM 2602 O O . LEU C 1 101 ? 20.841 68.118 73.443 1.00 40.76 98 LEU C O 1
ATOM 2607 N N . ILE C 1 102 ? 19.849 68.216 71.436 1.00 43.39 99 ILE C N 1
ATOM 2608 C CA . ILE C 1 102 ? 18.811 69.087 71.990 1.00 45.64 99 ILE C CA 1
ATOM 2609 C C . ILE C 1 102 ? 17.890 68.289 72.935 1.00 46.37 99 ILE C C 1
ATOM 2610 O O . ILE C 1 102 ? 17.549 68.757 74.005 1.00 46.81 99 ILE C O 1
ATOM 2615 N N . LYS C 1 103 ? 17.568 67.066 72.556 1.00 48.12 100 LYS C N 1
ATOM 2616 C CA . LYS C 1 103 ? 16.863 66.113 73.404 1.00 49.51 100 LYS C CA 1
ATOM 2617 C C . LYS C 1 103 ? 17.658 65.893 74.727 1.00 50.02 100 LYS C C 1
ATOM 2618 O O . LYS C 1 103 ? 17.082 65.822 75.830 1.00 50.50 100 LYS C O 1
ATOM 2624 N N . SER C 1 104 ? 18.992 65.846 74.638 1.00 50.09 101 SER C N 1
ATOM 2625 C CA . SER C 1 104 ? 19.835 65.693 75.843 1.00 49.28 101 SER C CA 1
ATOM 2626 C C . SER C 1 104 ? 19.935 66.959 76.718 1.00 49.40 101 SER C C 1
ATOM 2627 O O . SER C 1 104 ? 20.555 66.933 77.791 1.00 48.81 101 SER C O 1
ATOM 2630 N N . GLY C 1 105 ? 19.362 68.069 76.252 1.00 49.00 102 GLY C N 1
ATOM 2631 C CA . GLY C 1 105 ? 19.250 69.286 77.059 1.00 48.54 102 GLY C CA 1
ATOM 2632 C C . GLY C 1 105 ? 20.176 70.422 76.650 1.00 48.69 102 GLY C C 1
ATOM 2633 O O . GLY C 1 105 ? 20.212 71.469 77.323 1.00 48.32 102 GLY C O 1
ATOM 2634 N N . VAL C 1 106 ? 20.932 70.235 75.559 1.00 48.43 103 VAL C N 1
ATOM 2635 C CA . VAL C 1 106 ? 21.716 71.337 74.994 1.00 47.84 103 VAL C CA 1
ATOM 2636 C C . VAL C 1 106 ? 20.784 72.220 74.159 1.00 48.34 103 VAL C C 1
ATOM 2637 O O . VAL C 1 106 ? 20.141 71.754 73.222 1.00 49.16 103 VAL C O 1
ATOM 2641 N N . LYS C 1 107 ? 20.699 73.493 74.501 1.00 48.47 104 LYS C N 1
ATOM 2642 C CA . LYS C 1 107 ? 19.899 74.452 73.731 1.00 49.01 104 LYS C CA 1
ATOM 2643 C C . LYS C 1 107 ? 20.604 74.766 72.404 1.00 47.74 104 LYS C C 1
ATOM 2644 O O . LYS C 1 107 ? 21.833 74.804 72.347 1.00 47.29 104 LYS C O 1
ATOM 2650 N N . GLY C 1 108 ? 19.827 75.001 71.352 1.00 46.58 105 GLY C N 1
ATOM 2651 C CA . GLY C 1 108 ? 20.383 75.216 70.014 1.00 46.08 105 GLY C CA 1
ATOM 2652 C C . GLY C 1 108 ? 21.389 76.336 69.976 1.00 45.50 105 GLY C C 1
ATOM 2653 O O . GLY C 1 108 ? 22.423 76.249 69.338 1.00 44.63 105 GLY C O 1
ATOM 2654 N N . GLU C 1 109 ? 21.088 77.380 70.723 1.00 46.05 106 GLU C N 1
ATOM 2655 C CA . GLU C 1 109 ? 21.974 78.529 70.884 1.00 46.49 106 GLU C CA 1
ATOM 2656 C C . GLU C 1 109 ? 23.350 78.092 71.411 1.00 45.51 106 GLU C C 1
ATOM 2657 O O . GLU C 1 109 ? 24.368 78.622 70.990 1.00 45.23 106 GLU C O 1
ATOM 2663 N N . ARG C 1 110 ? 23.364 77.086 72.289 1.00 44.96 107 ARG C N 1
ATOM 2664 C CA . ARG C 1 110 ? 24.614 76.457 72.794 1.00 45.20 107 ARG C CA 1
ATOM 2665 C C . ARG C 1 110 ? 25.269 75.502 71.767 1.00 43.66 107 ARG C C 1
ATOM 2666 O O . ARG C 1 110 ? 26.493 75.557 71.550 1.00 43.24 107 ARG C O 1
ATOM 2674 N N . ILE C 1 111 ? 24.470 74.655 71.108 1.00 42.17 108 ILE C N 1
ATOM 2675 C CA . ILE C 1 111 ? 24.976 73.891 69.954 1.00 41.13 108 ILE C CA 1
ATOM 2676 C C . ILE C 1 111 ? 25.683 74.804 68.946 1.00 40.79 108 ILE C C 1
ATOM 2677 O O . ILE C 1 111 ? 26.767 74.469 68.482 1.00 39.69 108 ILE C O 1
ATOM 2682 N N . LYS C 1 112 ? 25.132 75.982 68.658 1.00 40.93 109 LYS C N 1
ATOM 2683 C CA . LYS C 1 112 ? 25.818 76.925 67.752 1.00 42.00 109 LYS C CA 1
ATOM 2684 C C . LYS C 1 112 ? 27.219 77.296 68.225 1.00 40.98 109 LYS C C 1
ATOM 2685 O O . LYS C 1 112 ? 28.148 77.247 67.426 1.00 40.56 109 LYS C O 1
ATOM 2691 N N . LYS C 1 113 ? 27.383 77.683 69.504 1.00 41.41 110 LYS C N 1
ATOM 2692 C CA . LYS C 1 113 ? 28.748 78.013 70.022 1.00 41.02 110 LYS C CA 1
ATOM 2693 C C . LYS C 1 113 ? 29.671 76.789 70.064 1.00 39.53 110 LYS C C 1
ATOM 2694 O O . LYS C 1 113 ? 30.851 76.882 69.699 1.00 38.49 110 LYS C O 1
ATOM 2700 N N . ILE C 1 114 ? 29.133 75.630 70.445 1.00 38.66 111 ILE C N 1
ATOM 2701 C CA . ILE C 1 114 ? 29.942 74.406 70.461 1.00 38.18 111 ILE C CA 1
ATOM 2702 C C . ILE C 1 114 ? 30.524 74.182 69.056 1.00 38.04 111 ILE C C 1
ATOM 2703 O O . ILE C 1 114 ? 31.723 74.007 68.890 1.00 37.99 111 ILE C O 1
ATOM 2708 N N . VAL C 1 115 ? 29.672 74.228 68.035 1.00 38.48 112 VAL C N 1
ATOM 2709 C CA . VAL C 1 115 ? 30.123 74.015 66.655 1.00 37.83 112 VAL C CA 1
ATOM 2710 C C . VAL C 1 115 ? 31.218 75.015 66.257 1.00 38.46 112 VAL C C 1
ATOM 2711 O O . VAL C 1 115 ? 32.244 74.636 65.711 1.00 37.92 112 VAL C O 1
ATOM 2715 N N . ASN C 1 116 ? 30.986 76.286 66.542 1.00 39.93 113 ASN C N 1
ATOM 2716 C CA . ASN C 1 116 ? 32.008 77.319 66.407 1.00 41.39 113 ASN C CA 1
ATOM 2717 C C . ASN C 1 116 ? 33.339 76.978 67.067 1.00 41.60 113 ASN C C 1
ATOM 2718 O O . ASN C 1 116 ? 34.401 77.129 66.469 1.00 41.35 113 ASN C O 1
ATOM 2723 N N . ASP C 1 117 ? 33.280 76.559 68.338 1.00 42.14 114 ASP C N 1
ATOM 2724 C CA . ASP C 1 117 ? 34.489 76.170 69.057 1.00 41.86 114 ASP C CA 1
ATOM 2725 C C . ASP C 1 117 ? 35.176 75.001 68.372 1.00 41.93 114 ASP C C 1
ATOM 2726 O O . ASP C 1 117 ? 36.378 75.050 68.132 1.00 41.02 114 ASP C O 1
ATOM 2731 N N . ILE C 1 118 ? 34.408 73.960 68.048 1.00 42.19 115 ILE C N 1
ATOM 2732 C CA . ILE C 1 118 ? 34.937 72.797 67.311 1.00 42.54 115 ILE C CA 1
ATOM 2733 C C . ILE C 1 118 ? 35.578 73.194 65.979 1.00 43.68 115 ILE C C 1
ATOM 2734 O O . ILE C 1 118 ? 36.644 72.682 65.609 1.00 43.58 115 ILE C O 1
ATOM 2739 N N . LEU C 1 119 ? 34.895 74.062 65.236 1.00 44.80 116 LEU C N 1
ATOM 2740 C CA . LEU C 1 119 ? 35.400 74.539 63.937 1.00 45.46 116 LEU C CA 1
ATOM 2741 C C . LEU C 1 119 ? 36.670 75.403 64.068 1.00 46.33 116 LEU C C 1
ATOM 2742 O O . LEU C 1 119 ? 37.514 75.374 63.176 1.00 47.26 116 LEU C O 1
ATOM 2747 N N . GLY C 1 120 ? 36.820 76.125 65.184 1.00 46.79 117 GLY C N 1
ATOM 2748 C CA . GLY C 1 120 ? 37.908 77.083 65.361 1.00 47.07 117 GLY C CA 1
ATOM 2749 C C . GLY C 1 120 ? 39.300 76.471 65.508 1.00 47.44 117 GLY C C 1
ATOM 2750 O O . GLY C 1 120 ? 40.294 77.295 65.432 1.00 48.37 117 GLY C O 1
ATOM 2751 N N . GLN D 1 2 ? 5.842 45.707 21.780 1.00 63.62 -1 GLN D N 1
ATOM 2752 C CA . GLN D 1 2 ? 7.019 46.416 21.185 1.00 63.46 -1 GLN D CA 1
ATOM 2753 C C . GLN D 1 2 ? 6.661 47.795 20.596 1.00 61.81 -1 GLN D C 1
ATOM 2754 O O . GLN D 1 2 ? 7.566 48.508 20.149 1.00 62.01 -1 GLN D O 1
ATOM 2760 N N . ALA D 1 3 ? 5.350 48.173 20.608 1.00 20.00 0 ALA D N 1
ATOM 2761 C CA . ALA D 1 3 ? 4.940 49.554 20.381 1.00 20.00 0 ALA D CA 1
ATOM 2762 C C . ALA D 1 3 ? 5.832 50.526 21.146 1.00 20.00 0 ALA D C 1
ATOM 2763 O O . ALA D 1 3 ? 6.191 50.232 22.312 1.00 57.18 0 ALA D O 1
ATOM 2765 N N . MET D 1 4 ? 6.262 51.614 20.538 1.00 55.58 1 MET D N 1
ATOM 2766 C CA . MET D 1 4 ? 6.988 52.669 21.268 1.00 53.82 1 MET D CA 1
ATOM 2767 C C . MET D 1 4 ? 6.240 53.132 22.534 1.00 52.45 1 MET D C 1
ATOM 2768 O O . MET D 1 4 ? 5.008 53.164 22.584 1.00 51.35 1 MET D O 1
ATOM 2773 N N . ALA D 1 5 ? 7.023 53.458 23.567 1.00 51.29 2 ALA D N 1
ATOM 2774 C CA . ALA D 1 5 ? 6.512 54.082 24.779 1.00 49.79 2 ALA D CA 1
ATOM 2775 C C . ALA D 1 5 ? 6.049 55.486 24.444 1.00 48.52 2 ALA D C 1
ATOM 2776 O O . ALA D 1 5 ? 6.745 56.203 23.740 1.00 48.30 2 ALA D O 1
ATOM 2778 N N . ILE D 1 6 ? 4.866 55.852 24.934 1.00 47.66 3 ILE D N 1
ATOM 2779 C CA . ILE D 1 6 ? 4.325 57.217 24.812 1.00 47.81 3 ILE D CA 1
ATOM 2780 C C . ILE D 1 6 ? 4.463 57.951 26.161 1.00 47.52 3 ILE D C 1
ATOM 2781 O O . ILE D 1 6 ? 3.923 57.509 27.166 1.00 47.08 3 ILE D O 1
ATOM 2786 N N . THR D 1 7 ? 5.130 59.096 26.158 1.00 47.52 4 THR D N 1
ATOM 2787 C CA . THR D 1 7 ? 5.346 59.870 27.378 1.00 47.21 4 THR D CA 1
ATOM 2788 C C . THR D 1 7 ? 4.143 60.777 27.631 1.00 47.34 4 THR D C 1
ATOM 2789 O O . THR D 1 7 ? 3.791 61.586 26.809 1.00 46.80 4 THR D O 1
ATOM 2793 N N . GLN D 1 8 ? 3.517 60.653 28.791 1.00 48.56 5 GLN D N 1
ATOM 2794 C CA . GLN D 1 8 ? 2.334 61.469 29.111 1.00 49.17 5 GLN D CA 1
ATOM 2795 C C . GLN D 1 8 ? 2.742 62.837 29.668 1.00 49.14 5 GLN D C 1
ATOM 2796 O O . GLN D 1 8 ? 3.928 63.133 29.820 1.00 49.04 5 GLN D O 1
ATOM 2802 N N . LYS D 1 9 ? 1.753 63.683 29.945 1.00 48.86 6 LYS D N 1
ATOM 2803 C CA . LYS D 1 9 ? 1.986 64.937 30.649 1.00 48.34 6 LYS D CA 1
ATOM 2804 C C . LYS D 1 9 ? 2.614 64.591 31.978 1.00 48.14 6 LYS D C 1
ATOM 2805 O O . LYS D 1 9 ? 2.207 63.589 32.606 1.00 47.90 6 LYS D O 1
ATOM 2811 N N . ARG D 1 10 ? 3.608 65.370 32.421 1.00 47.25 7 ARG D N 1
ATOM 2812 C CA . ARG D 1 10 ? 4.009 65.247 33.842 1.00 46.57 7 ARG D CA 1
ATOM 2813 C C . ARG D 1 10 ? 2.854 65.827 34.681 1.00 45.65 7 ARG D C 1
ATOM 2814 O O . ARG D 1 10 ? 2.489 66.998 34.480 1.00 44.86 7 ARG D O 1
ATOM 2822 N N . PRO D 1 11 ? 2.254 65.010 35.578 1.00 44.81 8 PRO D N 1
ATOM 2823 C CA . PRO D 1 11 ? 1.188 65.486 36.454 1.00 44.75 8 PRO D CA 1
ATOM 2824 C C . PRO D 1 11 ? 1.508 66.851 37.071 1.00 44.81 8 PRO D C 1
ATOM 2825 O O . PRO D 1 11 ? 2.659 67.117 37.426 1.00 44.98 8 PRO D O 1
ATOM 2829 N N . VAL D 1 12 ? 0.503 67.711 37.188 1.00 44.48 9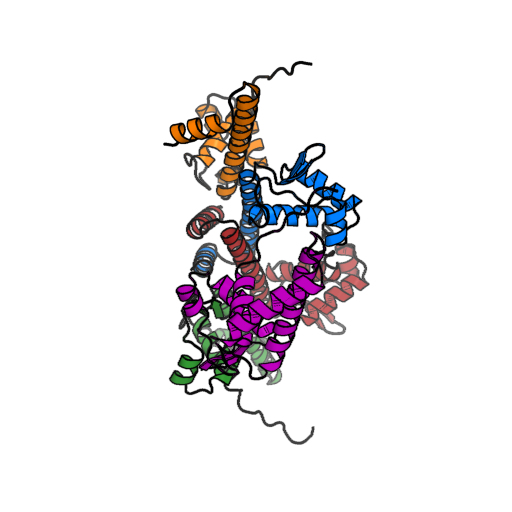 VAL D N 1
ATOM 2830 C CA . VAL D 1 12 ? 0.752 69.065 37.618 1.00 44.76 9 VAL D CA 1
ATOM 2831 C C . VAL D 1 12 ? 1.372 69.100 39.041 1.00 45.01 9 VAL D C 1
ATOM 2832 O O . VAL D 1 12 ? 2.264 69.931 39.329 1.00 44.11 9 VAL D O 1
ATOM 2836 N N . TYR D 1 13 ? 0.930 68.177 39.901 1.00 45.30 10 TYR D N 1
ATOM 2837 C CA . TYR D 1 13 ? 1.404 68.158 41.304 1.00 45.13 10 TYR D CA 1
ATOM 2838 C C . TYR D 1 13 ? 2.921 67.942 41.363 1.00 44.27 10 TYR D C 1
ATOM 2839 O O . TYR D 1 13 ? 3.593 68.569 42.179 1.00 44.93 10 TYR D O 1
ATOM 2848 N N . LEU D 1 14 ? 3.462 67.141 40.442 1.00 43.23 11 LEU D N 1
ATOM 2849 C CA . LEU D 1 14 ? 4.904 66.892 40.362 1.00 42.27 11 LEU D CA 1
ATOM 2850 C C . LEU D 1 14 ? 5.633 68.006 39.651 1.00 41.98 11 LEU D C 1
ATOM 2851 O O . LEU D 1 14 ? 6.796 68.247 39.917 1.00 42.34 11 LEU D O 1
ATOM 2856 N N . GLN D 1 15 ? 4.979 68.718 38.741 1.00 41.69 12 GLN D N 1
ATOM 2857 C CA . GLN D 1 15 ? 5.624 69.910 38.213 1.00 41.08 12 GLN D CA 1
ATOM 2858 C C . GLN D 1 15 ? 5.779 70.984 39.299 1.00 40.45 12 GLN D C 1
ATOM 2859 O O . GLN D 1 15 ? 6.731 71.761 39.283 1.00 39.94 12 GLN D O 1
ATOM 2865 N N . LEU D 1 16 ? 4.833 71.042 40.223 1.00 40.27 13 LEU D N 1
ATOM 2866 C CA . LEU D 1 16 ? 4.929 71.983 41.334 1.00 41.06 13 LEU D CA 1
ATOM 2867 C C . LEU D 1 16 ? 5.932 71.511 42.394 1.00 40.60 13 LEU D C 1
ATOM 2868 O O . LEU D 1 16 ? 6.650 72.325 42.938 1.00 40.45 13 LEU D O 1
ATOM 2873 N N . VAL D 1 17 ? 5.946 70.213 42.679 1.00 40.63 14 VAL D N 1
ATOM 2874 C CA . VAL D 1 17 ? 7.008 69.605 43.492 1.00 41.14 14 VAL D CA 1
ATOM 2875 C C . VAL D 1 17 ? 8.362 70.006 42.900 1.00 41.41 14 VAL D C 1
ATOM 2876 O O . VAL D 1 17 ? 9.254 70.465 43.646 1.00 41.56 14 VAL D O 1
ATOM 2880 N N . ASP D 1 18 ? 8.513 69.877 41.577 1.00 40.90 15 ASP D N 1
ATOM 2881 C CA . ASP D 1 18 ? 9.794 70.189 40.921 1.00 40.49 15 ASP D CA 1
ATOM 2882 C C . ASP D 1 18 ? 10.106 71.648 41.097 1.00 40.57 15 ASP D C 1
ATOM 2883 O O . ASP D 1 18 ? 11.273 72.053 41.282 1.00 39.24 15 ASP D O 1
ATOM 2888 N N . ARG D 1 19 ? 9.072 72.480 40.958 1.00 40.89 16 ARG D N 1
ATOM 2889 C CA . ARG D 1 19 ? 9.301 73.932 40.962 1.00 41.10 16 ARG D CA 1
ATOM 2890 C C . ARG D 1 19 ? 9.815 74.345 42.330 1.00 39.62 16 ARG D C 1
ATOM 2891 O O . ARG D 1 19 ? 10.786 75.109 42.447 1.00 39.34 16 ARG D O 1
ATOM 2899 N N . ILE D 1 20 ? 9.157 73.849 43.360 1.00 38.39 17 ILE D N 1
ATOM 2900 C CA . ILE D 1 20 ? 9.539 74.237 44.726 1.00 38.90 17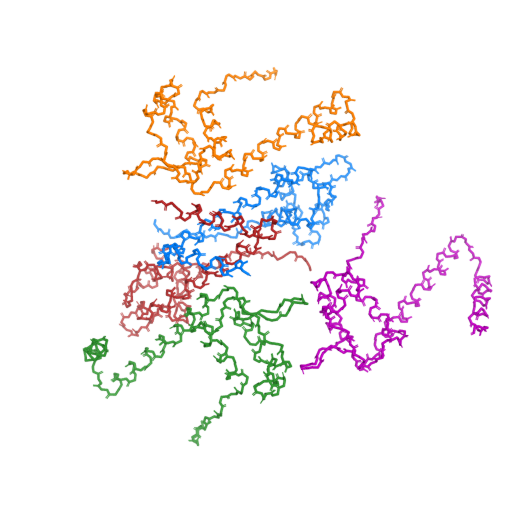 ILE D CA 1
ATOM 2901 C C . ILE D 1 20 ? 10.934 73.741 45.143 1.00 39.37 17 ILE D C 1
ATOM 2902 O O . ILE D 1 20 ? 11.705 74.495 45.771 1.00 38.32 17 ILE D O 1
ATOM 2907 N N . LYS D 1 21 ? 11.278 72.505 44.775 1.00 40.02 18 LYS D N 1
ATOM 2908 C CA . LYS D 1 21 ? 12.616 71.992 45.085 1.00 41.10 18 LYS D CA 1
ATOM 2909 C C . LYS D 1 21 ? 13.713 72.776 44.398 1.00 41.64 18 LYS D C 1
ATOM 2910 O O . LYS D 1 21 ? 14.841 72.867 44.888 1.00 41.64 18 LYS D O 1
ATOM 2916 N N . ASN D 1 22 ? 13.431 73.283 43.214 1.00 42.85 19 ASN D N 1
ATOM 2917 C CA . ASN D 1 22 ? 14.441 74.060 42.515 1.00 43.83 19 ASN D CA 1
ATOM 2918 C C . ASN D 1 22 ? 14.650 75.427 43.183 1.00 44.57 19 ASN D C 1
ATOM 2919 O O . ASN D 1 22 ? 15.776 75.934 43.244 1.00 44.36 19 ASN D O 1
ATOM 2924 N N . GLU D 1 23 ? 13.559 76.016 43.674 1.00 45.21 20 GLU D N 1
ATOM 2925 C CA . GLU D 1 23 ? 13.634 77.279 44.405 1.00 46.20 20 GLU D CA 1
ATOM 2926 C C . GLU D 1 23 ? 14.452 77.108 45.676 1.00 45.59 20 GLU D C 1
ATOM 2927 O O . GLU D 1 23 ? 15.241 77.982 46.033 1.00 44.48 20 GLU D O 1
ATOM 2933 N N . VAL D 1 24 ? 14.242 75.974 46.341 1.00 45.76 21 VAL D N 1
ATOM 2934 C CA . VAL D 1 24 ? 15.034 75.612 47.492 1.00 46.38 21 VAL D CA 1
ATOM 2935 C C . VAL D 1 24 ? 16.472 75.429 47.015 1.00 47.52 21 VAL D C 1
ATOM 2936 O O . VAL D 1 24 ? 17.375 76.144 47.459 1.00 47.77 21 VAL D O 1
ATOM 2940 N N . ALA D 1 25 ? 16.670 74.538 46.051 1.00 48.00 22 ALA D N 1
ATOM 2941 C CA . ALA D 1 25 ? 17.997 74.283 45.530 1.00 48.92 22 ALA D CA 1
ATOM 2942 C C . ALA D 1 25 ? 18.732 75.582 45.206 1.00 50.20 22 ALA D C 1
ATOM 2943 O O . ALA D 1 25 ? 19.909 75.678 45.465 1.00 50.76 22 ALA D O 1
ATOM 2945 N N . THR D 1 26 ? 18.048 76.576 44.637 1.00 51.78 23 THR D N 1
ATOM 2946 C CA . THR D 1 26 ? 18.713 77.813 44.204 1.00 52.60 23 THR D CA 1
ATOM 2947 C C . THR D 1 26 ? 18.594 78.995 45.196 1.00 53.17 23 THR D C 1
ATOM 2948 O O . THR D 1 26 ? 18.916 80.122 44.845 1.00 54.21 23 THR D O 1
ATOM 2952 N N . ASP D 1 27 ? 18.166 78.725 46.428 1.00 53.06 24 ASP D N 1
ATOM 2953 C CA . ASP D 1 27 ? 18.060 79.738 47.497 1.00 53.50 24 ASP D CA 1
ATOM 2954 C C . ASP D 1 27 ? 16.965 80.800 47.248 1.00 52.35 24 ASP D C 1
ATOM 2955 O O . ASP D 1 27 ? 16.955 81.836 47.861 1.00 52.09 24 ASP D O 1
ATOM 2960 N N . VAL D 1 28 ? 16.020 80.527 46.353 1.00 51.53 25 VAL D N 1
ATOM 2961 C CA . VAL D 1 28 ? 14.853 81.398 46.210 1.00 49.90 25 VAL D CA 1
ATOM 2962 C C . VAL D 1 28 ? 13.968 81.243 47.454 1.00 48.60 25 VAL D C 1
ATOM 2963 O O . VAL D 1 28 ? 13.373 82.203 47.950 1.00 48.44 25 VAL D O 1
ATOM 2967 N N . LEU D 1 29 ? 13.869 80.010 47.925 1.00 47.05 26 LEU D N 1
ATOM 2968 C CA . LEU D 1 29 ? 13.263 79.690 49.206 1.00 45.89 26 LEU D CA 1
ATOM 2969 C C . LEU D 1 29 ? 14.414 79.198 50.046 1.00 45.41 26 LEU D C 1
ATOM 2970 O O . LEU D 1 29 ? 15.224 78.407 49.565 1.00 45.13 26 LEU D O 1
ATOM 2975 N N . SER D 1 30 ? 14.515 79.713 51.276 1.00 45.12 27 SER D N 1
ATOM 2976 C CA . SER D 1 30 ? 15.612 79.396 52.201 1.00 44.81 27 SER D CA 1
ATOM 2977 C C . SER D 1 30 ? 15.156 78.451 53.295 1.00 43.65 27 SER D C 1
ATOM 2978 O O . SER D 1 30 ? 13.966 78.316 53.564 1.00 42.60 27 SER D O 1
ATOM 2981 N N . ALA D 1 31 ? 16.133 77.818 53.942 1.00 43.11 28 ALA D N 1
ATOM 2982 C CA . ALA D 1 31 ? 15.876 76.927 55.077 1.00 42.22 28 ALA D CA 1
ATOM 2983 C C . ALA D 1 31 ? 14.885 77.566 56.032 1.00 41.89 28 ALA D C 1
ATOM 2984 O O . ALA D 1 31 ? 15.024 78.746 56.387 1.00 41.73 28 ALA D O 1
ATOM 2986 N N . ASN D 1 32 ? 13.885 76.781 56.432 1.00 41.55 29 ASN D N 1
ATOM 2987 C CA . ASN D 1 32 ? 12.882 77.182 57.432 1.00 41.76 29 ASN D CA 1
ATOM 2988 C C . ASN D 1 32 ? 11.894 78.293 57.001 1.00 42.31 29 ASN D C 1
ATOM 2989 O O . ASN D 1 32 ? 11.041 78.690 57.786 1.00 42.66 29 ASN D O 1
ATOM 2994 N N . ASP D 1 33 ? 11.992 78.767 55.757 1.00 42.96 30 ASP D N 1
ATOM 2995 C CA . ASP D 1 33 ? 11.068 79.762 55.235 1.00 42.88 30 ASP D CA 1
ATOM 2996 C C . ASP D 1 33 ? 9.672 79.177 55.324 1.00 43.11 30 ASP D C 1
ATOM 2997 O O . ASP D 1 33 ? 9.453 78.012 54.997 1.00 42.49 30 ASP D O 1
ATOM 3002 N N . GLN D 1 34 ? 8.725 79.990 55.767 1.00 43.55 31 GLN D N 1
ATOM 3003 C CA . GLN D 1 34 ? 7.346 79.578 55.775 1.00 44.18 31 GLN D CA 1
ATOM 3004 C C . GLN D 1 34 ? 6.784 79.591 54.345 1.00 43.92 31 GLN D C 1
ATOM 3005 O O . GLN D 1 34 ? 7.013 80.511 53.578 1.00 43.28 31 GLN D O 1
ATOM 3011 N N . LEU D 1 35 ? 6.040 78.546 54.020 1.00 44.25 32 LEU D N 1
ATOM 3012 C CA . LEU D 1 35 ? 5.425 78.397 52.711 1.00 44.70 32 LEU D CA 1
ATOM 3013 C C . LEU D 1 35 ? 3.994 78.906 52.857 1.00 44.88 32 LEU D C 1
ATOM 3014 O O . LEU D 1 35 ? 3.409 78.745 53.948 1.00 45.85 32 LEU D O 1
ATOM 3019 N N . PRO D 1 36 ? 3.431 79.544 51.793 1.00 43.58 33 PRO D N 1
ATOM 3020 C CA . PRO D 1 36 ? 2.005 79.869 51.763 1.00 43.17 33 PRO D CA 1
ATOM 3021 C C . PRO D 1 36 ? 1.106 78.665 52.042 1.00 42.69 33 PRO D C 1
ATOM 3022 O O . PRO D 1 36 ? 1.543 77.526 51.900 1.00 42.31 33 PRO D O 1
ATOM 3026 N N . SER D 1 37 ? -0.152 78.923 52.400 1.00 42.28 34 SER D N 1
ATOM 3027 C CA . SER D 1 37 ? -1.133 77.842 52.523 1.00 42.23 34 SER D CA 1
ATOM 3028 C C . SER D 1 37 ? -1.397 77.209 51.152 1.00 41.88 34 SER D C 1
ATOM 3029 O O . SER D 1 37 ? -1.053 77.779 50.119 1.00 41.94 34 SER D O 1
ATOM 3032 N N . VAL D 1 38 ? -1.985 76.020 51.171 1.00 42.05 35 VAL D N 1
ATOM 3033 C CA . VAL D 1 38 ? -2.409 75.326 49.982 1.00 42.53 35 VAL D CA 1
ATOM 3034 C C . VAL D 1 38 ? -3.245 76.267 49.094 1.00 43.60 35 VAL D C 1
ATOM 3035 O O . VAL D 1 38 ? -3.078 76.312 47.869 1.00 42.82 35 VAL D O 1
ATOM 3039 N N . ARG D 1 39 ? -4.128 77.022 49.737 1.00 44.52 36 ARG D N 1
ATOM 3040 C CA . ARG D 1 39 ? -5.002 77.979 49.069 1.00 45.61 36 ARG D CA 1
ATOM 3041 C C . ARG D 1 39 ? -4.228 79.136 48.436 1.00 44.79 36 ARG D C 1
ATOM 3042 O O . ARG D 1 39 ? -4.504 79.526 47.318 1.00 45.57 36 ARG D O 1
ATOM 3050 N N . GLU D 1 40 ? -3.244 79.670 49.143 1.00 44.16 37 GLU D N 1
ATOM 3051 C CA . GLU D 1 40 ? -2.396 80.725 48.588 1.00 43.73 37 GLU D CA 1
ATOM 3052 C C . GLU D 1 40 ? -1.463 80.272 47.484 1.00 43.05 37 GLU D C 1
ATOM 3053 O O . GLU D 1 40 ? -1.132 81.055 46.589 1.00 43.42 37 GLU D O 1
ATOM 3059 N N . THR D 1 41 ? -0.971 79.042 47.576 1.00 42.29 38 THR D N 1
ATOM 3060 C CA . THR D 1 41 ? -0.175 78.500 46.480 1.00 41.38 38 THR D CA 1
ATOM 3061 C C . THR D 1 41 ? -1.070 78.217 45.244 1.00 40.69 38 THR D C 1
ATOM 3062 O O . THR D 1 41 ? -0.693 78.531 44.133 1.00 40.07 38 THR D O 1
ATOM 3066 N N . ALA D 1 42 ? -2.248 77.639 45.464 1.00 40.25 39 ALA D N 1
ATOM 3067 C CA . ALA D 1 42 ? -3.224 77.438 44.423 1.00 40.71 39 ALA D CA 1
ATOM 3068 C C . ALA D 1 42 ? -3.568 78.755 43.659 1.00 41.22 39 ALA D C 1
ATOM 3069 O O . ALA D 1 42 ? -3.706 78.744 42.431 1.00 41.71 39 ALA D O 1
ATOM 3071 N N . LEU D 1 43 ? -3.636 79.877 44.369 1.00 41.06 40 LEU D N 1
ATOM 3072 C CA . LEU D 1 43 ? -3.839 81.189 43.761 1.00 41.79 40 LEU D CA 1
ATOM 3073 C C . LEU D 1 43 ? -2.588 81.783 43.102 1.00 42.05 40 LEU D C 1
ATOM 3074 O O . LEU D 1 43 ? -2.688 82.477 42.102 1.00 43.58 40 LEU D O 1
ATOM 3079 N N . GLN D 1 44 ? -1.424 81.554 43.666 1.00 42.17 41 GLN D N 1
ATOM 3080 C CA . GLN D 1 44 ? -0.160 81.937 43.020 1.00 42.66 41 GLN D CA 1
ATOM 3081 C C . GLN D 1 44 ? 0.053 81.174 41.710 1.00 43.25 41 GLN D C 1
ATOM 3082 O O . GLN D 1 44 ? 0.361 81.783 40.701 1.00 43.68 41 GLN D O 1
ATOM 3088 N N . GLU D 1 45 ? -0.141 79.858 41.711 1.00 44.00 42 GLU D N 1
ATOM 3089 C CA . GLU D 1 45 ? 0.199 79.026 40.537 1.00 44.73 42 GLU D CA 1
ATOM 3090 C C . GLU D 1 45 ? -1.006 78.688 39.646 1.00 45.91 42 GLU D C 1
ATOM 3091 O O . GLU D 1 45 ? -0.856 78.007 38.625 1.00 45.62 42 GLU D O 1
ATOM 3097 N N . LYS D 1 46 ? -2.183 79.168 40.041 1.00 47.69 43 LYS D N 1
ATOM 3098 C CA . LYS D 1 46 ? -3.424 78.972 39.297 1.00 49.27 43 LYS D CA 1
ATOM 3099 C C . LYS D 1 46 ? -3.747 77.485 39.099 1.00 50.96 43 LYS D C 1
ATOM 3100 O O . LYS D 1 46 ? -4.132 77.056 38.012 1.00 51.10 43 LYS D O 1
ATOM 3106 N N . ILE D 1 47 ? -3.578 76.717 40.176 1.00 52.89 44 ILE D N 1
ATOM 3107 C CA . ILE D 1 47 ? -3.822 75.269 40.200 1.00 54.26 44 ILE D CA 1
ATOM 3108 C C . ILE D 1 47 ? -4.978 74.964 41.145 1.00 54.77 44 ILE D C 1
ATOM 3109 O O . ILE D 1 47 ? -5.290 75.746 42.041 1.00 55.58 44 ILE D O 1
ATOM 3114 N N . ASN D 1 48 ? -5.587 73.808 40.943 1.00 55.73 45 ASN D N 1
ATOM 3115 C CA . ASN D 1 48 ? -6.562 73.232 41.860 1.00 56.51 45 ASN D CA 1
ATOM 3116 C C . ASN D 1 48 ? -5.907 73.121 43.265 1.00 56.40 45 ASN D C 1
ATOM 3117 O O . ASN D 1 48 ? -4.770 72.673 43.394 1.00 56.44 45 ASN D O 1
ATOM 3122 N N . PRO D 1 49 ? -6.583 73.624 44.316 1.00 56.16 46 PRO D N 1
ATOM 3123 C CA . PRO D 1 49 ? -6.091 73.387 45.675 1.00 55.69 46 PRO D CA 1
ATOM 3124 C C . PRO D 1 49 ? -5.699 71.934 45.996 1.00 55.27 46 PRO D C 1
ATOM 3125 O O . PRO D 1 49 ? -4.681 71.723 46.634 1.00 54.88 46 PRO D O 1
ATOM 3129 N N . ASN D 1 50 ? -6.491 70.955 45.559 1.00 55.04 47 ASN D N 1
ATOM 3130 C CA . ASN D 1 50 ? -6.196 69.521 45.772 1.00 54.86 47 ASN D CA 1
ATOM 3131 C C . ASN D 1 50 ? -4.863 69.095 45.187 1.00 53.97 47 ASN D C 1
ATOM 3132 O O . ASN D 1 50 ? -4.150 68.269 45.743 1.00 54.51 47 ASN D O 1
ATOM 3137 N N . THR D 1 51 ? -4.567 69.633 44.021 1.00 53.07 48 THR D N 1
ATOM 3138 C CA . THR D 1 51 ? -3.332 69.359 43.307 1.00 52.06 48 THR D CA 1
ATOM 3139 C C . THR D 1 51 ? -2.169 69.904 44.126 1.00 50.62 48 THR D C 1
ATOM 3140 O O . THR D 1 51 ? -1.188 69.216 44.336 1.00 50.20 48 THR D O 1
ATOM 3144 N N . VAL D 1 52 ? -2.307 71.132 44.614 1.00 49.45 49 VAL D N 1
ATOM 3145 C CA . VAL D 1 52 ? -1.292 71.732 45.472 1.00 48.26 49 VAL D CA 1
ATOM 3146 C C . VAL D 1 52 ? -1.122 70.913 46.772 1.00 47.91 49 VAL D C 1
ATOM 3147 O O . VAL D 1 52 ? 0.002 70.703 47.241 1.00 47.77 49 VAL D O 1
ATOM 3151 N N . ALA D 1 53 ? -2.234 70.429 47.327 1.00 46.74 50 ALA D N 1
ATOM 3152 C CA . ALA D 1 53 ? -2.182 69.538 48.474 1.00 46.05 50 ALA D CA 1
ATOM 3153 C C . ALA D 1 53 ? -1.396 68.259 48.172 1.00 45.66 50 ALA D C 1
ATOM 3154 O O . ALA D 1 53 ? -0.648 67.806 49.019 1.00 44.84 50 ALA D O 1
ATOM 3156 N N . LYS D 1 54 ? -1.547 67.677 46.975 1.00 46.03 51 LYS D N 1
ATOM 3157 C CA . LYS D 1 54 ? -0.742 66.499 46.615 1.00 46.58 51 LYS D CA 1
ATOM 3158 C C . LYS D 1 54 ? 0.739 66.879 46.493 1.00 45.26 51 LYS D C 1
ATOM 3159 O O . LYS D 1 54 ? 1.604 66.107 46.857 1.00 45.40 51 LYS D O 1
ATOM 3165 N N . ALA D 1 55 ? 1.021 68.071 45.982 1.00 44.43 52 ALA D N 1
ATOM 3166 C CA . ALA D 1 55 ? 2.393 68.524 45.843 1.00 44.10 52 ALA D CA 1
ATOM 3167 C C . ALA D 1 55 ? 3.059 68.676 47.209 1.00 44.23 52 ALA D C 1
ATOM 3168 O O . ALA D 1 55 ? 4.185 68.237 47.414 1.00 43.65 52 ALA D O 1
ATOM 3170 N N . TYR D 1 56 ? 2.349 69.317 48.141 1.00 44.19 53 TYR D N 1
ATOM 3171 C CA . TYR D 1 56 ? 2.847 69.533 49.497 1.00 44.62 53 TYR D CA 1
ATOM 3172 C C . TYR D 1 56 ? 3.142 68.216 50.197 1.00 44.90 53 TYR D C 1
ATOM 3173 O O . TYR D 1 56 ? 4.192 68.039 50.798 1.00 44.47 53 TYR D O 1
ATOM 3182 N N . LYS D 1 57 ? 2.206 67.289 50.071 1.00 45.68 54 LYS D N 1
ATOM 3183 C CA . LYS D 1 57 ? 2.327 65.958 50.633 1.00 46.62 54 LYS D CA 1
ATOM 3184 C C . LYS D 1 57 ? 3.587 65.202 50.134 1.00 46.43 54 LYS D C 1
ATOM 3185 O O . LYS D 1 57 ? 4.261 64.525 50.916 1.00 46.33 54 LYS D O 1
ATOM 3191 N N . GLU D 1 58 ? 3.904 65.350 48.845 1.00 46.19 55 GLU D N 1
ATOM 3192 C CA . GLU D 1 58 ? 5.094 64.734 48.220 1.00 45.76 55 GLU D CA 1
ATOM 3193 C C . GLU D 1 58 ? 6.401 65.469 48.573 1.00 45.57 55 GLU D C 1
ATOM 3194 O O . GLU D 1 58 ? 7.448 64.848 48.802 1.00 45.72 55 GLU D O 1
ATOM 3200 N N . LEU D 1 59 ? 6.377 66.792 48.539 1.00 45.25 56 LEU D N 1
ATOM 3201 C CA . LEU D 1 59 ? 7.521 67.567 49.007 1.00 45.30 56 LEU D CA 1
ATOM 3202 C C . LEU D 1 59 ? 7.868 67.120 50.445 1.00 45.47 56 LEU D C 1
ATOM 3203 O O . LEU D 1 59 ? 9.025 67.063 50.807 1.00 44.45 56 LEU D O 1
ATOM 3208 N N . GLU D 1 60 ? 6.858 66.816 51.250 1.00 45.87 57 GLU D N 1
ATOM 3209 C CA . GLU D 1 60 ? 7.106 66.405 52.628 1.00 47.42 57 GLU D CA 1
ATOM 3210 C C . GLU D 1 60 ? 7.740 64.997 52.742 1.00 47.07 57 GLU D C 1
ATOM 3211 O O . GLU D 1 60 ? 8.686 64.800 53.525 1.00 46.69 57 GLU D O 1
ATOM 3217 N N . ALA D 1 61 ? 7.235 64.050 51.939 1.00 47.13 58 ALA D N 1
ATOM 3218 C CA . ALA D 1 61 ? 7.824 62.702 51.791 1.00 46.62 58 ALA D CA 1
ATOM 3219 C C . ALA D 1 61 ? 9.293 62.736 51.377 1.00 46.79 58 ALA D C 1
ATOM 3220 O O . ALA D 1 61 ? 10.091 61.886 51.791 1.00 47.57 58 ALA D O 1
ATOM 3222 N N . GLN D 1 62 ? 9.657 63.716 50.549 1.00 46.68 59 GLN D N 1
ATOM 3223 C CA . GLN D 1 62 ? 11.055 63.896 50.130 1.00 46.12 59 GLN D CA 1
ATOM 3224 C C . GLN D 1 62 ? 11.843 64.758 51.096 1.00 46.17 59 GLN D C 1
ATOM 3225 O O . GLN D 1 62 ? 12.963 65.168 50.786 1.00 45.90 59 GLN D O 1
ATOM 3231 N N . LYS D 1 63 ? 11.244 65.030 52.264 1.00 46.19 60 LYS D N 1
ATOM 3232 C CA . LYS D 1 63 ? 11.828 65.887 53.302 1.00 46.27 60 LYS D CA 1
ATOM 3233 C C . LYS D 1 63 ? 12.283 67.275 52.805 1.00 45.36 60 LYS D C 1
ATOM 3234 O O . LYS D 1 63 ? 13.270 67.826 53.299 1.00 45.33 60 LYS D O 1
ATOM 3240 N N . VAL D 1 64 ? 11.579 67.833 51.820 1.00 45.04 61 VAL D N 1
ATOM 3241 C CA . VAL D 1 64 ? 11.896 69.171 51.295 1.00 44.25 61 VAL D CA 1
ATOM 3242 C C . VAL D 1 64 ? 11.156 70.239 52.108 1.00 44.88 61 VAL D C 1
ATOM 3243 O O . VAL D 1 64 ? 11.638 71.351 52.247 1.00 43.61 61 VAL D O 1
ATOM 3247 N N . ILE D 1 65 ? 9.989 69.884 52.637 1.00 46.12 62 ILE D N 1
ATOM 3248 C CA . ILE D 1 65 ? 9.208 70.769 53.486 1.00 47.98 62 ILE D CA 1
ATOM 3249 C C . ILE D 1 65 ? 8.611 69.942 54.623 1.00 49.81 62 ILE D C 1
ATOM 3250 O O . ILE D 1 65 ? 8.476 68.737 54.494 1.00 49.27 62 ILE D O 1
ATOM 3255 N N . ARG D 1 66 ? 8.214 70.641 55.687 1.00 52.92 63 ARG D N 1
ATOM 3256 C CA . ARG D 1 66 ? 7.763 70.085 56.974 1.00 55.99 63 ARG D CA 1
ATOM 3257 C C . ARG D 1 66 ? 6.479 70.844 57.360 1.00 57.20 63 ARG D C 1
ATOM 3258 O O . ARG D 1 66 ? 6.452 72.068 57.330 1.00 57.08 63 ARG D O 1
ATOM 3266 N N . THR D 1 67 ? 5.410 70.118 57.673 1.00 60.03 64 THR D N 1
ATOM 3267 C CA . THR D 1 67 ? 4.160 70.726 58.151 1.00 61.95 64 THR D CA 1
ATOM 3268 C C . THR D 1 67 ? 4.017 70.551 59.658 1.00 63.58 64 THR D C 1
ATOM 3269 O O . THR D 1 67 ? 3.635 69.468 60.120 1.00 63.91 64 THR D O 1
ATOM 3273 N N . ILE D 1 68 ? 4.304 71.615 60.416 1.00 65.29 65 ILE D N 1
ATOM 3274 C CA . ILE D 1 68 ? 4.328 71.542 61.878 1.00 66.89 65 ILE D CA 1
ATOM 3275 C C . ILE D 1 68 ? 2.990 72.064 62.480 1.00 67.79 65 ILE D C 1
ATOM 3276 O O . ILE D 1 68 ? 2.720 73.277 62.433 1.00 68.50 65 ILE D O 1
ATOM 3281 N N . PRO D 1 69 ? 2.141 71.137 63.025 1.00 68.24 66 PRO D N 1
ATOM 3282 C CA . PRO D 1 69 ? 0.692 71.385 63.256 1.00 67.74 66 PRO D CA 1
ATOM 3283 C C . PRO D 1 69 ? 0.352 72.681 63.969 1.00 67.13 66 PRO D C 1
ATOM 3284 O O . PRO D 1 69 ? 1.049 73.060 64.910 1.00 67.14 66 PRO D O 1
ATOM 3288 N N . GLY D 1 70 ? -0.705 73.352 63.503 1.00 66.15 67 GLY D N 1
ATOM 3289 C CA . GLY D 1 70 ? -1.146 74.625 64.079 1.00 65.27 67 GLY D CA 1
ATOM 3290 C C . GLY D 1 70 ? -0.295 75.859 63.765 1.00 64.36 67 GLY D C 1
ATOM 3291 O O . GLY D 1 70 ? -0.741 76.990 64.018 1.00 64.38 67 GLY D O 1
ATOM 3292 N N . LYS D 1 71 ? 0.907 75.650 63.203 1.00 62.79 68 LYS D N 1
ATOM 3293 C CA . LYS D 1 71 ? 1.886 76.721 62.945 1.00 61.52 68 LYS D CA 1
ATOM 3294 C C . LYS D 1 71 ? 2.049 77.027 61.440 1.00 59.47 68 LYS D C 1
ATOM 3295 O O . LYS D 1 71 ? 1.957 78.187 61.013 1.00 59.51 68 LYS D O 1
ATOM 3301 N N . GLY D 1 72 ? 2.280 75.999 60.632 1.00 56.55 69 GLY D N 1
ATOM 3302 C CA . GLY D 1 72 ? 2.433 76.206 59.205 1.00 54.28 69 GLY D CA 1
ATOM 3303 C C . GLY D 1 72 ? 3.167 75.088 58.497 1.00 51.98 69 GLY D C 1
ATOM 3304 O O . GLY D 1 72 ? 3.345 74.010 59.045 1.00 51.21 69 GLY D O 1
ATOM 3305 N N . THR D 1 73 ? 3.526 75.366 57.243 1.00 49.37 70 THR D N 1
ATOM 3306 C CA . THR D 1 73 ? 4.350 74.513 56.394 1.00 47.17 70 THR D CA 1
ATOM 3307 C C . THR D 1 73 ? 5.567 75.334 56.077 1.00 45.12 70 THR D C 1
ATOM 3308 O O . THR D 1 73 ? 5.461 76.522 55.704 1.00 43.41 70 THR D O 1
ATOM 3312 N N . PHE D 1 74 ? 6.719 74.680 56.208 1.00 43.02 71 PHE D N 1
ATOM 3313 C CA . PHE D 1 74 ? 8.009 75.365 56.201 1.00 41.54 71 PHE D CA 1
ATOM 3314 C C . PHE D 1 74 ? 8.952 74.578 55.346 1.00 39.49 71 PHE D C 1
ATOM 3315 O O . PHE D 1 74 ? 8.889 73.370 55.326 1.00 39.02 71 PHE D O 1
ATOM 3323 N N . ILE D 1 75 ? 9.831 75.271 54.644 1.00 38.09 72 ILE D N 1
ATOM 3324 C CA . ILE D 1 75 ? 10.983 74.631 54.007 1.00 36.31 72 ILE D CA 1
ATOM 3325 C C . ILE D 1 75 ? 11.807 73.922 55.098 1.00 35.88 72 ILE D C 1
ATOM 3326 O O . ILE D 1 75 ? 11.957 74.449 56.191 1.00 35.21 72 ILE D O 1
ATOM 3331 N N . THR D 1 76 ? 12.295 72.714 54.791 1.00 35.29 73 THR D N 1
ATOM 3332 C CA . THR D 1 76 ? 13.212 71.964 55.656 1.00 34.61 73 THR D CA 1
ATOM 3333 C C . THR D 1 76 ? 14.391 72.840 56.157 1.00 34.33 73 THR D C 1
ATOM 3334 O O . THR D 1 76 ? 14.779 73.830 55.528 1.00 34.15 73 THR D O 1
ATOM 3338 N N . GLY D 1 77 ? 14.937 72.484 57.306 1.00 34.46 74 GLY D N 1
ATOM 3339 C CA . GLY D 1 77 ? 16.244 72.968 57.735 1.00 34.40 74 GLY D CA 1
ATOM 3340 C C . GLY D 1 77 ? 17.372 72.296 56.986 1.00 34.35 74 GLY D C 1
ATOM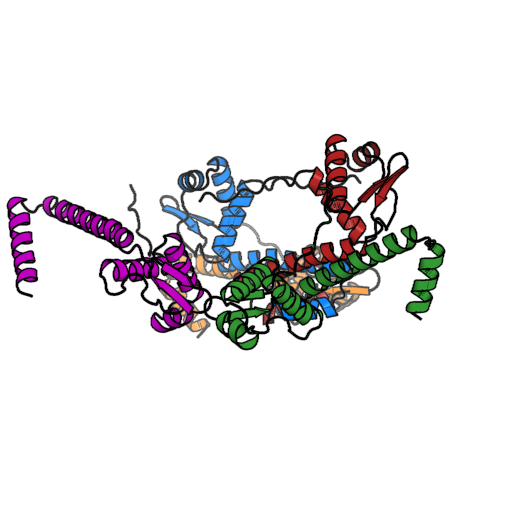 3341 O O . GLY D 1 77 ? 18.484 72.815 56.946 1.00 35.03 74 GLY D O 1
ATOM 3342 N N . ASN D 1 78 ? 17.066 71.165 56.356 1.00 34.91 75 ASN D N 1
ATOM 3343 C CA . ASN D 1 78 ? 18.051 70.347 55.611 1.00 35.36 75 ASN D CA 1
ATOM 3344 C C . ASN D 1 78 ? 18.203 70.694 54.142 1.00 35.41 75 ASN D C 1
ATOM 3345 O O . ASN D 1 78 ? 18.150 69.823 53.251 1.00 36.77 75 ASN D O 1
ATOM 3350 N N . THR D 1 79 ? 18.420 71.972 53.858 1.00 35.51 76 THR D N 1
ATOM 3351 C CA . THR D 1 79 ? 18.468 72.414 52.472 1.00 35.34 76 THR D CA 1
ATOM 3352 C C . THR D 1 79 ? 19.772 72.033 51.732 1.00 34.51 76 THR D C 1
ATOM 3353 O O . THR D 1 79 ? 19.769 71.966 50.508 1.00 34.05 76 THR D O 1
ATOM 3357 N N . ALA D 1 80 ? 20.881 71.870 52.456 1.00 33.11 77 ALA D N 1
ATOM 3358 C CA . ALA D 1 80 ? 22.159 71.431 51.831 1.00 32.99 77 ALA D CA 1
ATOM 3359 C C . ALA D 1 80 ? 21.982 70.017 51.256 1.00 32.81 77 ALA D C 1
ATOM 3360 O O . ALA D 1 80 ? 22.533 69.694 50.234 1.00 33.15 77 ALA D O 1
ATOM 3362 N N . SER D 1 81 ? 21.158 69.194 51.911 1.00 33.28 78 SER D N 1
ATOM 3363 C CA . SER D 1 81 ? 20.805 67.864 51.412 1.00 32.45 78 SER D CA 1
ATOM 3364 C C . SER D 1 81 ? 20.091 67.928 50.058 1.00 31.92 78 SER D C 1
ATOM 3365 O O . SER D 1 81 ? 20.432 67.229 49.099 1.00 31.52 78 SER D O 1
ATOM 3368 N N . VAL D 1 82 ? 19.052 68.739 50.029 1.00 32.14 79 VAL D N 1
ATOM 3369 C CA . VAL D 1 82 ? 18.313 69.067 48.835 1.00 32.41 79 VAL D CA 1
ATOM 3370 C C . VAL D 1 82 ? 19.173 69.647 47.696 1.00 32.39 79 VAL D C 1
ATOM 3371 O O . VAL D 1 82 ? 18.961 69.314 46.521 1.00 32.23 79 VAL D O 1
ATOM 3375 N N . LYS D 1 83 ? 20.103 70.535 48.035 1.00 32.70 80 LYS D N 1
ATOM 3376 C CA . LYS D 1 83 ? 21.012 71.125 47.033 1.00 33.96 80 LYS D CA 1
ATOM 3377 C C . LYS D 1 83 ? 21.844 70.035 46.417 1.00 32.92 80 LYS D C 1
ATOM 3378 O O . LYS D 1 83 ? 21.954 69.941 45.186 1.00 32.30 80 LYS D O 1
ATOM 3384 N N . ASN D 1 84 ? 22.338 69.145 47.271 1.00 32.36 81 ASN D N 1
ATOM 3385 C CA . ASN D 1 84 ? 23.140 67.981 46.802 1.00 33.03 81 ASN D CA 1
ATOM 3386 C C . ASN D 1 84 ? 22.389 66.984 45.888 1.00 33.73 81 ASN D C 1
ATOM 3387 O O . ASN D 1 84 ? 22.931 66.564 44.888 1.00 35.26 81 ASN D O 1
ATOM 3392 N N . SER D 1 85 ? 21.138 66.654 46.201 1.00 34.15 82 SER D N 1
ATOM 3393 C CA . SER D 1 85 ? 20.361 65.772 45.341 1.00 34.46 82 SER D CA 1
ATOM 3394 C C . SER D 1 85 ? 19.997 66.504 44.072 1.00 35.64 82 SER D C 1
ATOM 3395 O O . SER D 1 85 ? 20.025 65.928 42.992 1.00 36.22 82 SER D O 1
ATOM 3398 N N . ASN D 1 86 ? 19.611 67.772 44.171 1.00 36.62 83 ASN D N 1
ATOM 3399 C CA . ASN D 1 86 ? 19.344 68.524 42.928 1.00 36.29 83 ASN D CA 1
ATOM 3400 C C . ASN D 1 86 ? 20.558 68.487 42.001 1.00 36.41 83 ASN D C 1
ATOM 3401 O O . ASN D 1 86 ? 20.424 68.260 40.821 1.00 37.16 83 ASN D O 1
ATOM 3406 N N . GLN D 1 87 ? 21.755 68.683 42.538 1.00 36.92 84 GLN D N 1
ATOM 3407 C CA . GLN D 1 87 ? 22.985 68.587 41.731 1.00 36.79 84 GLN D CA 1
ATOM 3408 C C . GLN D 1 87 ? 23.136 67.203 41.109 1.00 36.41 84 GLN D C 1
ATOM 3409 O O . GLN D 1 87 ? 23.597 67.040 39.972 1.00 37.01 84 GLN D O 1
ATOM 3415 N N . ASN D 1 88 ? 22.785 66.177 41.868 1.00 36.22 85 ASN D N 1
ATOM 3416 C CA . ASN D 1 88 ? 22.926 64.821 41.360 1.00 35.87 85 ASN D CA 1
ATOM 3417 C C . ASN D 1 88 ? 22.040 64.543 40.187 1.00 35.26 85 ASN D C 1
ATOM 3418 O O . ASN D 1 88 ? 22.435 63.787 39.315 1.00 34.21 85 ASN D O 1
ATOM 3423 N N . ARG D 1 89 ? 20.841 65.125 40.220 1.00 35.62 86 ARG D N 1
ATOM 3424 C CA . ARG D 1 89 ? 19.877 65.061 39.143 1.00 36.40 86 ARG D CA 1
ATOM 3425 C C . ARG D 1 89 ? 20.454 65.667 37.865 1.00 35.80 86 ARG D C 1
ATOM 3426 O O . ARG D 1 89 ? 20.458 65.053 36.823 1.00 36.32 86 ARG D O 1
ATOM 3434 N N . LEU D 1 90 ? 20.965 66.880 37.986 1.00 36.01 87 LEU D N 1
ATOM 3435 C CA . LEU D 1 90 ? 21.631 67.578 36.893 1.00 36.16 87 LEU D CA 1
ATOM 3436 C C . LEU D 1 90 ? 22.886 66.828 36.404 1.00 36.21 87 LEU D C 1
ATOM 3437 O O . LEU D 1 90 ? 23.220 66.833 35.223 1.00 35.69 87 LEU D O 1
ATOM 3442 N N . LEU D 1 91 ? 23.598 66.211 37.329 1.00 36.24 88 LEU D N 1
ATOM 3443 C CA . LEU D 1 91 ? 24.772 65.436 36.975 1.00 36.47 88 LEU D CA 1
ATOM 3444 C C . LEU D 1 91 ? 24.364 64.187 36.224 1.00 37.20 88 LEU D C 1
ATOM 3445 O O . LEU D 1 91 ? 25.082 63.784 35.335 1.00 37.13 88 LEU D O 1
ATOM 3450 N N . ALA D 1 92 ? 23.211 63.588 36.567 1.00 37.95 89 ALA D N 1
ATOM 3451 C CA . ALA D 1 92 ? 22.689 62.437 35.821 1.00 38.19 89 ALA D CA 1
ATOM 3452 C C . ALA D 1 92 ? 22.270 62.876 34.403 1.00 38.76 89 ALA D C 1
ATOM 3453 O O . ALA D 1 92 ? 22.597 62.231 33.397 1.00 40.05 89 ALA D O 1
ATOM 3455 N N . ASP D 1 93 ? 21.540 63.984 34.317 1.00 39.47 90 ASP D N 1
ATOM 3456 C CA . ASP D 1 93 ? 21.230 64.609 33.041 1.00 39.34 90 ASP D CA 1
ATOM 3457 C C . ASP D 1 93 ? 22.539 64.872 32.262 1.00 39.71 90 ASP D C 1
ATOM 3458 O O . ASP D 1 93 ? 22.603 64.644 31.042 1.00 39.50 90 ASP D O 1
ATOM 3463 N N . LEU D 1 94 ? 23.571 65.355 32.951 1.00 38.63 91 LEU D N 1
ATOM 3464 C CA . LEU D 1 94 ? 24.842 65.649 32.261 1.00 38.84 91 LEU D CA 1
ATOM 3465 C C . LEU D 1 94 ? 25.481 64.418 31.612 1.00 39.47 91 LEU D C 1
ATOM 3466 O O . LEU D 1 94 ? 25.836 64.474 30.462 1.00 39.08 91 LEU D O 1
ATOM 3471 N N . SER D 1 95 ? 25.622 63.302 32.325 1.00 40.94 92 SER D N 1
ATOM 3472 C CA . SER D 1 95 ? 26.197 62.084 31.703 1.00 42.57 92 SER D CA 1
ATOM 3473 C C . SER D 1 95 ? 25.284 61.446 30.656 1.00 42.92 92 SER D C 1
ATOM 3474 O O . SER D 1 95 ? 25.765 60.727 29.785 1.00 42.05 92 SER D O 1
ATOM 3477 N N . GLN D 1 96 ? 23.979 61.687 30.794 1.00 44.78 93 GLN D N 1
ATOM 3478 C CA . GLN D 1 96 ? 22.955 61.243 29.854 1.00 45.73 93 GLN D CA 1
ATOM 3479 C C . GLN D 1 96 ? 23.205 61.954 28.510 1.00 45.08 93 GLN D C 1
ATOM 3480 O O . GLN D 1 96 ? 23.461 61.286 27.495 1.00 43.82 93 GLN D O 1
ATOM 3486 N N . VAL D 1 97 ? 23.228 63.295 28.517 1.00 44.26 94 VAL D N 1
ATOM 3487 C CA . VAL D 1 97 ? 23.500 64.052 27.264 1.00 43.71 94 VAL D CA 1
ATOM 3488 C C . VAL D 1 97 ? 24.874 63.697 26.643 1.00 42.79 94 VAL D C 1
ATOM 3489 O O . VAL D 1 97 ? 24.960 63.488 25.441 1.00 42.03 94 VAL D O 1
ATOM 3493 N N . ILE D 1 98 ? 25.921 63.586 27.442 1.00 42.57 95 ILE D N 1
ATOM 3494 C CA . ILE D 1 98 ? 27.253 63.197 26.920 1.00 43.17 95 ILE D CA 1
ATOM 3495 C C . ILE D 1 98 ? 27.241 61.768 26.350 1.00 45.16 95 ILE D C 1
ATOM 3496 O O . ILE D 1 98 ? 27.854 61.488 25.307 1.00 45.80 95 ILE D O 1
ATOM 3501 N N . ALA D 1 99 ? 26.523 60.869 27.026 1.00 46.35 96 ALA D N 1
ATOM 3502 C CA . ALA D 1 99 ? 26.339 59.499 26.551 1.00 47.17 96 ALA D CA 1
ATOM 3503 C C . ALA D 1 99 ? 25.722 59.487 25.152 1.00 47.41 96 ALA D C 1
ATOM 3504 O O . ALA D 1 99 ? 26.225 58.841 24.237 1.00 47.38 96 ALA D O 1
ATOM 3506 N N . GLU D 1 100 ? 24.618 60.209 25.023 1.00 48.08 97 GLU D N 1
ATOM 3507 C CA . GLU D 1 100 ? 23.909 60.354 23.775 1.00 48.54 97 GLU D CA 1
ATOM 3508 C C . GLU D 1 100 ? 24.687 61.064 22.632 1.00 49.20 97 GLU D C 1
ATOM 3509 O O . GLU D 1 100 ? 24.595 60.662 21.488 1.00 49.46 97 GLU D O 1
ATOM 3515 N N . LEU D 1 101 ? 25.447 62.110 22.940 1.00 50.10 98 LEU D N 1
ATOM 3516 C CA . LEU D 1 101 ? 26.406 62.687 21.988 1.00 50.69 98 LEU D CA 1
ATOM 3517 C C . LEU D 1 101 ? 27.480 61.701 21.538 1.00 52.26 98 LEU D C 1
ATOM 3518 O O . LEU D 1 101 ? 27.923 61.744 20.404 1.00 53.06 98 LEU D O 1
ATOM 3523 N N . ILE D 1 102 ? 27.958 60.846 22.420 1.00 54.43 99 ILE D N 1
ATOM 3524 C CA . ILE D 1 102 ? 28.985 59.905 21.996 1.00 55.90 99 ILE D CA 1
ATOM 3525 C C . ILE D 1 102 ? 28.360 58.893 21.044 1.00 57.25 99 ILE D C 1
ATOM 3526 O O . ILE D 1 102 ? 29.010 58.453 20.105 1.00 57.69 99 ILE D O 1
ATOM 3531 N N . LYS D 1 103 ? 27.087 58.577 21.268 1.00 58.85 100 LYS D N 1
ATOM 3532 C CA . LYS D 1 103 ? 26.369 57.582 20.485 1.00 60.37 100 LYS D CA 1
ATOM 3533 C C . LYS D 1 103 ? 25.868 58.161 19.132 1.00 60.70 100 LYS D C 1
ATOM 3534 O O . LYS D 1 103 ? 25.662 57.429 18.135 1.00 60.90 100 LYS D O 1
ATOM 3540 N N . SER D 1 104 ? 25.680 59.480 19.089 1.00 61.30 101 SER D N 1
ATOM 3541 C CA . SER D 1 104 ? 25.503 60.197 17.813 1.00 61.16 101 SER D CA 1
ATOM 3542 C C . SER D 1 104 ? 26.852 60.469 17.152 1.00 61.44 101 SER D C 1
ATOM 3543 O O . SER D 1 104 ? 26.978 61.423 16.404 1.00 61.76 101 SER D O 1
ATOM 3546 N N . GLY D 1 105 ? 27.862 59.659 17.462 1.00 61.92 102 GLY D N 1
ATOM 3547 C CA . GLY D 1 105 ? 29.153 59.711 16.773 1.00 62.11 102 GLY D CA 1
ATOM 3548 C C . GLY D 1 105 ? 30.085 60.885 17.042 1.00 62.26 102 GLY D C 1
ATOM 3549 O O . GLY D 1 105 ? 31.020 61.088 16.269 1.00 62.80 102 GLY D O 1
ATOM 3550 N N . VAL D 1 106 ? 29.864 61.649 18.118 1.00 62.06 103 VAL D N 1
ATOM 3551 C CA . VAL D 1 106 ? 30.776 62.750 18.482 1.00 61.40 103 VAL D CA 1
ATOM 3552 C C . VAL D 1 106 ? 31.872 62.227 19.396 1.00 61.67 103 VAL D C 1
ATOM 3553 O O . VAL D 1 106 ? 31.592 61.660 20.457 1.00 62.04 103 VAL D O 1
ATOM 3557 N N . LYS D 1 107 ? 33.125 62.414 19.011 1.00 61.73 104 LYS D N 1
ATOM 3558 C CA . LYS D 1 107 ? 34.229 61.877 19.821 1.00 62.19 104 LYS D CA 1
ATOM 3559 C C . LYS D 1 107 ? 34.333 62.601 21.172 1.00 61.05 104 LYS D C 1
ATOM 3560 O O . LYS D 1 107 ? 34.007 63.776 21.287 1.00 61.36 104 LYS D O 1
ATOM 3566 N N . GLY D 1 108 ? 34.730 61.878 22.206 1.00 60.08 105 GLY D N 1
ATOM 3567 C CA . GLY D 1 108 ? 34.784 62.442 23.544 1.00 59.29 105 GLY D CA 1
ATOM 3568 C C . GLY D 1 108 ? 35.765 63.590 23.636 1.00 58.88 105 GLY D C 1
ATOM 3569 O O . GLY D 1 108 ? 35.505 64.577 24.310 1.00 58.73 105 GLY D O 1
ATOM 3570 N N . GLU D 1 109 ? 36.892 63.484 22.942 1.00 58.56 106 GLU D N 1
ATOM 3571 C CA . GLU D 1 109 ? 37.858 64.588 22.910 1.00 58.45 106 GLU D CA 1
ATOM 3572 C C . GLU D 1 109 ? 37.233 65.885 22.367 1.00 56.90 106 GLU D C 1
ATOM 3573 O O . GLU D 1 109 ? 37.578 66.974 22.851 1.00 57.17 106 GLU D O 1
ATOM 3579 N N . ARG D 1 110 ? 36.321 65.770 21.393 1.00 54.96 107 ARG D N 1
ATOM 3580 C CA . ARG D 1 110 ? 35.563 66.930 20.897 1.00 53.61 107 ARG D CA 1
ATOM 3581 C C . ARG D 1 110 ? 34.595 67.474 21.932 1.00 51.41 107 ARG D C 1
ATOM 3582 O O . ARG D 1 110 ? 34.511 68.688 22.121 1.00 50.75 107 ARG D O 1
ATOM 3590 N N . ILE D 1 111 ? 33.855 66.580 22.591 1.00 49.54 108 ILE D N 1
ATOM 3591 C CA . ILE D 1 111 ? 32.907 66.978 23.640 1.00 47.46 108 ILE D CA 1
ATOM 3592 C C . ILE D 1 111 ? 33.649 67.796 24.681 1.00 47.22 108 ILE D C 1
ATOM 3593 O O . ILE D 1 111 ? 33.148 68.801 25.166 1.00 46.16 108 ILE D O 1
ATOM 3598 N N . LYS D 1 112 ? 34.873 67.374 24.970 1.00 47.20 109 LYS D N 1
ATOM 3599 C CA . LYS D 1 112 ? 35.736 68.047 25.932 1.00 48.12 109 LYS D CA 1
ATOM 3600 C C . LYS D 1 112 ? 35.964 69.524 25.525 1.00 47.26 109 LYS D C 1
ATOM 3601 O O . LYS D 1 112 ? 35.765 70.439 26.329 1.00 46.21 109 LYS D O 1
ATOM 3607 N N . LYS D 1 113 ? 36.330 69.733 24.257 1.00 47.26 110 LYS D N 1
ATOM 3608 C CA . LYS D 1 113 ? 36.520 71.071 23.675 1.00 46.46 110 LYS D CA 1
ATOM 3609 C C . LYS D 1 113 ? 35.250 71.883 23.714 1.00 44.83 110 LYS D C 1
ATOM 3610 O O . LYS D 1 113 ? 35.292 73.062 23.998 1.00 44.26 110 LYS D O 1
ATOM 3616 N N . ILE D 1 114 ? 34.126 71.239 23.414 1.00 43.40 111 ILE D N 1
ATOM 3617 C CA . ILE D 1 114 ? 32.826 71.903 23.370 1.00 42.69 111 ILE D CA 1
ATOM 3618 C C . ILE D 1 114 ? 32.464 72.456 24.729 1.00 42.43 111 ILE D C 1
ATOM 3619 O O . ILE D 1 114 ? 32.026 73.605 24.853 1.00 41.89 111 ILE D O 1
ATOM 3624 N N . VAL D 1 115 ? 32.664 71.623 25.760 1.00 42.28 112 VAL D N 1
ATOM 3625 C CA . VAL D 1 115 ? 32.405 71.989 27.143 1.00 40.61 112 VAL D CA 1
ATOM 3626 C C . VAL D 1 115 ? 33.276 73.176 27.558 1.00 40.72 112 VAL D C 1
ATOM 3627 O O . VAL D 1 115 ? 32.783 74.117 28.162 1.00 39.99 112 VAL D O 1
ATOM 3631 N N . ASN D 1 116 ? 34.546 73.171 27.200 1.00 41.53 113 ASN D N 1
ATOM 3632 C CA . ASN D 1 116 ? 35.383 74.353 27.442 1.00 43.40 113 ASN D CA 1
ATOM 3633 C C . ASN D 1 116 ? 34.863 75.626 26.776 1.00 43.54 113 ASN D C 1
ATOM 3634 O O . ASN D 1 116 ? 34.920 76.717 27.354 1.00 43.78 113 ASN D O 1
ATOM 3639 N N . ASP D 1 117 ? 34.404 75.501 25.532 1.00 43.45 114 ASP D N 1
ATOM 3640 C CA . ASP D 1 117 ? 33.853 76.645 24.833 1.00 43.32 114 ASP D CA 1
ATOM 3641 C C . ASP D 1 117 ? 32.603 77.168 25.520 1.00 43.69 114 ASP D C 1
ATOM 3642 O O . ASP D 1 117 ? 32.451 78.378 25.703 1.00 42.70 114 ASP D O 1
ATOM 3647 N N . ILE D 1 118 ? 31.710 76.255 25.899 1.00 44.47 115 ILE D N 1
ATOM 3648 C CA . ILE D 1 118 ? 30.468 76.615 26.587 1.00 45.64 115 ILE D CA 1
ATOM 3649 C C . ILE D 1 118 ? 30.776 77.298 27.935 1.00 47.06 115 ILE D C 1
ATOM 3650 O O . ILE D 1 118 ? 30.059 78.207 28.352 1.00 46.67 115 ILE D O 1
ATOM 3655 N N . LEU D 1 119 ? 31.863 76.854 28.580 1.00 49.00 116 LEU D N 1
ATOM 3656 C CA . LEU D 1 119 ? 32.262 77.309 29.915 1.00 50.16 116 LEU D CA 1
ATOM 3657 C C . LEU D 1 119 ? 33.097 78.581 29.897 1.00 52.08 116 LEU D C 1
ATOM 3658 O O . LEU D 1 119 ? 33.144 79.292 30.901 1.00 52.07 116 LEU D O 1
ATOM 3663 N N . GLY D 1 120 ? 33.749 78.866 28.770 1.00 54.27 117 GLY D N 1
ATOM 3664 C CA . GLY D 1 120 ? 34.505 80.102 28.595 1.00 55.89 117 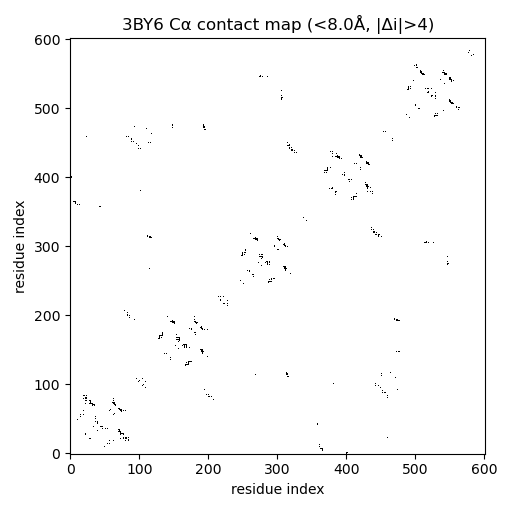GLY D CA 1
ATOM 3665 C C . GLY D 1 120 ? 33.690 81.384 28.577 1.00 57.90 117 GLY D C 1
ATOM 3666 O O . GLY D 1 120 ? 34.258 82.471 28.500 1.00 58.52 117 GLY D O 1
ATOM 3667 N N . GLY D 1 121 ? 32.366 81.267 28.651 1.00 60.64 118 GLY D N 1
ATOM 3668 C CA . GLY D 1 121 ? 31.461 82.414 28.533 1.00 62.72 118 GLY D CA 1
ATOM 3669 C C . GLY D 1 121 ? 31.234 83.217 29.812 1.00 64.86 118 GLY D C 1
ATOM 3670 O O . GLY D 1 121 ? 31.038 82.649 30.901 1.00 65.25 118 GLY D O 1
ATOM 3671 N N . LYS D 1 122 ? 31.267 84.548 29.677 1.00 66.66 119 LYS D N 1
ATOM 3672 C CA . LYS D 1 122 ? 30.901 85.466 30.764 1.00 67.80 119 LYS D CA 1
ATOM 3673 C C . LYS D 1 122 ? 29.432 85.895 30.604 1.00 68.17 119 LYS D C 1
ATOM 3674 O O . LYS D 1 122 ? 28.980 86.875 31.212 1.00 69.08 119 LYS D O 1
ATOM 3680 N N . GLN E 1 2 ? 0.495 42.973 -2.420 1.00 45.83 -1 GLN E N 1
ATOM 3681 C CA . GLN E 1 2 ? 0.966 42.303 -3.695 1.00 45.14 -1 GLN E CA 1
ATOM 3682 C C . GLN E 1 2 ? 2.469 42.465 -4.030 1.00 44.64 -1 GLN E C 1
ATOM 3683 O O . GLN E 1 2 ? 3.055 41.606 -4.661 1.00 45.48 -1 GLN E O 1
ATOM 3689 N N . ALA E 1 3 ? 3.125 43.472 -3.560 1.00 20.00 0 ALA E N 1
ATOM 3690 C CA . ALA E 1 3 ? 4.573 43.576 -3.696 1.00 20.00 0 ALA E CA 1
ATOM 3691 C C . ALA E 1 3 ? 5.282 42.508 -2.871 1.00 20.00 0 ALA E C 1
ATOM 3692 O O . ALA E 1 3 ? 4.920 42.135 -1.784 1.00 45.29 0 ALA E O 1
ATOM 3694 N N . MET E 1 4 ? 6.484 42.033 -3.389 1.00 46.14 1 MET E N 1
ATOM 3695 C CA . MET E 1 4 ? 7.197 40.918 -2.699 1.00 46.21 1 MET E CA 1
ATOM 3696 C C . MET E 1 4 ? 7.673 41.339 -1.311 1.00 46.07 1 MET E C 1
ATOM 3697 O O . MET E 1 4 ? 8.156 42.453 -1.132 1.00 45.94 1 MET E O 1
ATOM 3702 N N . ALA E 1 5 ? 7.532 40.425 -0.346 1.00 46.95 2 ALA E N 1
ATOM 3703 C CA . ALA E 1 5 ? 8.156 40.564 0.966 1.00 47.55 2 ALA E CA 1
ATOM 3704 C C . ALA E 1 5 ? 9.638 40.385 0.757 1.00 47.68 2 ALA E C 1
ATOM 3705 O O . ALA E 1 5 ? 10.039 39.564 -0.072 1.00 48.71 2 ALA E O 1
ATOM 3707 N N . ILE E 1 6 ? 10.430 41.135 1.514 1.00 47.70 3 ILE E N 1
ATOM 3708 C CA . ILE E 1 6 ? 11.884 41.068 1.494 1.00 48.01 3 ILE E CA 1
ATOM 3709 C C . ILE E 1 6 ? 12.385 40.580 2.860 1.00 48.75 3 ILE E C 1
ATOM 3710 O O . ILE E 1 6 ? 12.000 41.114 3.905 1.00 49.06 3 ILE E O 1
ATOM 3715 N N . THR E 1 7 ? 13.244 39.560 2.835 1.00 49.20 4 THR E N 1
ATOM 3716 C CA . THR E 1 7 ? 13.814 39.006 4.045 1.00 48.89 4 THR E CA 1
ATOM 3717 C C . THR E 1 7 ? 15.068 39.791 4.462 1.00 49.00 4 THR E C 1
ATOM 3718 O O . THR E 1 7 ? 15.875 40.195 3.623 1.00 47.11 4 THR E O 1
ATOM 3722 N N . GLN E 1 8 ? 15.160 40.061 5.780 1.00 49.88 5 GLN E N 1
ATOM 3723 C CA . GLN E 1 8 ? 16.275 40.822 6.383 1.00 50.18 5 GLN E CA 1
ATOM 3724 C C . GLN E 1 8 ? 17.260 39.917 7.135 1.00 49.80 5 GLN E C 1
ATOM 3725 O O . GLN E 1 8 ? 16.934 38.786 7.515 1.00 49.16 5 GLN E O 1
ATOM 3731 N N . LYS E 1 9 ? 18.477 40.420 7.295 1.00 49.90 6 LYS E N 1
ATOM 3732 C CA . LYS E 1 9 ? 19.514 39.732 8.046 1.00 50.81 6 LYS E CA 1
ATOM 3733 C C . LYS E 1 9 ? 19.023 39.419 9.463 1.00 50.79 6 LYS E C 1
ATOM 3734 O O . LYS E 1 9 ? 18.384 40.261 10.119 1.00 50.81 6 LYS E O 1
ATOM 3740 N N . ARG E 1 10 ? 19.271 38.191 9.914 1.00 51.27 7 ARG E N 1
ATOM 3741 C CA . ARG E 1 10 ? 19.104 37.843 11.336 1.00 51.56 7 ARG E CA 1
ATOM 3742 C C . ARG E 1 10 ? 20.119 38.635 12.152 1.00 50.56 7 ARG E C 1
ATOM 3743 O O . ARG E 1 10 ? 21.307 38.668 11.799 1.00 49.65 7 ARG E O 1
ATOM 3751 N N . PRO E 1 11 ? 19.662 39.309 13.223 1.00 50.83 8 PRO E N 1
ATOM 3752 C CA . PRO E 1 11 ? 20.647 40.029 14.093 1.00 50.21 8 PRO E CA 1
ATOM 3753 C C . PRO E 1 11 ? 21.796 39.094 14.557 1.00 49.43 8 PRO E C 1
ATOM 3754 O O . PRO E 1 11 ? 21.550 37.944 14.914 1.00 49.05 8 PRO E O 1
ATOM 3758 N N . VAL E 1 12 ? 23.032 39.583 14.475 1.00 48.78 9 VAL E N 1
ATOM 3759 C CA . VAL E 1 12 ? 24.213 38.788 14.771 1.00 49.14 9 VAL E CA 1
ATOM 3760 C C . VAL E 1 12 ? 24.121 38.085 16.130 1.00 49.95 9 VAL E C 1
ATOM 3761 O O . VAL E 1 12 ? 24.487 36.920 16.247 1.00 50.20 9 VAL E O 1
ATOM 3765 N N . TYR E 1 13 ? 23.603 38.802 17.129 1.00 50.39 10 TYR E N 1
ATOM 3766 C CA . TYR E 1 13 ? 23.466 38.288 18.486 1.00 50.81 10 TYR E CA 1
ATOM 3767 C C . TYR E 1 13 ? 22.527 37.064 18.509 1.00 50.53 10 TYR E C 1
ATOM 3768 O O . TYR E 1 13 ? 22.707 36.138 19.306 1.00 49.63 10 TYR E O 1
ATOM 3777 N N . LEU E 1 14 ? 21.547 37.054 17.609 1.00 50.51 11 LEU E N 1
ATOM 3778 C CA . LEU E 1 14 ? 20.567 35.958 17.536 1.00 50.34 11 LEU E CA 1
ATOM 3779 C C . LEU E 1 14 ? 21.157 34.772 16.762 1.00 49.87 11 LEU E C 1
ATOM 3780 O O . LEU E 1 14 ? 20.780 33.625 16.976 1.00 48.79 11 LEU E O 1
ATOM 3785 N N . GLN E 1 15 ? 22.088 35.051 15.859 1.00 49.83 12 GLN E N 1
ATOM 3786 C CA . GLN E 1 15 ? 22.834 33.969 15.225 1.00 50.14 12 GLN E CA 1
ATOM 3787 C C . GLN E 1 15 ? 23.723 33.262 16.285 1.00 49.93 12 GLN E C 1
ATOM 3788 O O . GLN E 1 15 ? 23.811 32.019 16.300 1.00 49.45 12 GLN E O 1
ATOM 3794 N N . LEU E 1 16 ? 24.334 34.046 17.192 1.00 49.82 13 LEU E N 1
ATOM 3795 C CA . LEU E 1 16 ? 25.182 33.473 18.261 1.00 49.42 13 LEU E CA 1
ATOM 3796 C C . LEU E 1 16 ? 24.336 32.650 19.206 1.00 48.88 13 LEU E C 1
ATOM 3797 O O . LEU E 1 16 ? 24.726 31.566 19.588 1.00 47.92 13 LEU E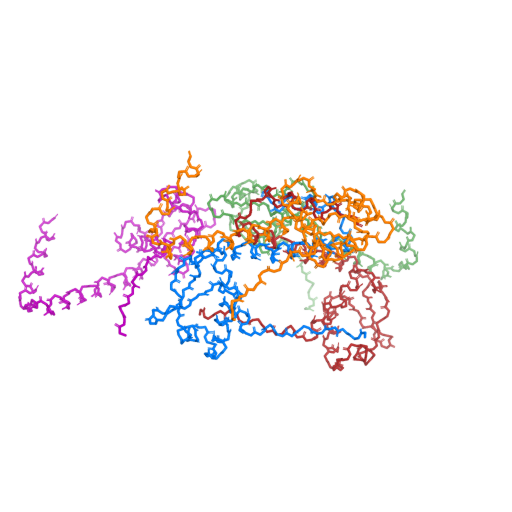 O 1
ATOM 3802 N N . VAL E 1 17 ? 23.141 33.137 19.517 1.00 49.29 14 VAL E N 1
ATOM 3803 C CA . VAL E 1 17 ? 22.184 32.365 20.301 1.00 49.84 14 VAL E CA 1
ATOM 3804 C C . VAL E 1 17 ? 21.907 31.027 19.631 1.00 50.73 14 VAL E C 1
ATOM 3805 O O . VAL E 1 17 ? 22.115 29.964 20.227 1.00 49.72 14 VAL E O 1
ATOM 3809 N N . ASP E 1 18 ? 21.443 31.103 18.381 1.00 52.04 15 ASP E N 1
ATOM 3810 C CA . ASP E 1 18 ? 21.098 29.915 17.586 1.00 53.12 15 ASP E CA 1
ATOM 3811 C C . ASP E 1 18 ? 22.241 28.911 17.556 1.00 53.23 15 ASP E C 1
ATOM 3812 O O . ASP E 1 18 ? 22.017 27.716 17.741 1.00 52.72 15 ASP E O 1
ATOM 3817 N N . ARG E 1 19 ? 23.449 29.429 17.325 1.00 53.88 16 ARG E N 1
ATOM 3818 C CA . ARG E 1 19 ? 24.682 28.637 17.296 1.00 54.97 16 ARG E CA 1
ATOM 3819 C C . ARG E 1 19 ? 24.957 27.858 18.591 1.00 55.44 16 ARG E C 1
ATOM 3820 O O . ARG E 1 19 ? 25.182 26.650 18.552 1.00 55.62 16 ARG E O 1
ATOM 3828 N N . ILE E 1 20 ? 24.953 28.556 19.732 1.00 55.94 17 ILE E N 1
ATOM 3829 C CA . ILE E 1 20 ? 25.216 27.934 21.024 1.00 55.95 17 ILE E CA 1
ATOM 3830 C C . ILE E 1 20 ? 24.081 26.983 21.369 1.00 56.73 17 ILE E C 1
ATOM 3831 O O . ILE E 1 20 ? 24.311 25.870 21.814 1.00 56.56 17 ILE E O 1
ATOM 3836 N N . LYS E 1 21 ? 22.855 27.435 21.142 1.00 58.14 18 LYS E N 1
ATOM 3837 C CA . LYS E 1 21 ? 21.644 26.668 21.456 1.00 59.37 18 LYS E CA 1
ATOM 3838 C C . LYS E 1 21 ? 21.554 25.410 20.591 1.00 60.11 18 LYS E C 1
ATOM 3839 O O . LYS E 1 21 ? 20.934 24.420 20.980 1.00 59.94 18 LYS E O 1
ATOM 3845 N N . ASN E 1 22 ? 22.203 25.441 19.427 1.00 61.50 19 ASN E N 1
ATOM 3846 C CA . ASN E 1 22 ? 22.341 24.246 18.579 1.00 62.45 19 ASN E CA 1
ATOM 3847 C C . ASN E 1 22 ? 23.436 23.293 19.066 1.00 63.10 19 ASN E C 1
ATOM 3848 O O . ASN E 1 22 ? 23.255 22.078 19.031 1.00 63.14 19 ASN E O 1
ATOM 3853 N N . GLU E 1 23 ? 24.570 23.835 19.504 1.00 63.91 20 GLU E N 1
ATOM 3854 C CA . GLU E 1 23 ? 25.638 23.015 20.096 1.00 64.79 20 GLU E CA 1
ATOM 3855 C C . GLU E 1 23 ? 25.170 22.297 21.374 1.00 65.09 20 GLU E C 1
ATOM 3856 O O . GLU E 1 23 ? 25.704 21.245 21.751 1.00 64.63 20 GLU E O 1
ATOM 3862 N N . VAL E 1 24 ? 24.182 22.887 22.041 1.00 65.63 21 VAL E N 1
ATOM 3863 C CA . VAL E 1 24 ? 23.464 22.197 23.106 1.00 66.02 21 VAL E CA 1
ATOM 3864 C C . VAL E 1 24 ? 22.645 21.068 22.444 1.00 66.24 21 VAL E C 1
ATOM 3865 O O . VAL E 1 24 ? 22.862 19.880 22.748 1.00 66.67 21 VAL E O 1
ATOM 3869 N N . ALA E 1 25 ? 21.760 21.427 21.510 1.00 66.01 22 ALA E N 1
ATOM 3870 C CA . ALA E 1 25 ? 20.903 20.434 20.834 1.00 65.99 22 ALA E CA 1
ATOM 3871 C C . ALA E 1 25 ? 21.671 19.229 20.261 1.00 65.89 22 ALA E C 1
ATOM 3872 O O . ALA E 1 25 ? 21.137 18.122 20.221 1.00 65.55 22 ALA E O 1
ATOM 3874 N N . THR E 1 26 ? 22.918 19.449 19.843 1.00 66.21 23 THR E N 1
ATOM 3875 C CA . THR E 1 26 ? 23.737 18.407 19.222 1.00 66.64 23 THR E CA 1
ATOM 3876 C C . THR E 1 26 ? 24.844 17.880 20.131 1.00 67.42 23 THR E C 1
ATOM 3877 O O . THR E 1 26 ? 25.834 17.331 19.648 1.00 67.33 23 THR E O 1
ATOM 3881 N N . ASP E 1 27 ? 24.683 18.042 21.441 1.00 68.58 24 ASP E N 1
ATOM 3882 C CA . ASP E 1 27 ? 25.643 17.504 22.423 1.00 69.42 24 ASP E CA 1
ATOM 3883 C C . ASP E 1 27 ? 27.135 17.836 22.150 1.00 69.72 24 ASP E C 1
ATOM 3884 O O . ASP E 1 27 ? 28.020 17.049 22.510 1.00 70.07 24 ASP E O 1
ATOM 3889 N N . VAL E 1 28 ? 27.420 18.980 21.524 1.00 69.80 25 VAL E N 1
ATOM 3890 C CA . VAL E 1 28 ? 28.798 19.473 21.469 1.00 69.93 25 VAL E CA 1
ATOM 3891 C C . VAL E 1 28 ? 29.095 20.176 22.803 1.00 70.12 25 VAL E C 1
ATOM 3892 O O . VAL E 1 28 ? 30.225 20.142 23.304 1.00 69.89 25 VAL E O 1
ATOM 3896 N N . LEU E 1 29 ? 28.064 20.820 23.356 1.00 70.20 26 LEU E N 1
ATOM 3897 C CA . LEU E 1 29 ? 28.064 21.291 24.737 1.00 70.16 26 LEU E CA 1
ATOM 3898 C C . LEU E 1 29 ? 27.075 20.440 25.516 1.00 70.04 26 LEU E C 1
ATOM 3899 O O . LEU E 1 29 ? 25.923 20.290 25.113 1.00 69.92 26 LEU E O 1
ATOM 3904 N N . SER E 1 30 ? 27.537 19.877 26.628 1.00 70.03 27 SER E N 1
ATOM 3905 C CA . SER E 1 30 ? 26.687 19.076 27.505 1.00 69.92 27 SER E CA 1
ATOM 3906 C C . SER E 1 30 ? 26.218 19.920 28.698 1.00 69.92 27 SER E C 1
ATOM 3907 O O . SER E 1 30 ? 26.898 20.870 29.099 1.00 69.53 27 SER E O 1
ATOM 3910 N N . ALA E 1 31 ? 25.047 19.574 29.239 1.00 69.78 28 ALA E N 1
ATOM 3911 C CA . ALA E 1 31 ? 24.495 20.233 30.429 1.00 69.57 28 ALA E CA 1
ATOM 3912 C C . ALA E 1 31 ? 25.571 20.444 31.497 1.00 69.18 28 ALA E C 1
ATOM 3913 O O . ALA E 1 31 ? 26.367 19.540 31.752 1.00 69.10 28 ALA E O 1
ATOM 3915 N N . ASN E 1 32 ? 25.594 21.642 32.090 1.00 68.76 29 ASN E N 1
ATOM 3916 C CA . ASN E 1 32 ? 26.643 22.078 33.039 1.00 68.57 29 ASN E CA 1
ATOM 3917 C C . ASN E 1 32 ? 28.072 22.225 32.459 1.00 67.87 29 ASN E C 1
ATOM 3918 O O . ASN E 1 32 ? 29.016 22.426 33.205 1.00 67.62 29 ASN E O 1
ATOM 3923 N N . ASP E 1 33 ? 28.246 22.147 31.143 1.00 67.41 30 ASP E N 1
ATOM 3924 C CA . ASP E 1 33 ? 29.553 22.466 30.546 1.00 66.71 30 ASP E CA 1
ATOM 3925 C C . ASP E 1 33 ? 29.851 23.967 30.652 1.00 65.81 30 ASP E C 1
ATOM 3926 O O . ASP E 1 33 ? 28.946 24.800 30.754 1.00 65.27 30 ASP E O 1
ATOM 3931 N N . GLN E 1 34 ? 31.140 24.280 30.622 1.00 64.91 31 GLN E N 1
ATOM 3932 C CA . GLN E 1 34 ? 31.639 25.624 30.867 1.00 64.34 31 GLN E CA 1
ATOM 3933 C C . GLN E 1 34 ? 31.600 26.403 29.568 1.00 62.86 31 GLN E C 1
ATOM 3934 O O . GLN E 1 34 ? 32.242 26.025 28.588 1.00 63.05 31 GLN E O 1
ATOM 3940 N N . LEU E 1 35 ? 30.854 27.497 29.564 1.00 61.24 32 LEU E N 1
ATOM 3941 C CA . LEU E 1 35 ? 30.813 28.376 28.406 1.00 59.99 32 LEU E CA 1
ATOM 3942 C C . LEU E 1 35 ? 32.018 29.320 28.509 1.00 58.88 32 LEU E C 1
ATOM 3943 O O . LEU E 1 35 ? 32.449 29.655 29.608 1.00 58.32 32 LEU E O 1
ATOM 3948 N N . PRO E 1 36 ? 32.601 29.709 27.366 1.00 58.05 33 PRO E N 1
ATOM 3949 C CA . PRO E 1 36 ? 33.613 30.758 27.430 1.00 57.42 33 PRO E CA 1
ATOM 3950 C C . PRO E 1 36 ? 33.073 32.095 27.958 1.00 56.88 33 PRO E C 1
ATOM 3951 O O . PRO E 1 36 ? 31.855 32.305 28.059 1.00 56.32 33 PRO E O 1
ATOM 3955 N N . SER E 1 37 ? 33.997 32.983 28.305 1.00 56.18 34 SER E N 1
ATOM 3956 C CA . SER E 1 37 ? 33.636 34.308 28.765 1.00 55.54 34 SER E CA 1
ATOM 3957 C C . SER E 1 37 ? 33.160 35.062 27.548 1.00 55.31 34 SER E C 1
ATOM 3958 O O . SER E 1 37 ? 33.484 34.675 26.394 1.00 54.71 34 SER E O 1
ATOM 3961 N N . VAL E 1 38 ? 32.379 36.116 27.809 1.00 54.53 35 VAL E N 1
ATOM 3962 C CA . VAL E 1 38 ? 31.961 37.063 26.790 1.00 54.30 35 VAL E CA 1
ATOM 3963 C C . VAL E 1 38 ? 33.189 37.560 26.022 1.00 54.83 35 VAL E C 1
ATOM 3964 O O . VAL E 1 38 ? 33.178 37.600 24.818 1.00 54.58 35 VAL E O 1
ATOM 3968 N N . ARG E 1 39 ? 34.259 37.894 26.737 1.00 55.72 36 ARG E N 1
ATOM 3969 C CA . ARG E 1 39 ? 35.517 38.336 26.130 1.00 56.46 36 ARG E CA 1
ATOM 3970 C C . ARG E 1 39 ? 36.170 37.268 25.213 1.00 56.66 36 ARG E C 1
ATOM 3971 O O . ARG E 1 39 ? 36.584 37.591 24.074 1.00 56.31 36 ARG E O 1
ATOM 3979 N N . GLU E 1 40 ? 36.241 36.016 25.682 1.00 56.79 37 GLU E N 1
ATOM 3980 C CA . GLU E 1 40 ? 36.840 34.903 24.887 1.00 57.20 37 GLU E CA 1
ATOM 3981 C C . GLU E 1 40 ? 36.055 34.641 23.618 1.00 56.40 37 GLU E C 1
ATOM 3982 O O . GLU E 1 40 ? 36.626 34.551 22.528 1.00 56.58 37 GLU E O 1
ATOM 3988 N N . THR E 1 41 ? 34.743 34.496 23.777 1.00 55.96 38 THR E N 1
ATOM 3989 C CA . THR E 1 41 ? 33.813 34.393 22.645 1.00 55.55 38 THR E CA 1
ATOM 3990 C C . THR E 1 41 ? 33.925 35.554 21.658 1.00 55.96 38 THR E C 1
ATOM 3991 O O . THR E 1 41 ? 33.968 35.330 20.459 1.00 56.03 38 THR E O 1
ATOM 3995 N N . ALA E 1 42 ? 33.993 36.783 22.158 1.00 56.56 39 ALA E N 1
ATOM 3996 C CA . ALA E 1 42 ? 34.168 37.955 21.301 1.00 57.23 39 ALA E CA 1
ATOM 3997 C C . ALA E 1 42 ? 35.397 37.826 20.384 1.00 58.22 39 ALA E C 1
ATOM 3998 O O . ALA E 1 42 ? 35.330 38.093 19.169 1.00 57.37 39 ALA E O 1
ATOM 4000 N N . LEU E 1 43 ? 36.512 37.410 20.975 1.00 59.59 40 LEU E N 1
ATOM 4001 C CA . LEU E 1 43 ? 37.780 37.249 20.252 1.00 60.88 40 LEU E CA 1
ATOM 4002 C C . LEU E 1 43 ? 37.682 36.052 19.294 1.00 61.83 40 LEU E C 1
ATOM 4003 O O . LEU E 1 43 ? 37.845 36.185 18.067 1.00 62.40 40 LEU E O 1
ATOM 4008 N N . GLN E 1 44 ? 37.387 34.898 19.888 1.00 62.57 41 GLN E N 1
ATOM 4009 C CA . GLN E 1 44 ? 37.093 33.636 19.200 1.00 63.09 41 GLN E CA 1
ATOM 4010 C C . GLN E 1 44 ? 36.235 33.802 17.933 1.00 63.09 41 GLN E C 1
ATOM 4011 O O . GLN E 1 44 ? 36.642 33.401 16.852 1.00 62.84 41 GLN E O 1
ATOM 4017 N N . GLU E 1 45 ? 35.056 34.410 18.075 1.00 63.22 42 GLU E N 1
ATOM 4018 C CA . GLU E 1 45 ? 34.105 34.547 16.967 1.00 63.15 42 GLU E CA 1
ATOM 4019 C C . GLU E 1 45 ? 34.246 35.859 16.231 1.00 62.90 42 GLU E C 1
ATOM 4020 O O . GLU E 1 45 ? 33.445 36.143 15.352 1.00 62.91 42 GLU E O 1
ATOM 4026 N N . LYS E 1 46 ? 35.264 36.649 16.567 1.00 62.75 43 LYS E N 1
ATOM 4027 C CA . LYS E 1 46 ? 35.447 37.992 15.987 1.00 62.58 43 LYS E CA 1
ATOM 4028 C C . LYS E 1 46 ? 34.147 38.822 16.015 1.00 62.04 43 LYS E C 1
ATOM 4029 O O . LYS E 1 46 ? 33.868 39.601 15.101 1.00 62.33 43 LYS E O 1
ATOM 4035 N N . ILE E 1 47 ? 33.358 38.638 17.075 1.00 61.22 44 ILE E N 1
ATOM 4036 C CA . ILE E 1 47 ? 32.104 39.361 17.273 1.00 60.63 44 ILE E CA 1
ATOM 4037 C C . ILE E 1 47 ? 32.298 40.431 18.345 1.00 60.42 44 ILE E C 1
ATOM 4038 O O . ILE E 1 47 ? 33.194 40.340 19.192 1.00 60.59 44 ILE E O 1
ATOM 4043 N N . ASN E 1 48 ? 31.446 41.443 18.283 1.00 60.03 45 ASN E N 1
ATOM 4044 C CA . ASN E 1 48 ? 31.430 42.545 19.227 1.00 59.87 45 ASN E CA 1
ATOM 4045 C C . ASN E 1 48 ? 30.949 42.123 20.637 1.00 58.28 45 ASN E C 1
ATOM 4046 O O . ASN E 1 48 ? 29.863 41.541 20.780 1.00 57.40 45 ASN E O 1
ATOM 4051 N N . PRO E 1 49 ? 31.754 42.420 21.682 1.00 56.50 46 PRO E N 1
ATOM 4052 C CA . PRO E 1 49 ? 31.412 42.121 23.073 1.00 55.39 46 PRO E CA 1
ATOM 4053 C C . PRO E 1 49 ? 29.977 42.443 23.480 1.00 54.24 46 PRO E C 1
ATOM 4054 O O . PRO E 1 49 ? 29.337 41.601 24.094 1.00 52.38 46 PRO E O 1
ATOM 4058 N N . ASN E 1 50 ? 29.472 43.628 23.125 1.00 53.99 47 ASN E N 1
ATOM 4059 C CA . ASN E 1 50 ? 28.073 43.997 23.444 1.00 54.12 47 ASN E CA 1
ATOM 4060 C C . ASN E 1 50 ? 27.099 43.006 22.853 1.00 52.84 47 ASN E C 1
ATOM 4061 O O . ASN E 1 50 ? 26.163 42.573 23.520 1.00 52.52 47 ASN E O 1
ATOM 4066 N N . THR E 1 51 ? 27.326 42.653 21.583 1.00 52.25 48 THR E N 1
ATOM 4067 C CA . THR E 1 51 ? 26.524 41.615 20.889 1.00 50.99 48 THR E CA 1
ATOM 4068 C C . THR E 1 51 ? 26.634 40.262 21.596 1.00 50.09 48 THR E C 1
ATOM 4069 O O . THR E 1 51 ? 25.610 39.612 21.890 1.00 48.48 48 THR E O 1
ATOM 4073 N N . VAL E 1 52 ? 27.880 39.848 21.885 1.00 49.94 49 VAL E N 1
ATOM 4074 C CA . VAL E 1 52 ? 28.115 38.609 22.666 1.00 49.32 49 VAL E CA 1
ATOM 4075 C C . VAL E 1 52 ? 27.353 38.633 23.998 1.00 49.38 49 VAL E C 1
ATOM 4076 O O . VAL E 1 52 ? 26.613 37.678 24.303 1.00 48.55 49 VAL E O 1
ATOM 4080 N N . ALA E 1 53 ? 27.474 39.739 24.753 1.00 49.73 50 ALA E N 1
ATOM 4081 C CA . ALA E 1 53 ? 26.707 39.917 26.006 1.00 50.29 50 ALA E CA 1
ATOM 4082 C C . ALA E 1 53 ? 25.188 39.937 25.762 1.00 50.73 50 ALA E C 1
ATOM 4083 O O . ALA E 1 53 ? 24.431 39.401 26.584 1.00 50.57 50 ALA E O 1
ATOM 4085 N N . LYS E 1 54 ? 24.743 40.562 24.660 1.00 51.45 51 LYS E N 1
ATOM 4086 C CA . LYS E 1 54 ? 23.323 40.508 24.264 1.00 52.66 51 LYS E CA 1
ATOM 4087 C C . LYS E 1 54 ? 22.890 39.065 24.094 1.00 52.67 51 LYS E C 1
ATOM 4088 O O . LYS E 1 54 ? 21.824 38.656 24.561 1.00 53.04 51 LYS E O 1
ATOM 4094 N N . ALA E 1 55 ? 23.726 38.309 23.384 1.00 53.31 52 ALA E N 1
ATOM 4095 C CA . ALA E 1 55 ? 23.516 36.878 23.145 1.00 53.65 52 ALA E CA 1
ATOM 4096 C C . ALA E 1 55 ? 23.496 36.070 24.450 1.00 53.87 52 ALA E C 1
ATOM 4097 O O . ALA E 1 55 ? 22.541 35.326 24.723 1.00 53.85 52 ALA E O 1
ATOM 4099 N N . TYR E 1 56 ? 24.531 36.229 25.273 1.00 54.13 53 TYR E N 1
ATOM 4100 C CA . TYR E 1 56 ? 24.557 35.578 26.592 1.00 54.62 53 TYR E CA 1
ATOM 4101 C C . TYR E 1 56 ? 23.316 35.898 27.413 1.00 55.65 53 TYR E C 1
ATOM 4102 O O . TYR E 1 56 ? 22.716 35.007 28.038 1.00 54.63 53 TYR E O 1
ATOM 4111 N N . LYS E 1 57 ? 22.932 37.172 27.385 1.00 57.48 54 LYS E N 1
ATOM 4112 C CA . LYS E 1 57 ? 21.721 37.638 28.067 1.00 59.44 54 LYS E CA 1
ATOM 4113 C C . LYS E 1 57 ? 20.464 36.921 27.584 1.00 60.14 54 LYS E C 1
ATOM 4114 O O . LYS E 1 57 ? 19.678 36.427 28.388 1.00 60.61 54 LYS E O 1
ATOM 4120 N N . GLU E 1 58 ? 20.275 36.854 26.273 1.00 61.47 55 GLU E N 1
ATOM 4121 C CA . GLU E 1 58 ? 19.146 36.091 25.716 1.00 62.66 55 GLU E CA 1
ATOM 4122 C C . GLU E 1 58 ? 19.224 34.575 26.028 1.00 62.79 55 GLU E C 1
ATOM 4123 O O . GLU E 1 58 ? 18.214 33.970 26.365 1.00 62.73 55 GLU E O 1
ATOM 4129 N N . LEU E 1 59 ? 20.405 33.967 25.934 1.00 63.43 56 LEU E N 1
ATOM 4130 C CA . LEU E 1 59 ? 20.544 32.534 26.232 1.00 63.98 56 LEU E CA 1
ATOM 4131 C C . LEU E 1 59 ? 20.129 32.222 27.677 1.00 65.43 56 LEU E C 1
ATOM 4132 O O . LEU E 1 59 ? 19.356 31.297 27.932 1.00 65.01 56 LEU E O 1
ATOM 4137 N N . GLU E 1 60 ? 20.660 33.007 28.613 1.00 67.10 57 GLU E N 1
ATOM 4138 C CA . GLU E 1 60 ? 20.306 32.896 30.019 1.00 68.72 57 GLU E CA 1
ATOM 4139 C C . GLU E 1 60 ? 18.815 33.169 30.219 1.00 69.33 57 GLU E C 1
ATOM 4140 O O . GLU E 1 60 ? 18.138 32.408 30.906 1.00 69.88 57 GLU E O 1
ATOM 4146 N N . ALA E 1 61 ? 18.312 34.244 29.611 1.00 70.04 58 ALA E N 1
ATOM 4147 C CA . ALA E 1 61 ? 16.887 34.591 29.645 1.00 70.67 58 ALA E CA 1
ATOM 4148 C C . ALA E 1 61 ? 15.947 33.468 29.162 1.00 71.79 58 ALA E C 1
ATOM 4149 O O . ALA E 1 61 ? 14.804 33.393 29.608 1.00 72.19 58 ALA E O 1
ATOM 4151 N N . GLN E 1 62 ? 16.416 32.618 28.240 1.00 72.58 59 GLN E N 1
ATOM 4152 C CA . GLN E 1 62 ? 15.670 31.426 27.803 1.00 73.05 59 GLN E CA 1
ATOM 4153 C C . GLN E 1 62 ? 15.983 30.220 28.675 1.00 73.22 59 GLN E C 1
ATOM 4154 O O . GLN E 1 62 ? 15.409 29.140 28.486 1.00 73.52 59 GLN E O 1
ATOM 4160 N N . LYS E 1 63 ? 16.914 30.405 29.604 1.00 73.25 60 LYS E N 1
ATOM 4161 C CA . LYS E 1 63 ? 17.386 29.352 30.491 1.00 73.51 60 LYS E CA 1
ATOM 4162 C C . LYS E 1 63 ? 18.060 28.200 29.721 1.00 72.78 60 LYS E C 1
ATOM 4163 O O . LYS E 1 63 ? 17.716 27.029 29.901 1.00 72.58 60 LYS E O 1
ATOM 4169 N N . VAL E 1 64 ? 19.021 28.539 28.861 1.00 72.13 61 VAL E N 1
ATOM 4170 C CA . VAL E 1 64 ? 19.883 27.514 28.255 1.00 71.61 61 VAL E CA 1
ATOM 4171 C C . VAL E 1 64 ? 21.318 27.646 28.781 1.00 71.10 61 VAL E C 1
ATOM 4172 O O . VAL E 1 64 ? 22.103 26.698 28.702 1.00 71.12 61 VAL E O 1
ATOM 4176 N N . ILE E 1 65 ? 21.656 28.807 29.335 1.00 70.64 62 ILE E N 1
ATOM 4177 C CA . ILE E 1 65 ? 22.877 28.946 30.127 1.00 70.35 62 ILE E CA 1
ATOM 4178 C C . ILE E 1 65 ? 22.605 29.597 31.505 1.00 70.51 62 ILE E C 1
ATOM 4179 O O . ILE E 1 65 ? 21.474 30.011 31.811 1.00 70.30 62 ILE E O 1
ATOM 4184 N N . ARG E 1 66 ? 23.648 29.649 32.334 1.00 70.49 63 ARG E N 1
ATOM 4185 C CA . ARG E 1 66 ? 23.609 30.372 33.611 1.00 70.40 63 ARG E CA 1
ATOM 4186 C C . ARG E 1 66 ? 25.012 30.775 34.049 1.00 69.43 63 ARG E C 1
ATOM 4187 O O . ARG E 1 66 ? 25.989 30.089 33.754 1.00 68.60 63 ARG E O 1
ATOM 4195 N N . THR E 1 67 ? 25.101 31.900 34.752 1.00 68.97 64 THR E N 1
ATOM 4196 C CA . THR E 1 67 ? 26.368 32.340 35.353 1.00 68.41 64 THR E CA 1
ATOM 4197 C C . THR E 1 67 ? 26.456 31.992 36.862 1.00 67.83 64 THR E C 1
ATOM 4198 O O . THR E 1 67 ? 25.461 32.042 37.608 1.00 67.41 64 THR E O 1
ATOM 4202 N N . ILE E 1 68 ? 27.661 31.590 37.274 1.00 67.16 65 ILE E N 1
ATOM 4203 C CA . ILE E 1 68 ? 27.946 31.126 38.631 1.00 66.31 65 ILE E CA 1
ATOM 4204 C C . ILE E 1 68 ? 28.987 32.061 39.249 1.00 65.39 65 ILE E C 1
ATOM 4205 O O . ILE E 1 68 ? 30.132 32.098 38.769 1.00 64.83 65 ILE E O 1
ATOM 4210 N N . PRO E 1 69 ? 28.604 32.805 40.320 1.00 64.45 66 PRO E N 1
ATOM 4211 C CA . PRO E 1 69 ? 29.514 33.751 40.965 1.00 63.75 66 PRO E CA 1
ATOM 4212 C C . PRO E 1 69 ? 30.867 33.147 41.299 1.00 63.32 66 PRO E C 1
ATOM 4213 O O . PRO E 1 69 ? 30.947 32.122 42.007 1.00 62.18 66 PRO E O 1
ATOM 4217 N N . GLY E 1 70 ? 31.911 33.778 40.762 1.00 62.94 67 GLY E N 1
ATOM 4218 C CA . GLY E 1 70 ? 33.279 33.378 41.028 1.00 63.26 67 GLY E CA 1
ATOM 4219 C C . GLY E 1 70 ? 33.857 32.321 40.103 1.00 63.66 67 GLY E C 1
ATOM 4220 O O . GLY E 1 70 ? 35.074 32.180 40.065 1.00 63.68 67 GLY E O 1
ATOM 4221 N N . LYS E 1 71 ? 33.010 31.593 39.354 1.00 64.05 68 LYS E N 1
ATOM 4222 C CA . LYS E 1 71 ? 33.485 30.483 38.508 1.00 64.52 68 LYS E CA 1
ATOM 4223 C C . LYS E 1 71 ? 33.357 30.716 36.986 1.00 63.89 68 LYS E C 1
ATOM 4224 O O . LYS E 1 71 ? 34.321 30.469 36.237 1.00 63.74 68 LYS E O 1
ATOM 4230 N N . GLY E 1 72 ? 32.188 31.184 36.540 1.00 63.30 69 GLY E N 1
ATOM 4231 C CA . GLY E 1 72 ? 31.966 31.522 35.122 1.00 62.49 69 GLY E CA 1
ATOM 4232 C C . GLY E 1 72 ? 30.544 31.303 34.647 1.00 61.99 69 GLY E C 1
ATOM 4233 O O . GLY E 1 72 ? 29.611 31.322 35.447 1.00 61.08 69 GLY E O 1
ATOM 4234 N N . THR E 1 73 ? 30.388 31.113 33.332 1.00 61.89 70 THR E N 1
ATOM 4235 C CA . THR E 1 73 ? 29.087 30.848 32.715 1.00 61.92 70 THR E CA 1
ATOM 4236 C C . THR E 1 73 ? 29.055 29.401 32.262 1.00 62.30 70 THR E C 1
ATOM 4237 O O . THR E 1 73 ? 30.058 28.880 31.777 1.00 62.06 70 THR E O 1
ATOM 4241 N N . PHE E 1 74 ? 27.894 28.770 32.404 1.00 62.84 71 PHE E N 1
ATOM 4242 C CA . PHE E 1 74 ? 27.757 27.334 32.250 1.00 63.78 71 PHE E CA 1
ATOM 4243 C C . PHE E 1 74 ? 26.471 26.975 31.524 1.00 64.86 71 PHE E C 1
ATOM 4244 O O . PHE E 1 74 ? 25.475 27.716 31.583 1.00 64.88 71 PHE E O 1
ATOM 4252 N N . ILE E 1 75 ? 26.481 25.831 30.846 1.00 65.80 72 ILE E N 1
ATOM 4253 C CA . ILE E 1 75 ? 25.258 25.325 30.246 1.00 66.66 72 ILE E CA 1
ATOM 4254 C C . ILE E 1 75 ? 24.332 24.837 31.352 1.00 67.97 72 ILE E C 1
ATOM 4255 O O . ILE E 1 75 ? 24.778 24.167 32.275 1.00 67.80 72 ILE E O 1
ATOM 4260 N N . THR E 1 76 ? 23.056 25.200 31.252 1.00 69.73 73 THR E N 1
ATOM 4261 C CA . THR E 1 76 ? 21.980 24.652 32.087 1.00 71.33 73 THR E CA 1
ATOM 4262 C C . THR E 1 76 ? 22.088 23.118 32.306 1.00 73.18 73 THR E C 1
ATOM 4263 O O . THR E 1 76 ? 22.824 22.420 31.603 1.00 73.43 73 THR E O 1
ATOM 4267 N N . GLY E 1 77 ? 21.367 22.602 33.299 1.00 75.28 74 GLY E N 1
ATOM 4268 C CA . GLY E 1 77 ? 21.293 21.154 33.551 1.00 76.67 74 GLY E CA 1
ATOM 4269 C C . GLY E 1 77 ? 20.059 20.509 32.932 1.00 78.13 74 GLY E C 1
ATOM 4270 O O . GLY E 1 77 ? 19.989 19.281 32.822 1.00 78.23 74 GLY E O 1
ATOM 4271 N N . ASN E 1 78 ? 19.086 21.338 32.538 1.00 79.90 75 ASN E N 1
ATOM 4272 C CA . ASN E 1 78 ? 17.899 20.890 31.789 1.00 81.31 75 ASN E CA 1
ATOM 4273 C C . ASN E 1 78 ? 18.172 21.025 30.277 1.00 82.25 75 ASN E C 1
ATOM 4274 O O . ASN E 1 78 ? 17.589 21.883 29.589 1.00 82.49 75 ASN E O 1
ATOM 4279 N N . THR E 1 79 ? 19.080 20.176 29.787 1.00 83.29 76 THR E N 1
ATOM 4280 C CA . THR E 1 79 ? 19.412 20.064 28.361 1.00 83.96 76 THR E CA 1
ATOM 4281 C C . THR E 1 79 ? 18.194 19.644 27.519 1.00 84.72 76 THR E C 1
ATOM 4282 O O . THR E 1 79 ? 18.088 20.005 26.344 1.00 84.81 76 THR E O 1
ATOM 4286 N N . ALA E 1 80 ? 17.273 18.902 28.135 1.00 85.43 77 ALA E N 1
ATOM 4287 C CA . ALA E 1 80 ? 16.159 18.270 27.429 1.00 85.91 77 ALA E CA 1
ATOM 4288 C C . ALA E 1 80 ? 15.111 19.238 26.850 1.00 86.27 77 ALA E C 1
ATOM 4289 O O . ALA E 1 80 ? 14.288 18.824 26.027 1.00 86.79 77 ALA E O 1
ATOM 4291 N N . SER E 1 81 ? 15.126 20.507 27.257 1.00 86.38 78 SER E N 1
ATOM 4292 C CA . SER E 1 81 ? 14.185 21.489 26.698 1.00 86.52 78 SER E CA 1
ATOM 4293 C C . SER E 1 81 ? 14.745 22.179 25.453 1.00 86.64 78 SER E C 1
ATOM 4294 O O . SER E 1 81 ? 13.995 22.507 24.518 1.00 86.74 78 SER E O 1
ATOM 4297 N N . VAL E 1 82 ? 16.058 22.421 25.465 1.00 86.56 79 VAL E N 1
ATOM 4298 C CA . VAL E 1 82 ? 16.773 22.966 24.305 1.00 86.36 79 VAL E CA 1
ATOM 4299 C C . VAL E 1 82 ? 16.576 22.034 23.102 1.00 86.14 79 VAL E C 1
ATOM 4300 O O . VAL E 1 82 ? 16.196 22.476 22.014 1.00 85.68 79 VAL E O 1
ATOM 4304 N N . LYS E 1 83 ? 16.825 20.747 23.342 1.00 85.99 80 LYS E N 1
ATOM 4305 C CA . LYS E 1 83 ? 16.695 19.694 22.343 1.00 86.21 80 LYS E CA 1
ATOM 4306 C C . LYS E 1 83 ? 15.298 19.559 21.743 1.00 86.27 80 LYS E C 1
ATOM 4307 O O . LYS E 1 83 ? 15.161 19.377 20.527 1.00 86.31 80 LYS E O 1
ATOM 4313 N N . ASN E 1 84 ? 14.268 19.624 22.581 1.00 86.14 81 ASN E N 1
ATOM 4314 C CA . ASN E 1 84 ? 12.919 19.298 22.114 1.00 86.10 81 ASN E CA 1
ATOM 4315 C C . ASN E 1 84 ? 12.153 20.452 21.484 1.00 85.94 81 ASN E C 1
ATOM 4316 O O . ASN E 1 84 ? 11.079 20.240 20.930 1.00 86.19 81 ASN E O 1
ATOM 4321 N N . SER E 1 85 ? 12.700 21.663 21.556 1.00 85.61 82 SER E N 1
ATOM 4322 C CA . SER E 1 85 ? 12.243 22.749 20.693 1.00 85.29 82 SER E CA 1
ATOM 4323 C C . SER E 1 85 ? 13.098 22.776 19.422 1.00 84.87 82 SER E C 1
ATOM 4324 O O . SER E 1 85 ? 12.664 23.281 18.392 1.00 84.80 82 SER E O 1
ATOM 4327 N N . ASN E 1 86 ? 14.310 22.224 19.512 1.00 84.33 83 ASN E N 1
ATOM 4328 C CA . ASN E 1 86 ? 15.218 22.076 18.368 1.00 83.89 83 ASN E CA 1
ATOM 4329 C C . ASN E 1 86 ? 14.766 20.968 17.408 1.00 83.24 83 ASN E C 1
ATOM 4330 O O . ASN E 1 86 ? 14.682 21.189 16.202 1.00 82.70 83 ASN E O 1
ATOM 4335 N N . GLN E 1 87 ? 14.491 19.783 17.960 1.00 82.52 84 GLN E N 1
ATOM 4336 C CA . GLN E 1 87 ? 14.022 18.639 17.178 1.00 81.87 84 GLN E CA 1
ATOM 4337 C C . GLN E 1 87 ? 12.658 18.886 16.541 1.00 81.33 84 GLN E C 1
ATOM 4338 O O . GLN E 1 87 ? 12.339 18.290 15.504 1.00 81.42 84 GLN E O 1
ATOM 4344 N N . ASN E 1 88 ? 11.861 19.757 17.152 1.00 80.31 85 ASN E N 1
ATOM 4345 C CA . ASN E 1 88 ? 10.546 20.112 16.610 1.00 79.63 85 ASN E CA 1
ATOM 4346 C C . ASN E 1 88 ? 10.626 21.204 15.549 1.00 78.70 85 ASN E C 1
ATOM 4347 O O . ASN E 1 88 ? 9.769 21.285 14.668 1.00 78.25 85 ASN E O 1
ATOM 4352 N N . ARG E 1 89 ? 11.666 22.029 15.648 1.00 77.78 86 ARG E N 1
ATOM 4353 C CA . ARG E 1 89 ? 12.033 22.976 14.597 1.00 77.23 86 ARG E CA 1
ATOM 4354 C C . ARG E 1 89 ? 12.575 22.269 13.343 1.00 76.49 86 ARG E C 1
ATOM 4355 O O . ARG E 1 89 ? 12.225 22.632 12.220 1.00 76.37 86 ARG E O 1
ATOM 4363 N N . LEU E 1 90 ? 13.452 21.287 13.556 1.00 75.65 87 LEU E N 1
ATOM 4364 C CA . LEU E 1 90 ? 13.971 20.432 12.488 1.00 74.84 87 LEU E CA 1
ATOM 4365 C C . LEU E 1 90 ? 12.843 19.664 11.825 1.00 74.37 87 LEU E C 1
ATOM 4366 O O . LEU E 1 90 ? 12.775 19.616 10.598 1.00 74.43 87 LEU E O 1
ATOM 4371 N N . LEU E 1 91 ? 11.961 19.075 12.633 1.00 73.63 88 LEU E N 1
ATOM 4372 C CA . LEU E 1 91 ? 10.765 18.395 12.117 1.00 73.29 88 LEU E CA 1
ATOM 4373 C C . LEU E 1 91 ? 9.826 19.364 11.379 1.00 72.99 88 LEU E C 1
ATOM 4374 O O . LEU E 1 91 ? 9.056 18.950 10.499 1.00 72.71 88 LEU E O 1
ATOM 4379 N N . ALA E 1 92 ? 9.882 20.643 11.752 1.00 72.70 89 ALA E N 1
ATOM 4380 C CA . ALA E 1 92 ? 9.158 21.697 11.035 1.00 72.64 89 ALA E CA 1
ATOM 4381 C C . ALA E 1 92 ? 9.784 21.952 9.654 1.00 72.35 89 ALA E C 1
ATOM 4382 O O . ALA E 1 92 ? 9.081 21.991 8.640 1.00 72.03 89 ALA E O 1
ATOM 4384 N N . ASP E 1 93 ? 11.108 22.118 9.636 1.00 71.93 90 ASP E N 1
ATOM 4385 C CA . ASP E 1 93 ? 11.858 22.341 8.402 1.00 71.70 90 ASP E CA 1
ATOM 4386 C C . ASP E 1 93 ? 11.720 21.167 7.427 1.00 71.35 90 ASP E C 1
ATOM 4387 O O . ASP E 1 93 ? 11.676 21.373 6.218 1.00 70.99 90 ASP E O 1
ATOM 4392 N N . LEU E 1 94 ? 11.637 19.951 7.966 1.00 71.10 91 LEU E N 1
ATOM 4393 C CA . LEU E 1 94 ? 11.453 18.729 7.171 1.00 71.13 91 LEU E CA 1
ATOM 4394 C C . LEU E 1 94 ? 10.142 18.741 6.405 1.00 71.23 91 LEU E C 1
ATOM 4395 O O . LEU E 1 94 ? 10.102 18.461 5.200 1.00 71.06 91 LEU E O 1
ATOM 4400 N N . SER E 1 95 ? 9.065 19.017 7.130 1.00 71.38 92 SER E N 1
ATOM 4401 C CA . SER E 1 95 ? 7.716 19.054 6.552 1.00 71.63 92 SER E CA 1
ATOM 4402 C C . SER E 1 95 ? 7.559 20.170 5.499 1.00 71.27 92 SER E C 1
ATOM 4403 O O . SER E 1 95 ? 6.911 19.973 4.473 1.00 71.14 92 SER E O 1
ATOM 4406 N N . GLN E 1 96 ? 8.164 21.327 5.758 1.00 71.00 93 GLN E N 1
ATOM 4407 C CA . GLN E 1 96 ? 8.197 22.431 4.795 1.00 71.09 93 GLN E CA 1
ATOM 4408 C C . GLN E 1 96 ? 8.929 22.080 3.479 1.00 70.93 93 GLN E C 1
ATOM 4409 O O . GLN E 1 96 ? 8.463 22.442 2.396 1.00 70.82 93 GLN E O 1
ATOM 4415 N N . VAL E 1 97 ? 10.066 21.382 3.579 1.00 70.61 94 VAL E N 1
ATOM 4416 C CA . VAL E 1 97 ? 10.822 20.956 2.396 1.00 70.13 94 VAL E CA 1
ATOM 4417 C C . VAL E 1 97 ? 10.100 19.833 1.647 1.00 69.60 94 VAL E C 1
ATOM 4418 O O . VAL E 1 97 ? 9.970 19.923 0.431 1.00 69.40 94 VAL E O 1
ATOM 4422 N N . ILE E 1 98 ? 9.623 18.803 2.357 1.00 69.23 95 ILE E N 1
ATOM 4423 C CA . ILE E 1 98 ? 8.807 17.743 1.736 1.00 69.10 95 ILE E CA 1
ATOM 4424 C C . ILE E 1 98 ? 7.590 18.374 1.091 1.00 69.73 95 ILE E C 1
ATOM 4425 O O . ILE E 1 98 ? 7.175 17.980 0.003 1.00 70.17 95 ILE E O 1
ATOM 4430 N N . ALA E 1 99 ? 7.023 19.359 1.780 1.00 70.31 96 ALA E N 1
ATOM 4431 C CA . ALA E 1 99 ? 5.914 20.144 1.261 1.00 70.57 96 ALA E CA 1
ATOM 4432 C C . ALA E 1 99 ? 6.262 20.701 -0.111 1.00 70.69 96 ALA E C 1
ATOM 4433 O O . ALA E 1 99 ? 5.736 20.256 -1.125 1.00 70.64 96 ALA E O 1
ATOM 4435 N N . GLU E 1 100 ? 7.188 21.654 -0.120 1.00 71.04 97 GLU E N 1
ATOM 4436 C CA . GLU E 1 100 ? 7.553 22.393 -1.319 1.00 71.36 97 GLU E CA 1
ATOM 4437 C C . GLU E 1 100 ? 8.122 21.478 -2.415 1.00 72.01 97 GLU E C 1
ATOM 4438 O O . GLU E 1 100 ? 8.085 21.826 -3.601 1.00 72.17 97 GLU E O 1
ATOM 4444 N N . LEU E 1 101 ? 8.641 20.314 -2.020 1.00 72.76 98 LEU E N 1
ATOM 4445 C CA . LEU E 1 101 ? 9.068 19.294 -2.986 1.00 73.35 98 LEU E CA 1
ATOM 4446 C C . LEU E 1 101 ? 7.890 18.706 -3.773 1.00 73.80 98 LEU E C 1
ATOM 4447 O O . LEU E 1 101 ? 7.926 18.684 -5.006 1.00 74.15 98 LEU E O 1
ATOM 4452 N N . ILE E 1 102 ? 6.872 18.217 -3.064 1.00 74.52 99 ILE E N 1
ATOM 4453 C CA . ILE E 1 102 ? 5.656 17.651 -3.707 1.00 75.20 99 ILE E CA 1
ATOM 4454 C C . ILE E 1 102 ? 4.858 18.709 -4.493 1.00 75.22 99 ILE E C 1
ATOM 4455 O O . ILE E 1 102 ? 4.095 18.375 -5.401 1.00 74.76 99 ILE E O 1
ATOM 4460 N N . LYS E 1 103 ? 5.055 19.972 -4.123 1.00 75.50 100 LYS E N 1
ATOM 4461 C CA . LYS E 1 103 ? 4.427 21.115 -4.786 1.00 75.74 100 LYS E CA 1
ATOM 4462 C C . LYS E 1 103 ? 5.019 21.423 -6.172 1.00 75.91 100 LYS E C 1
ATOM 4463 O O . LYS E 1 103 ? 4.440 22.203 -6.938 1.00 76.08 100 LYS E O 1
ATOM 4469 N N . SER E 1 104 ? 6.168 20.835 -6.503 1.00 75.88 101 SER E N 1
ATOM 4470 C CA . SER E 1 104 ? 6.879 21.250 -7.710 1.00 75.65 101 SER E CA 1
ATOM 4471 C C . SER E 1 104 ? 7.630 20.161 -8.527 1.00 74.93 101 SER E C 1
ATOM 4472 O O . SER E 1 104 ? 8.706 20.449 -9.054 1.00 74.97 101 SER E O 1
ATOM 4475 N N . GLY E 1 105 ? 7.113 18.942 -8.683 1.00 74.02 102 GLY E N 1
ATOM 4476 C CA . GLY E 1 105 ? 5.900 18.430 -8.058 1.00 73.46 102 GLY E CA 1
ATOM 4477 C C . GLY E 1 105 ? 6.141 16.957 -7.822 1.00 72.96 102 GLY E C 1
ATOM 4478 O O . GLY E 1 105 ? 5.391 16.116 -8.309 1.00 72.76 102 GLY E O 1
ATOM 4479 N N . VAL E 1 106 ? 7.203 16.661 -7.062 1.00 72.62 103 VAL E N 1
ATOM 4480 C CA . VAL E 1 106 ? 7.692 15.282 -6.831 1.00 71.98 103 VAL E CA 1
ATOM 4481 C C . VAL E 1 106 ? 6.636 14.361 -6.211 1.00 71.76 103 VAL E C 1
ATOM 4482 O O . VAL E 1 106 ? 6.133 14.645 -5.112 1.00 71.62 103 VAL E O 1
ATOM 4486 N N . LYS E 1 107 ? 6.324 13.266 -6.914 1.00 71.39 104 LYS E N 1
ATOM 4487 C CA . LYS E 1 107 ? 5.414 12.223 -6.413 1.00 71.34 104 LYS E CA 1
ATOM 4488 C C . LYS E 1 107 ? 5.775 11.814 -4.991 1.00 71.07 104 LYS E C 1
ATOM 4489 O O . LYS E 1 107 ? 6.959 11.771 -4.633 1.00 71.25 104 LYS E O 1
ATOM 4495 N N . GLY E 1 108 ? 4.746 11.492 -4.206 1.00 70.64 105 GLY E N 1
ATOM 4496 C CA . GLY E 1 108 ? 4.892 11.157 -2.791 1.00 70.04 105 GLY E CA 1
ATOM 4497 C C . GLY E 1 108 ? 5.591 9.840 -2.506 1.00 69.46 105 GLY E C 1
ATOM 4498 O O . GLY E 1 108 ? 6.404 9.762 -1.597 1.00 69.67 105 GLY E O 1
ATOM 4499 N N . GLU E 1 109 ? 5.280 8.799 -3.267 1.00 68.85 106 GLU E N 1
ATOM 4500 C CA . GLU E 1 109 ? 5.908 7.482 -3.061 1.00 68.53 106 GLU E CA 1
ATOM 4501 C C . GLU E 1 109 ? 7.394 7.468 -3.474 1.00 67.45 106 GLU E C 1
ATOM 4502 O O . GLU E 1 109 ? 8.142 6.555 -3.095 1.00 66.95 106 GLU E O 1
ATOM 4508 N N . ARG E 1 110 ? 7.797 8.467 -4.271 1.00 66.30 107 ARG E N 1
ATOM 4509 C CA . ARG E 1 110 ? 9.196 8.653 -4.662 1.00 65.44 107 ARG E CA 1
ATOM 4510 C C . ARG E 1 110 ? 9.960 9.545 -3.657 1.00 64.33 107 ARG E C 1
ATOM 4511 O O . ARG E 1 110 ? 11.142 9.326 -3.417 1.00 63.84 107 ARG E O 1
ATOM 4519 N N . ILE E 1 111 ? 9.288 10.552 -3.095 1.00 63.34 108 ILE E N 1
ATOM 4520 C CA . ILE E 1 111 ? 9.793 11.263 -1.914 1.00 62.40 108 ILE E CA 1
ATOM 4521 C C . ILE E 1 111 ? 10.212 10.270 -0.826 1.00 62.10 108 ILE E C 1
ATOM 4522 O O . ILE E 1 111 ? 11.275 10.420 -0.233 1.00 62.16 108 ILE E O 1
ATOM 4527 N N . LYS E 1 112 ? 9.390 9.253 -0.593 1.00 61.55 109 LYS E N 1
ATOM 4528 C CA . LYS E 1 112 ? 9.724 8.180 0.328 1.00 61.88 109 LYS E CA 1
ATOM 4529 C C . LYS E 1 112 ? 10.970 7.406 -0.087 1.00 60.81 109 LYS E C 1
ATOM 4530 O O . LYS E 1 112 ? 11.777 7.042 0.774 1.00 61.04 109 LYS E O 1
ATOM 4536 N N . LYS E 1 113 ? 11.089 7.113 -1.387 1.00 59.50 110 LYS E N 1
ATOM 4537 C CA . LYS E 1 113 ? 12.263 6.406 -1.944 1.00 58.40 110 LYS E CA 1
ATOM 4538 C C . LYS E 1 113 ? 13.531 7.221 -1.767 1.00 56.85 110 LYS E C 1
ATOM 4539 O O . LYS E 1 113 ? 14.595 6.682 -1.490 1.00 56.48 110 LYS E O 1
ATOM 4545 N N . ILE E 1 114 ? 13.388 8.521 -1.980 1.00 55.65 111 ILE E N 1
ATOM 4546 C CA . ILE E 1 114 ? 14.461 9.482 -1.824 1.00 54.68 111 ILE E CA 1
ATOM 4547 C C . ILE E 1 114 ? 14.927 9.472 -0.369 1.00 54.28 111 ILE E C 1
ATOM 4548 O O . ILE E 1 114 ? 16.082 9.165 -0.094 1.00 54.11 111 ILE E O 1
ATOM 4553 N N . VAL E 1 115 ? 14.004 9.743 0.553 1.00 53.91 112 VAL E N 1
ATOM 4554 C CA . VAL E 1 115 ? 14.286 9.707 1.993 1.00 53.47 112 VAL E CA 1
ATOM 4555 C C . VAL E 1 115 ? 14.913 8.381 2.463 1.00 53.35 112 VAL E C 1
ATOM 4556 O O . VAL E 1 115 ? 15.815 8.392 3.281 1.00 53.36 112 VAL E O 1
ATOM 4560 N N . ASN E 1 116 ? 14.465 7.254 1.936 1.00 53.26 113 ASN E N 1
ATOM 4561 C CA . ASN E 1 116 ? 15.063 5.966 2.291 1.00 53.81 113 ASN E CA 1
ATOM 4562 C C . ASN E 1 116 ? 16.504 5.773 1.793 1.00 53.07 113 ASN E C 1
ATOM 4563 O O . ASN E 1 116 ? 17.339 5.166 2.494 1.00 52.71 113 ASN E O 1
ATOM 4568 N N . ASP E 1 117 ? 16.765 6.247 0.568 1.00 51.91 114 ASP E N 1
ATOM 4569 C CA . ASP E 1 117 ? 18.107 6.236 -0.014 1.00 50.65 114 ASP E CA 1
ATOM 4570 C C . ASP E 1 117 ? 19.020 7.152 0.824 1.00 49.45 114 ASP E C 1
ATOM 4571 O O . ASP E 1 117 ? 20.096 6.750 1.246 1.00 48.62 114 ASP E O 1
ATOM 4576 N N . ILE E 1 118 ? 18.560 8.365 1.085 1.00 48.28 115 ILE E N 1
ATOM 4577 C CA . ILE E 1 118 ? 19.305 9.305 1.918 1.00 48.01 115 ILE E CA 1
ATOM 4578 C C . ILE E 1 118 ? 19.684 8.683 3.263 1.00 47.78 115 ILE E C 1
ATOM 4579 O O . ILE E 1 118 ? 20.831 8.768 3.665 1.00 48.06 115 ILE E O 1
ATOM 4584 N N . LEU E 1 119 ? 18.735 8.027 3.926 1.00 47.93 116 LEU E N 1
ATOM 4585 C CA . LEU E 1 119 ? 18.965 7.434 5.253 1.00 47.99 116 LEU E CA 1
ATOM 4586 C C . LEU E 1 119 ? 19.852 6.191 5.217 1.00 48.62 116 LEU E C 1
ATOM 4587 O O . LEU E 1 119 ? 20.514 5.873 6.212 1.00 48.56 116 LEU E O 1
ATOM 4592 N N . GLY E 1 120 ? 19.857 5.472 4.096 1.00 49.01 117 GLY E N 1
ATOM 4593 C CA . GLY E 1 120 ? 20.822 4.387 3.893 1.00 49.53 117 GLY E CA 1
ATOM 4594 C C . GLY E 1 120 ? 22.230 4.946 3.821 1.00 50.27 117 GLY E C 1
ATOM 4595 O O . GLY E 1 120 ? 23.196 4.264 4.151 1.00 49.97 117 GLY E O 1
ATOM 4596 N N . GLY E 1 121 ? 22.325 6.197 3.363 1.00 51.74 118 GLY E N 1
ATOM 4597 C CA . GLY E 1 121 ? 23.559 6.969 3.378 1.00 52.90 118 GLY E CA 1
ATOM 4598 C C . GLY E 1 121 ? 24.061 7.129 4.798 1.00 53.99 118 GLY E C 1
ATOM 4599 O O . GLY E 1 121 ? 25.144 6.671 5.122 1.00 53.79 118 GLY E O 1
ATOM 4600 N N . LYS E 1 122 ? 23.243 7.759 5.644 1.00 55.60 119 LYS E N 1
ATOM 4601 C CA . LYS E 1 122 ? 23.586 7.981 7.046 1.00 56.64 119 LYS E CA 1
ATOM 4602 C C . LYS E 1 122 ? 23.881 6.665 7.744 1.00 57.67 119 LYS E C 1
ATOM 4603 O O . LYS E 1 122 ? 24.843 6.558 8.489 1.00 57.94 119 LYS E O 1
ATOM 4609 N N . ASN E 1 123 ? 23.053 5.663 7.501 1.00 59.10 120 ASN E N 1
ATOM 4610 C CA . ASN E 1 123 ? 23.280 4.329 8.060 1.00 60.40 120 ASN E CA 1
ATOM 4611 C C . ASN E 1 123 ? 24.726 3.852 7.855 1.00 61.25 120 ASN E C 1
ATOM 4612 O O . ASN E 1 123 ? 25.389 3.488 8.816 1.00 61.33 120 ASN E O 1
ATOM 4617 N N . ALA E 1 124 ? 25.211 3.882 6.610 1.00 62.33 121 ALA E N 1
ATOM 4618 C CA . ALA E 1 124 ? 26.549 3.353 6.263 1.00 63.04 121 ALA E CA 1
ATOM 4619 C C . ALA E 1 124 ? 27.711 4.058 6.985 1.00 63.70 121 ALA E C 1
ATOM 4620 O O . ALA E 1 124 ? 28.750 3.448 7.247 1.00 63.24 121 ALA E O 1
ATOM 4622 N N . GLU E 1 125 ? 27.528 5.345 7.278 1.00 64.77 122 GLU E N 1
ATOM 4623 C CA . GLU E 1 125 ? 28.542 6.164 7.957 1.00 65.70 122 GLU E CA 1
ATOM 4624 C C . GLU E 1 125 ? 28.996 5.521 9.274 1.00 65.86 122 GLU E C 1
ATOM 4625 O O . GLU E 1 125 ? 29.986 5.951 9.883 1.00 66.74 122 GLU E O 1
#

Radius of gyration: 32.27 Å; Cα contacts (8 Å, |Δi|>4): 683; chains: 5; bounding box: 48×99×95 Å